Protein AF-A0A3D0R760-F1 (afdb_monomer_lite)

Secondary structure (DSSP, 8-state):
---S-HHHHHHHHHHTHHHHHHHHHHHHHHHHHHHHHHHHTTTTTHHHHHHHHHHHHHTTS--TTTTTPPPHHHHHHHHHTT----HHHHHHHHHHHHHHHHHHHHTSSSTT-TTTHHHHHTTS-HHHHHHHHHHHTT-TTHHHHHHHHHHHHHHHHH-TTHHHHHHHHH---HHHHHHHHHHHHHHTTHHHHHHHHHHTTTTS-HHHHHHHHHHHHHHHHHHHHHHHHHHTTT--HHHHHHHHHHHHHHHHHHHHHH--HHHHHHHHHHHHHHHHTT--HHHHHHHHHTTTTTHHHHHHHHHHHHT--HHHHHHHHHHHHHHTTHHHHHHHHHHS--SSHHHHHHHHHHHHHHHHHHHHHHHHHHHTTTT-S-HHHHHHHHHHHTHHHHHHHHHHHHHHHH-SS--HHHHHHHHHHHHHHHHHHHHHHTT-

Foldseek 3Di:
DDPDDPVRVVVLVVVCVVVVVVVVVVLVVLQLLLLVLCQVCQLVCLQLVLVLVVVCVVVVVDDCVVQVNDDPVRSVVQNVVSHGDDSSNQSVLLVSLLVVQLVQQLVDCLLVAPVLLVQQLVLDGPVCSVVPSVVSVVDPCSSSSSSNSLSSVCCSLQNSSLLVVLCVLQVAGSSLLSLLLLLLCLLLVVVVLVVLLVVCVVLADPVVSSVLSVLVSVLSSLSSSVCCVPPVPPRRNVVSSVQQNVLLVVCLVQVCVLADPVLVVQLVVQLVVCVVSVRDSVSSSSSSCSVVSSLSVLLSVLCVVLVHRSNLLSNLLNCLCVLLVLVVLLVVLVPDRDPDDVSVSLSSVLNVLSSVLSSLLSNLLCLLCVPDPPSVVSVVVLCVVCVVLSVVLVVLVVVQVPDPDDDSVSSVVSSVSSVVSSVVSNVSSVVD

pLDDT: mean 91.4, std 6.61, range [47.78, 98.44]

Structure (mmCIF, N/CA/C/O backbone):
data_AF-A0A3D0R760-F1
#
_entry.id   AF-A0A3D0R760-F1
#
loop_
_atom_site.group_PDB
_atom_site.id
_atom_site.type_symbol
_atom_site.label_atom_id
_atom_site.label_alt_id
_atom_site.label_comp_id
_atom_site.label_asym_id
_atom_site.label_entity_id
_atom_site.label_seq_id
_atom_site.pdbx_PDB_ins_code
_atom_site.Cartn_x
_atom_site.Cartn_y
_atom_site.Cartn_z
_atom_site.occupancy
_atom_site.B_iso_or_equiv
_atom_site.auth_seq_id
_atom_site.auth_comp_id
_atom_site.auth_asym_id
_atom_site.auth_atom_id
_atom_site.pdbx_PDB_model_num
ATOM 1 N N . SER A 1 1 ? -5.317 -14.454 39.033 1.00 47.78 1 SER A N 1
ATOM 2 C CA . SER A 1 1 ? -3.901 -14.122 39.261 1.00 47.78 1 SER A CA 1
ATOM 3 C C . SER A 1 1 ? -3.887 -12.714 39.813 1.00 47.78 1 SER A C 1
ATOM 5 O O . SER A 1 1 ? -4.168 -11.783 39.072 1.00 47.78 1 SER A O 1
ATOM 7 N N . GLY A 1 2 ? -3.814 -12.603 41.140 1.00 57.69 2 GLY A N 1
ATOM 8 C CA . GLY A 1 2 ? -4.139 -11.400 41.907 1.00 57.69 2 GLY A CA 1
ATOM 9 C C . GLY A 1 2 ? -3.004 -11.040 42.854 1.00 57.69 2 GLY A C 1
ATOM 10 O O . GLY A 1 2 ? -3.137 -11.239 44.053 1.00 57.69 2 GLY A O 1
ATOM 11 N N . ASP A 1 3 ? -1.916 -10.515 42.294 1.00 72.25 3 ASP A N 1
ATOM 12 C CA . ASP A 1 3 ? -0.713 -10.110 43.040 1.00 72.25 3 ASP A CA 1
ATOM 13 C C . ASP A 1 3 ? -0.737 -8.636 43.483 1.00 72.25 3 ASP A C 1
ATOM 15 O O . ASP A 1 3 ? 0.206 -8.148 44.100 1.00 72.25 3 ASP A O 1
ATOM 19 N N . LEU A 1 4 ? -1.824 -7.913 43.195 1.00 83.75 4 LEU A N 1
ATOM 20 C CA . LEU A 1 4 ? -2.028 -6.533 43.630 1.00 83.75 4 LEU A CA 1
ATOM 21 C C . LEU A 1 4 ? -3.112 -6.466 44.701 1.00 83.75 4 LEU A C 1
ATOM 23 O O . LEU A 1 4 ? -4.250 -6.896 44.493 1.00 83.75 4 LEU A O 1
ATOM 27 N N . THR A 1 5 ? -2.780 -5.843 45.829 1.00 90.69 5 THR A N 1
ATOM 28 C CA . THR A 1 5 ? -3.788 -5.416 46.803 1.00 90.69 5 THR A CA 1
ATOM 29 C C . THR A 1 5 ? -4.669 -4.312 46.211 1.00 90.69 5 THR A C 1
ATOM 31 O O . THR A 1 5 ? -4.282 -3.606 45.278 1.00 90.69 5 THR A O 1
ATOM 34 N N . TYR A 1 6 ? -5.856 -4.108 46.786 1.00 89.88 6 TYR A N 1
ATOM 35 C CA . TYR A 1 6 ? -6.774 -3.048 46.352 1.00 89.88 6 TYR A CA 1
ATOM 36 C C . TYR A 1 6 ? -6.124 -1.653 46.368 1.00 89.88 6 TYR A C 1
ATOM 38 O O . TYR A 1 6 ? -6.348 -0.855 45.461 1.00 89.88 6 TYR A O 1
ATOM 46 N N . LYS A 1 7 ? -5.282 -1.381 47.375 1.00 91.38 7 LYS A N 1
ATOM 47 C CA . LYS A 1 7 ? -4.556 -0.114 47.508 1.00 91.38 7 LYS A CA 1
ATOM 48 C C . LYS A 1 7 ? -3.539 0.071 46.377 1.00 91.38 7 LYS A C 1
ATOM 50 O O . LYS A 1 7 ? -3.627 1.059 45.659 1.00 91.38 7 LYS A O 1
ATOM 55 N N . GLN A 1 8 ? -2.673 -0.922 46.153 1.00 90.50 8 GLN A N 1
ATOM 56 C CA . GLN A 1 8 ? -1.683 -0.893 45.066 1.00 90.50 8 GLN A CA 1
ATOM 57 C C . GLN A 1 8 ? -2.342 -0.780 43.684 1.00 90.50 8 GLN A C 1
ATOM 59 O O . GLN A 1 8 ? -1.831 -0.096 42.805 1.00 90.50 8 GLN A O 1
ATOM 64 N N . ARG A 1 9 ? -3.500 -1.426 43.484 1.00 90.62 9 ARG A N 1
ATOM 65 C CA . ARG A 1 9 ? -4.280 -1.299 42.246 1.00 90.62 9 ARG A CA 1
ATOM 66 C C . ARG A 1 9 ? -4.749 0.138 42.026 1.00 90.62 9 ARG A C 1
ATOM 68 O O . ARG A 1 9 ? -4.674 0.622 40.906 1.00 90.62 9 ARG A O 1
ATOM 75 N N . ASN A 1 10 ? -5.278 0.794 43.057 1.00 92.31 10 ASN A N 1
ATOM 76 C CA . ASN A 1 10 ? -5.789 2.157 42.917 1.00 92.31 10 ASN A CA 1
ATOM 77 C C . ASN A 1 10 ? -4.665 3.164 42.662 1.00 92.31 10 ASN A C 1
ATOM 79 O O . ASN A 1 10 ? -4.821 3.997 41.781 1.00 92.31 10 ASN A O 1
ATOM 83 N N . GLU A 1 11 ? -3.535 3.031 43.359 1.00 92.38 11 GLU A N 1
ATOM 84 C CA . GLU A 1 11 ? -2.337 3.848 43.113 1.00 92.38 11 GLU A CA 1
ATOM 85 C C . GLU A 1 11 ? -1.833 3.670 41.671 1.00 92.38 11 GLU A C 1
ATOM 87 O O . GLU A 1 11 ? -1.560 4.647 40.981 1.00 92.38 11 GLU A O 1
ATOM 92 N N . LEU A 1 12 ? -1.803 2.429 41.169 1.00 90.50 12 LEU A N 1
ATOM 93 C CA . LEU A 1 12 ? -1.447 2.139 39.777 1.00 90.50 12 LEU A CA 1
ATOM 94 C C . LEU A 1 12 ? -2.444 2.744 38.772 1.00 90.50 12 LEU A C 1
ATOM 96 O O . LEU A 1 12 ? -2.034 3.238 37.728 1.00 90.50 12 LEU A O 1
ATOM 100 N N . LEU A 1 13 ? -3.751 2.689 39.049 1.00 91.12 13 LEU A N 1
ATOM 101 C CA . LEU A 1 13 ? -4.769 3.301 38.185 1.00 91.12 13 LEU A CA 1
ATOM 102 C C . LEU A 1 13 ? -4.620 4.824 38.131 1.00 91.12 13 LEU A C 1
ATOM 104 O O . LEU A 1 13 ? -4.735 5.397 37.051 1.00 91.12 13 LEU A O 1
ATOM 108 N N . GLU A 1 14 ? -4.338 5.453 39.272 1.00 92.38 14 GLU A N 1
ATOM 109 C CA . GLU A 1 14 ? -4.093 6.892 39.370 1.00 92.38 14 GLU A CA 1
ATOM 110 C C . GLU A 1 14 ? -2.842 7.297 38.576 1.00 92.38 14 GLU A C 1
ATOM 112 O O . GLU A 1 14 ? -2.923 8.210 37.752 1.00 92.38 14 GLU A O 1
ATOM 117 N N . GLU A 1 15 ? -1.741 6.547 38.719 1.00 92.12 15 GLU A N 1
ATOM 118 C CA . GLU A 1 15 ? -0.475 6.736 37.988 1.00 92.12 15 GLU A CA 1
ATOM 119 C C . GLU A 1 15 ? -0.666 6.758 36.458 1.00 92.12 15 GLU A C 1
ATOM 121 O O . GLU A 1 15 ? 0.021 7.491 35.750 1.00 92.12 15 GLU A O 1
ATOM 126 N N . MET A 1 16 ? -1.621 5.985 35.930 1.00 94.06 16 MET A N 1
ATOM 127 C CA . MET A 1 16 ? -1.861 5.861 34.486 1.00 94.06 16 MET A CA 1
ATOM 128 C C . MET A 1 16 ? -2.795 6.926 33.894 1.00 94.06 16 MET A C 1
ATOM 130 O O . MET A 1 16 ? -2.977 6.942 32.676 1.00 94.06 16 MET A O 1
ATOM 134 N N . THR A 1 17 ? -3.414 7.784 34.710 1.00 92.69 17 THR A N 1
ATOM 135 C CA . THR A 1 17 ? -4.509 8.676 34.275 1.00 92.69 17 THR A CA 1
ATOM 136 C C . THR A 1 17 ? -4.125 9.541 33.073 1.00 92.69 17 THR A C 1
ATOM 138 O O . THR A 1 17 ? -4.821 9.528 32.054 1.00 92.69 17 THR A O 1
ATOM 141 N N . GLU A 1 18 ? -2.991 10.237 33.157 1.00 94.00 18 GLU A N 1
ATOM 142 C CA . GLU A 1 18 ? -2.514 11.136 32.097 1.00 94.00 18 GLU A CA 1
ATOM 143 C C . GLU A 1 18 ? -2.163 10.383 30.810 1.00 94.00 18 GLU A C 1
ATOM 145 O O . GLU A 1 18 ? -2.470 10.829 29.703 1.00 94.00 18 GLU A O 1
ATOM 150 N N . GLU A 1 19 ? -1.569 9.195 30.933 1.00 92.94 19 GLU A N 1
ATOM 151 C CA . GLU A 1 19 ? -1.234 8.385 29.765 1.00 92.94 19 GLU A CA 1
ATOM 152 C C . GLU A 1 19 ? -2.492 7.856 29.069 1.00 92.94 19 GLU A C 1
ATOM 154 O O . GLU A 1 19 ? -2.590 7.913 27.843 1.00 92.94 19 GLU A O 1
ATOM 159 N N . VAL A 1 20 ? -3.485 7.384 29.828 1.00 94.06 20 VAL A N 1
ATOM 160 C CA . VAL A 1 20 ? -4.769 6.945 29.263 1.00 94.06 20 VAL A CA 1
ATOM 161 C C . VAL A 1 20 ? -5.466 8.108 28.557 1.00 94.06 20 VAL A C 1
ATOM 163 O O . VAL A 1 20 ? -5.954 7.928 27.440 1.00 94.06 20 VAL A O 1
ATOM 166 N N . ALA A 1 21 ? -5.467 9.305 29.152 1.00 94.56 21 ALA A N 1
ATOM 167 C CA . ALA A 1 21 ? -6.007 10.503 28.513 1.00 94.56 21 ALA A CA 1
ATOM 168 C C . ALA A 1 21 ? -5.289 10.806 27.185 1.00 94.56 21 ALA A C 1
ATOM 170 O O . ALA A 1 21 ? -5.948 10.988 26.158 1.00 94.56 21 ALA A O 1
ATOM 171 N N . ALA A 1 22 ? -3.954 10.768 27.163 1.00 92.88 22 ALA A N 1
ATOM 172 C CA . ALA A 1 22 ? -3.167 10.976 25.949 1.00 92.88 22 ALA A CA 1
ATOM 173 C C . ALA A 1 22 ? -3.455 9.919 24.864 1.00 92.88 22 ALA A C 1
ATOM 175 O O . ALA A 1 22 ? -3.587 10.263 23.687 1.00 92.88 22 ALA A O 1
ATOM 176 N N . LEU A 1 23 ? -3.608 8.644 25.239 1.00 91.69 23 LEU A N 1
ATOM 177 C CA . LEU A 1 23 ? -3.967 7.563 24.314 1.00 91.69 23 LEU A CA 1
ATOM 178 C C . LEU A 1 23 ? -5.356 7.780 23.695 1.00 91.69 23 LEU A C 1
ATOM 180 O O . LEU A 1 23 ? -5.519 7.624 22.484 1.00 91.69 23 LEU A O 1
ATOM 184 N N . VAL A 1 24 ? -6.342 8.188 24.500 1.00 93.25 24 VAL A N 1
ATOM 185 C CA . VAL A 1 24 ? -7.699 8.497 24.022 1.00 93.25 24 VAL A CA 1
ATOM 186 C C . VAL A 1 24 ? -7.689 9.701 23.080 1.00 93.25 24 VAL A C 1
ATOM 188 O O . VAL A 1 24 ? -8.315 9.655 22.018 1.00 93.25 24 VAL A O 1
ATOM 191 N N . LEU A 1 25 ? -6.969 10.773 23.421 1.00 94.06 25 LEU A N 1
ATOM 192 C CA . LEU A 1 25 ? -6.841 11.953 22.560 1.00 94.06 25 LEU A CA 1
ATOM 193 C C . LEU A 1 25 ? -6.158 11.609 21.232 1.00 94.06 25 LEU A C 1
ATOM 195 O O . LEU A 1 25 ? -6.635 12.021 20.174 1.00 94.06 25 LEU A O 1
ATOM 199 N N . ARG A 1 26 ? -5.102 10.787 21.269 1.00 91.12 26 ARG A N 1
ATOM 200 C CA . ARG A 1 26 ? -4.421 10.295 20.066 1.00 91.12 26 ARG A CA 1
ATOM 201 C C . ARG A 1 26 ? -5.372 9.508 19.166 1.00 91.12 26 ARG A C 1
ATOM 203 O O . ARG A 1 26 ? -5.410 9.755 17.961 1.00 91.12 26 ARG A O 1
ATOM 210 N N . ASP A 1 27 ? -6.160 8.593 19.727 1.00 90.31 27 ASP A N 1
ATOM 211 C CA . ASP A 1 27 ? -7.117 7.806 18.945 1.00 90.31 27 ASP A CA 1
ATOM 212 C C . ASP A 1 27 ? -8.207 8.697 18.311 1.00 90.31 27 ASP A C 1
ATOM 214 O O . ASP A 1 27 ? -8.552 8.490 17.145 1.00 90.31 27 ASP A O 1
ATOM 218 N N . ASN A 1 28 ? -8.700 9.723 19.015 1.00 92.31 28 ASN A N 1
ATOM 219 C CA . ASN A 1 28 ? -9.657 10.694 18.459 1.00 92.31 28 ASN A CA 1
ATOM 220 C C . ASN A 1 28 ? -9.055 11.524 17.315 1.00 92.31 28 ASN A C 1
ATOM 222 O O . ASN A 1 28 ? -9.687 11.701 16.267 1.00 92.31 28 ASN A O 1
ATOM 226 N N . TYR A 1 29 ? -7.823 12.000 17.496 1.00 91.56 29 TYR A N 1
ATOM 227 C CA . TYR A 1 29 ? -7.103 12.775 16.489 1.00 91.56 29 TYR A CA 1
ATOM 228 C C . TYR A 1 29 ? -6.898 11.962 15.201 1.00 91.56 29 TYR A C 1
ATOM 230 O O . TYR A 1 29 ? -7.279 12.401 14.113 1.00 91.56 29 TYR A O 1
ATOM 238 N N . VAL A 1 30 ? -6.406 10.723 15.318 1.00 91.56 30 VAL A N 1
ATOM 239 C CA . VAL A 1 30 ? -6.176 9.835 14.167 1.00 91.56 30 VAL A CA 1
ATOM 240 C C . VAL A 1 30 ? -7.481 9.502 13.432 1.00 91.56 30 VAL A C 1
ATOM 242 O O . VAL A 1 30 ? -7.501 9.480 12.201 1.00 91.56 30 VAL A O 1
ATOM 245 N N . GLN A 1 31 ? -8.583 9.268 14.154 1.00 94.00 31 GLN A N 1
ATOM 246 C CA . GLN A 1 31 ? -9.885 8.984 13.537 1.00 94.00 31 GLN A CA 1
ATOM 247 C C . GLN A 1 31 ? -10.456 10.189 12.790 1.00 94.00 31 GLN A C 1
ATOM 249 O O . GLN A 1 31 ? -10.933 10.048 11.663 1.00 94.00 31 GLN A O 1
ATOM 254 N N . THR A 1 32 ? -10.366 11.378 13.383 1.00 93.81 32 THR A N 1
ATOM 255 C CA . THR A 1 32 ? -10.827 12.616 12.742 1.00 93.81 32 THR A CA 1
ATOM 256 C C . THR A 1 32 ? -10.027 12.890 11.471 1.00 93.81 32 THR A C 1
ATOM 258 O O . THR A 1 32 ? -10.606 13.163 10.420 1.00 93.81 32 THR A O 1
ATOM 261 N N . ARG A 1 33 ? -8.701 12.703 11.522 1.00 93.12 33 ARG A N 1
ATOM 262 C CA . ARG A 1 33 ? -7.825 12.807 10.349 1.00 93.12 33 ARG A CA 1
ATOM 263 C C . ARG A 1 33 ? -8.219 11.819 9.249 1.00 93.12 33 ARG A C 1
ATOM 265 O O . ARG A 1 33 ? -8.312 12.214 8.090 1.00 93.12 33 ARG A O 1
ATOM 272 N N . ALA A 1 34 ? -8.511 10.564 9.597 1.00 95.06 34 ALA A N 1
ATOM 273 C CA . ALA A 1 34 ? -8.959 9.552 8.638 1.00 95.06 34 ALA A CA 1
ATOM 274 C C . ALA A 1 34 ? -10.251 9.968 7.907 1.00 95.06 34 ALA A C 1
ATOM 276 O O . ALA A 1 34 ? -10.352 9.815 6.685 1.00 95.06 34 ALA A O 1
ATOM 277 N N . ILE A 1 35 ? -11.220 10.540 8.633 1.00 96.75 35 ILE A N 1
ATOM 278 C CA . ILE A 1 35 ? -12.470 11.057 8.057 1.00 96.75 35 ILE A CA 1
ATOM 279 C C . ILE A 1 35 ? -12.179 12.233 7.121 1.00 96.75 35 ILE A C 1
ATOM 281 O O . ILE A 1 35 ? -12.669 12.235 5.990 1.00 96.75 35 ILE A O 1
ATOM 285 N N . SER A 1 36 ? -11.357 13.198 7.541 1.00 94.88 36 SER A N 1
ATOM 286 C CA . SER A 1 36 ? -10.996 14.367 6.728 1.00 94.88 36 SER A CA 1
ATOM 287 C C . SER A 1 36 ? -10.289 13.975 5.428 1.00 94.88 36 SER A C 1
ATOM 289 O O . SER A 1 36 ? -10.703 14.402 4.350 1.00 94.88 36 SER A O 1
ATOM 291 N N . LEU A 1 37 ? -9.288 13.092 5.502 1.00 94.38 37 LEU A N 1
ATOM 292 C CA . LEU A 1 37 ? -8.554 12.598 4.331 1.00 94.38 37 LEU A CA 1
ATOM 293 C C . LEU A 1 37 ? -9.468 11.836 3.367 1.00 94.38 37 LEU A C 1
ATOM 295 O O . LEU A 1 37 ? -9.439 12.065 2.157 1.00 94.38 37 LEU A O 1
ATOM 299 N N . THR A 1 38 ? -10.330 10.966 3.898 1.00 95.62 38 THR A N 1
ATOM 300 C CA . THR A 1 38 ? -11.293 10.220 3.078 1.00 95.62 38 THR A CA 1
ATOM 301 C C . THR A 1 38 ? -12.315 11.161 2.434 1.00 95.62 38 THR A C 1
ATOM 303 O O . THR A 1 38 ? -12.677 10.974 1.273 1.00 95.62 38 THR A O 1
ATOM 306 N N . THR A 1 39 ? -12.741 12.209 3.147 1.00 95.19 39 THR A N 1
ATOM 307 C CA . THR A 1 39 ? -13.665 13.233 2.632 1.00 95.19 39 THR A CA 1
ATOM 308 C C . THR A 1 39 ? -13.040 13.999 1.469 1.00 95.19 39 THR A C 1
ATOM 310 O O . THR A 1 39 ? -13.675 14.132 0.423 1.00 95.19 39 THR A O 1
ATOM 313 N N . ALA A 1 40 ? -11.772 14.405 1.589 1.00 92.44 40 ALA A N 1
ATOM 314 C CA . ALA A 1 40 ? -11.037 15.097 0.528 1.00 92.44 40 ALA A CA 1
ATOM 315 C C . ALA A 1 40 ? -10.916 14.270 -0.770 1.00 92.44 40 ALA A C 1
ATOM 317 O O . ALA A 1 40 ? -10.824 14.821 -1.865 1.00 92.44 40 ALA A O 1
ATOM 318 N N . GLN A 1 41 ? -10.960 12.937 -0.673 1.00 91.00 41 GLN A N 1
ATOM 319 C CA . GLN A 1 41 ? -10.883 12.027 -1.827 1.00 91.00 41 GLN A CA 1
ATOM 320 C C . GLN A 1 41 ? -12.222 11.441 -2.256 1.00 91.00 41 GLN A C 1
ATOM 322 O O . GLN A 1 41 ? -12.293 10.674 -3.220 1.00 91.00 41 GLN A O 1
ATOM 327 N N . SER A 1 42 ? -13.287 11.806 -1.553 1.00 92.06 42 SER A N 1
ATOM 328 C CA . SER A 1 42 ? -14.573 11.131 -1.622 1.00 92.06 42 SER A CA 1
ATOM 329 C C . SER A 1 42 ? -15.194 11.170 -3.015 1.00 92.06 42 SER A C 1
ATOM 331 O O . SER A 1 42 ? -15.779 10.181 -3.447 1.00 92.06 42 SER A O 1
ATOM 333 N N . PHE A 1 43 ? -15.011 12.268 -3.758 1.00 92.06 43 PHE A N 1
ATOM 334 C CA . PHE A 1 43 ? -15.470 12.367 -5.146 1.00 92.06 43 PHE A CA 1
ATOM 335 C C . PHE A 1 43 ? -14.747 11.367 -6.062 1.00 92.06 43 PHE A C 1
ATOM 337 O O . PHE A 1 43 ? -15.390 10.583 -6.757 1.00 92.06 43 PHE A O 1
ATOM 344 N N . ARG A 1 44 ? -13.407 11.320 -6.003 1.00 88.94 44 ARG A N 1
ATOM 345 C CA . ARG A 1 44 ? -12.594 10.401 -6.826 1.00 88.94 44 ARG A CA 1
ATOM 346 C C . ARG A 1 44 ? -12.877 8.931 -6.507 1.00 88.94 44 ARG A C 1
ATOM 348 O O . ARG A 1 44 ? -12.721 8.074 -7.370 1.00 88.94 44 ARG A O 1
ATOM 355 N N . LEU A 1 45 ? -13.267 8.637 -5.267 1.00 90.94 45 LEU A N 1
ATOM 356 C CA . LEU A 1 45 ? -13.534 7.285 -4.773 1.00 90.94 45 LEU A CA 1
ATOM 357 C C . LEU A 1 45 ? -15.028 6.938 -4.714 1.00 90.94 45 LEU A C 1
ATOM 359 O O . LEU A 1 45 ? -15.373 5.850 -4.256 1.00 90.94 45 LEU A O 1
ATOM 363 N N . LEU A 1 46 ? -15.918 7.808 -5.203 1.00 92.56 46 LEU A N 1
ATOM 364 C CA . LEU A 1 46 ? -17.365 7.656 -5.028 1.00 92.56 46 LEU A CA 1
ATOM 365 C C . LEU A 1 46 ? -17.889 6.318 -5.561 1.00 92.56 46 LEU A C 1
ATOM 367 O O . LEU A 1 46 ? -18.729 5.687 -4.926 1.00 92.56 46 LEU A O 1
ATOM 371 N N . GLN A 1 47 ? -17.356 5.844 -6.689 1.00 90.88 47 GLN A N 1
ATOM 372 C CA . GLN A 1 47 ? -17.734 4.542 -7.233 1.00 90.88 47 GLN A CA 1
ATOM 373 C C . GLN A 1 47 ? -17.327 3.381 -6.317 1.00 90.88 47 GLN A C 1
ATOM 375 O O . GLN A 1 47 ? -18.119 2.467 -6.098 1.00 90.88 47 GLN A O 1
ATOM 380 N N . LEU A 1 48 ? -16.114 3.416 -5.761 1.00 92.81 48 LEU A N 1
ATOM 381 C CA . LEU A 1 48 ? -15.664 2.416 -4.794 1.00 92.81 48 LEU A CA 1
ATOM 382 C C . LEU A 1 48 ? -16.533 2.457 -3.530 1.00 92.81 48 LEU A C 1
ATOM 384 O O . LEU A 1 48 ? -16.929 1.412 -3.023 1.00 92.81 48 LEU A O 1
ATOM 388 N N . HIS A 1 49 ? -16.863 3.658 -3.052 1.00 95.44 49 HIS A N 1
ATOM 389 C CA . HIS A 1 49 ? -17.724 3.844 -1.888 1.00 95.44 49 HIS A CA 1
ATOM 390 C C . HIS A 1 49 ? -19.142 3.309 -2.131 1.00 95.44 49 HIS A C 1
ATOM 392 O O . HIS A 1 49 ? -19.665 2.596 -1.282 1.00 95.44 49 HIS A O 1
ATOM 398 N N . SER A 1 50 ? -19.739 3.581 -3.296 1.00 94.50 50 SER A N 1
ATOM 399 C CA . SER A 1 50 ? -21.043 3.026 -3.685 1.00 94.50 50 SER A CA 1
ATOM 400 C C . SER A 1 50 ? -21.009 1.495 -3.714 1.00 94.50 50 SER A C 1
ATOM 402 O O . SER A 1 50 ? -21.887 0.856 -3.142 1.00 94.50 50 SER A O 1
ATOM 404 N N . ARG A 1 51 ? -19.971 0.878 -4.294 1.00 94.25 51 ARG A N 1
ATOM 405 C CA . ARG A 1 51 ? -19.828 -0.590 -4.297 1.00 94.25 51 ARG A CA 1
ATOM 406 C C . ARG A 1 51 ? -19.709 -1.174 -2.892 1.00 94.25 51 ARG A C 1
ATOM 408 O O . ARG A 1 51 ? -20.335 -2.188 -2.611 1.00 94.25 51 ARG A O 1
ATOM 415 N N . PHE A 1 52 ? -18.948 -0.522 -2.016 1.00 96.50 52 PHE A N 1
ATOM 416 C CA . PHE A 1 52 ? -18.837 -0.933 -0.620 1.00 96.50 52 PHE A CA 1
ATOM 417 C C . PHE A 1 52 ? -20.192 -0.859 0.098 1.00 96.50 52 PHE A C 1
ATOM 419 O O . PHE A 1 52 ? -20.602 -1.831 0.720 1.00 96.50 52 PHE A O 1
ATOM 426 N N . VAL A 1 53 ? -20.926 0.251 -0.046 1.00 97.12 53 VAL A N 1
ATOM 427 C CA . VAL A 1 53 ? -22.277 0.411 0.525 1.00 97.12 53 VAL A CA 1
ATOM 428 C C . VAL A 1 53 ? -23.235 -0.663 -0.002 1.00 97.12 53 VAL A C 1
ATOM 430 O O . VAL A 1 53 ? -23.939 -1.285 0.788 1.00 97.12 53 VAL A O 1
ATOM 433 N N . ASN A 1 54 ? -23.226 -0.918 -1.313 1.00 95.56 54 ASN A N 1
ATOM 434 C CA . ASN A 1 54 ? -24.027 -1.975 -1.936 1.00 95.56 54 ASN A CA 1
ATOM 435 C C . ASN A 1 54 ? -23.717 -3.354 -1.341 1.00 95.56 54 ASN A C 1
ATOM 437 O O . ASN A 1 54 ? -24.632 -4.122 -1.060 1.00 95.56 54 ASN A O 1
ATOM 441 N N . GLU A 1 55 ? -22.440 -3.667 -1.118 1.00 95.62 55 GLU A N 1
ATOM 442 C CA . GLU A 1 55 ? -22.036 -4.940 -0.522 1.00 95.62 55 GLU A CA 1
ATOM 443 C C . GLU A 1 55 ? -22.491 -5.069 0.939 1.00 95.62 55 GLU A C 1
ATOM 445 O O . GLU A 1 55 ? -22.980 -6.125 1.349 1.00 95.62 55 GLU A O 1
ATOM 450 N N . LEU A 1 56 ? -22.393 -3.993 1.724 1.00 96.25 56 LEU A N 1
ATOM 451 C CA . LEU A 1 56 ? -22.876 -3.987 3.105 1.00 96.25 56 LEU A CA 1
ATOM 452 C C . LEU A 1 56 ? -24.394 -4.182 3.190 1.00 96.25 56 LEU A C 1
ATOM 454 O O . LEU A 1 56 ? -24.871 -4.924 4.045 1.00 96.25 56 LEU A O 1
ATOM 458 N N . GLU A 1 57 ? -25.155 -3.547 2.302 1.00 95.88 57 GLU A N 1
ATOM 459 C CA . GLU A 1 57 ? -26.611 -3.702 2.246 1.00 95.88 57 GLU A CA 1
ATOM 460 C C . GLU A 1 57 ? -26.998 -5.113 1.782 1.00 95.88 57 GLU A C 1
ATOM 462 O O . GLU A 1 57 ? -27.810 -5.780 2.421 1.00 95.88 57 GLU A O 1
ATOM 467 N N . ARG A 1 58 ? -26.344 -5.627 0.731 1.00 96.06 58 ARG A N 1
ATOM 468 C CA . ARG A 1 58 ? -26.559 -6.986 0.206 1.00 96.06 58 ARG A CA 1
ATOM 469 C C . ARG A 1 58 ? -26.304 -8.068 1.256 1.00 96.06 58 ARG A C 1
ATOM 471 O O . ARG A 1 58 ? -26.968 -9.101 1.251 1.00 96.06 58 ARG A O 1
ATOM 478 N N . THR A 1 59 ? -25.329 -7.850 2.136 1.00 95.00 59 THR A N 1
ATOM 479 C CA . THR A 1 59 ? -24.979 -8.772 3.229 1.00 95.00 59 THR A CA 1
ATOM 480 C C . THR A 1 59 ? -25.765 -8.517 4.517 1.00 95.00 59 THR A C 1
ATOM 482 O O . THR A 1 59 ? -25.521 -9.191 5.518 1.00 95.00 59 THR A O 1
ATOM 485 N N . GLY A 1 60 ? -26.713 -7.573 4.509 1.00 94.44 60 GLY A N 1
ATOM 486 C CA . GLY A 1 60 ? -27.546 -7.235 5.665 1.00 94.44 60 GLY A CA 1
ATOM 487 C C . GLY A 1 60 ? -26.775 -6.590 6.819 1.00 94.44 60 GLY A C 1
ATOM 488 O O . GLY A 1 60 ? -27.236 -6.626 7.956 1.00 94.44 60 GLY A O 1
ATOM 489 N N . LYS A 1 61 ? -25.583 -6.036 6.557 1.00 94.56 61 LYS A N 1
ATOM 490 C CA . LYS A 1 61 ? -24.751 -5.362 7.565 1.00 94.56 61 LYS A CA 1
ATOM 491 C C . LYS A 1 61 ? -25.188 -3.919 7.816 1.00 94.56 61 LYS A C 1
ATOM 493 O O . LYS A 1 61 ? -24.874 -3.401 8.880 1.00 94.56 61 LYS A O 1
ATOM 498 N N . ILE A 1 62 ? -25.887 -3.289 6.869 1.00 95.56 62 ILE A N 1
ATOM 499 C CA . ILE A 1 62 ? -26.450 -1.939 7.017 1.00 95.56 62 ILE A CA 1
ATOM 500 C C . ILE A 1 62 ? -27.878 -1.873 6.477 1.00 95.56 62 ILE A C 1
ATOM 502 O O . ILE A 1 62 ? -28.236 -2.604 5.554 1.00 95.56 62 ILE A O 1
ATOM 506 N N . ASP A 1 63 ? -28.636 -0.913 6.997 1.00 94.38 63 ASP A N 1
ATOM 507 C CA . ASP A 1 63 ? -29.845 -0.376 6.377 1.00 94.38 63 ASP A CA 1
ATOM 508 C C . ASP A 1 63 ? -29.580 1.098 6.039 1.00 94.38 63 ASP A C 1
ATOM 510 O O . ASP A 1 63 ? -29.300 1.914 6.923 1.00 94.38 63 ASP A O 1
ATOM 514 N N . ARG A 1 64 ? -29.633 1.453 4.748 1.00 94.12 64 ARG A N 1
ATOM 515 C CA . ARG A 1 64 ? -29.304 2.815 4.303 1.00 94.12 64 ARG A CA 1
ATOM 516 C C . ARG A 1 64 ? -30.256 3.868 4.862 1.00 94.12 64 ARG A C 1
ATOM 518 O O . ARG A 1 64 ? -29.820 4.993 5.096 1.00 94.12 64 ARG A O 1
ATOM 525 N N . ALA A 1 65 ? -31.534 3.534 5.038 1.00 92.31 65 ALA A N 1
ATOM 526 C CA . ALA A 1 65 ? -32.535 4.477 5.517 1.00 92.31 65 ALA A CA 1
ATOM 527 C C . ALA A 1 65 ? -32.325 4.787 7.002 1.00 92.31 65 ALA A C 1
ATOM 529 O O . ALA A 1 65 ? -32.401 5.951 7.392 1.00 92.31 65 ALA A O 1
ATOM 530 N N . VAL A 1 66 ? -31.999 3.766 7.800 1.00 92.94 66 VAL A N 1
ATOM 531 C CA . VAL A 1 66 ? -31.700 3.917 9.235 1.00 92.94 66 VAL A CA 1
ATOM 532 C C . VAL A 1 66 ? -30.421 4.726 9.455 1.00 92.94 66 VAL A C 1
ATOM 534 O O . VAL A 1 66 ? -30.378 5.595 10.320 1.00 92.94 66 VAL A O 1
ATOM 537 N N . GLU A 1 67 ? -29.394 4.476 8.644 1.00 93.38 67 GLU A N 1
ATOM 538 C CA . GLU A 1 67 ? -28.069 5.096 8.785 1.00 93.38 67 GLU A CA 1
ATOM 539 C C . GLU A 1 67 ? -27.906 6.409 8.000 1.00 93.38 67 GLU A C 1
ATOM 541 O O . GLU A 1 67 ? -26.814 6.979 7.939 1.00 93.38 67 GLU A O 1
ATOM 546 N N . PHE A 1 68 ? -28.977 6.897 7.363 1.00 93.38 68 PHE A N 1
ATOM 547 C CA . PHE A 1 68 ? -28.967 8.094 6.510 1.00 93.38 68 PHE A CA 1
ATOM 548 C C . PHE A 1 68 ? -27.902 8.038 5.393 1.00 93.38 68 PHE A C 1
ATOM 550 O O . PHE A 1 68 ? -27.327 9.056 4.988 1.00 93.38 68 PHE A O 1
ATOM 557 N N . ILE A 1 69 ? -27.631 6.837 4.873 1.00 95.25 69 ILE A N 1
ATOM 558 C CA . ILE A 1 69 ? -26.678 6.608 3.785 1.00 95.25 69 ILE A CA 1
ATOM 559 C C . ILE A 1 69 ? -27.376 6.885 2.442 1.00 95.25 69 ILE A C 1
ATOM 561 O O . ILE A 1 69 ? -28.496 6.422 2.215 1.00 95.25 69 ILE A O 1
ATOM 565 N N . PRO A 1 70 ? -26.737 7.608 1.503 1.00 94.31 70 PRO A N 1
ATOM 566 C CA . PRO A 1 70 ? -27.328 7.887 0.200 1.00 94.31 70 PRO A CA 1
ATOM 567 C C . PRO A 1 70 ? -27.718 6.624 -0.581 1.00 94.31 70 PRO A C 1
ATOM 569 O O . PRO A 1 70 ? -26.924 5.691 -0.740 1.00 94.31 70 PRO A O 1
ATOM 572 N N . ASN A 1 71 ? -28.927 6.630 -1.139 1.00 93.44 71 ASN A N 1
ATOM 573 C CA . ASN A 1 71 ? -29.346 5.637 -2.125 1.00 93.44 71 ASN A CA 1
ATOM 574 C C . ASN A 1 71 ? -28.660 5.874 -3.487 1.00 93.44 71 ASN A C 1
ATOM 576 O O . ASN A 1 71 ? -28.006 6.897 -3.699 1.00 93.44 71 ASN A O 1
ATOM 580 N N . GLU A 1 72 ? -28.827 4.943 -4.428 1.00 91.88 72 GLU A N 1
ATOM 581 C CA . GLU A 1 72 ? -28.183 5.015 -5.750 1.00 91.88 72 GLU A CA 1
ATOM 582 C C . GLU A 1 72 ? -28.504 6.304 -6.521 1.00 91.88 72 GLU A C 1
ATOM 584 O O . GLU A 1 72 ? -27.616 6.900 -7.130 1.00 91.88 72 GLU A O 1
ATOM 589 N N . LYS A 1 73 ? -29.748 6.797 -6.440 1.00 93.94 73 LYS A N 1
ATOM 590 C CA . LYS A 1 73 ? -30.143 8.055 -7.089 1.00 93.94 73 LYS A CA 1
ATOM 591 C C . LYS A 1 73 ? -29.363 9.243 -6.515 1.00 93.94 73 LYS A C 1
ATOM 593 O O . LYS A 1 73 ? -28.766 10.005 -7.269 1.00 93.94 73 LYS A O 1
ATOM 598 N N . ALA A 1 74 ? -29.298 9.358 -5.190 1.00 94.25 74 ALA A N 1
ATOM 599 C CA . ALA A 1 74 ? -28.563 10.421 -4.508 1.00 94.25 74 ALA A CA 1
ATOM 600 C C . ALA A 1 74 ? -27.035 10.299 -4.677 1.00 94.25 74 ALA A C 1
ATOM 602 O O . ALA A 1 74 ? -26.322 11.302 -4.619 1.00 94.25 74 ALA A O 1
ATOM 603 N N . MET A 1 75 ? -26.506 9.085 -4.865 1.00 93.19 75 MET A N 1
ATOM 604 C CA . MET A 1 75 ? -25.101 8.864 -5.231 1.00 93.19 75 MET A CA 1
ATOM 605 C C . MET A 1 75 ? -24.817 9.363 -6.653 1.00 93.19 75 MET A C 1
ATOM 607 O O . MET A 1 75 ? -23.811 10.035 -6.876 1.00 93.19 75 MET A O 1
ATOM 611 N N . LEU A 1 76 ? -25.709 9.078 -7.608 1.00 91.81 76 LEU A N 1
ATOM 612 C CA . LEU A 1 76 ? -25.578 9.534 -8.991 1.00 91.81 76 LEU A CA 1
ATOM 613 C C . LEU A 1 76 ? -25.675 11.061 -9.102 1.00 91.81 76 LEU A C 1
ATOM 615 O O . LEU A 1 76 ? -24.843 11.673 -9.765 1.00 91.81 76 LEU A O 1
ATOM 619 N N . GLU A 1 77 ? -26.635 11.681 -8.413 1.00 94.44 77 GLU A N 1
ATOM 620 C CA . GLU A 1 77 ? -26.775 13.143 -8.351 1.00 94.44 77 GLU A CA 1
ATOM 621 C C . GLU A 1 77 ? -25.502 13.811 -7.813 1.00 94.44 77 GLU A C 1
ATOM 623 O O . GLU A 1 77 ? -25.027 14.787 -8.393 1.00 94.44 77 GLU A O 1
ATOM 628 N N . ARG A 1 78 ? -24.892 13.244 -6.761 1.00 93.75 78 ARG A N 1
ATOM 629 C CA . ARG A 1 78 ? -23.590 13.702 -6.250 1.00 93.75 78 ARG A CA 1
ATOM 630 C C . ARG A 1 78 ? -22.472 13.549 -7.279 1.00 93.75 78 ARG A C 1
ATOM 632 O O . ARG A 1 78 ? -21.696 14.479 -7.468 1.00 93.75 78 ARG A O 1
ATOM 639 N N . LYS A 1 79 ? -22.404 12.413 -7.984 1.00 91.12 79 LYS A N 1
ATOM 640 C CA . LYS A 1 79 ? -21.409 12.202 -9.049 1.00 91.12 79 LYS A CA 1
ATOM 641 C C . LYS A 1 79 ? -21.521 13.282 -10.129 1.00 91.12 79 LYS A C 1
ATOM 643 O O . LYS A 1 79 ? -20.504 13.840 -10.530 1.00 91.12 79 LYS A O 1
ATOM 648 N N . LEU A 1 80 ? -22.744 13.580 -10.575 1.00 92.50 80 LEU A N 1
ATOM 649 C CA . LEU A 1 80 ? -23.017 14.586 -11.607 1.00 92.50 80 LEU A CA 1
ATOM 650 C C . LEU A 1 80 ? -22.691 16.015 -11.149 1.00 92.50 80 LEU A C 1
ATOM 652 O O . LEU A 1 80 ? -22.315 16.837 -11.978 1.00 92.50 80 LEU A O 1
ATOM 656 N N . SER A 1 81 ? -22.785 16.307 -9.850 1.00 94.19 81 SER A N 1
ATOM 657 C CA . SER A 1 81 ? -22.419 17.610 -9.280 1.00 94.19 81 SER A CA 1
ATOM 658 C C . SER A 1 81 ? -20.950 17.730 -8.859 1.00 94.19 81 SER A C 1
ATOM 660 O O . SER A 1 81 ? -20.569 18.732 -8.258 1.00 94.19 81 SER A O 1
ATOM 662 N N . GLY A 1 82 ? -20.108 16.733 -9.154 1.00 91.81 82 GLY A N 1
ATOM 663 C CA . GLY A 1 82 ? -18.699 16.755 -8.753 1.00 91.81 82 GLY A CA 1
ATOM 664 C C . GLY A 1 82 ? -18.468 16.497 -7.257 1.00 91.81 82 GLY A C 1
ATOM 665 O O . GLY A 1 82 ? -17.389 16.782 -6.741 1.00 91.81 82 GLY A O 1
ATOM 666 N N . ALA A 1 83 ? -19.469 15.975 -6.542 1.00 93.50 83 ALA A N 1
ATOM 667 C CA . ALA A 1 83 ? -19.444 15.766 -5.098 1.00 93.50 83 ALA A CA 1
ATOM 668 C C . ALA A 1 83 ? -19.267 14.286 -4.715 1.00 93.50 83 ALA A C 1
ATOM 670 O O . ALA A 1 83 ? -19.705 13.375 -5.413 1.00 93.50 83 ALA A O 1
ATOM 671 N N . GLY A 1 84 ? -18.638 14.040 -3.563 1.00 94.62 84 GLY A N 1
ATOM 672 C CA . GLY A 1 84 ? -18.524 12.714 -2.947 1.00 94.62 84 GLY A CA 1
ATOM 673 C C . GLY A 1 84 ? -19.490 12.502 -1.776 1.00 94.62 84 GLY A C 1
ATOM 674 O O . GLY A 1 84 ? -20.366 13.321 -1.498 1.00 94.62 84 GLY A O 1
ATOM 675 N N . LEU A 1 85 ? -19.294 11.409 -1.039 1.00 96.00 85 LEU A N 1
ATOM 676 C CA . LEU A 1 85 ? -19.866 11.237 0.300 1.00 96.00 85 LEU A CA 1
ATOM 677 C C . LEU A 1 85 ? -19.394 12.327 1.263 1.00 96.00 85 LEU A C 1
ATOM 679 O O . LEU A 1 85 ? -18.245 12.768 1.195 1.00 96.00 85 LEU A O 1
ATOM 683 N N . THR A 1 86 ? -20.276 12.702 2.185 1.00 95.69 86 THR A N 1
ATOM 684 C CA . THR A 1 86 ? -20.014 13.692 3.232 1.00 95.69 86 THR A CA 1
ATOM 685 C C . THR A 1 86 ? -19.280 13.067 4.420 1.00 95.69 86 THR A C 1
ATOM 687 O O . THR A 1 86 ? -19.326 11.851 4.625 1.00 95.69 86 THR A O 1
ATOM 690 N N . ALA A 1 87 ? -18.638 13.903 5.242 1.00 96.56 87 ALA A N 1
ATOM 691 C CA . ALA A 1 87 ? -17.922 13.453 6.436 1.00 96.56 87 ALA A CA 1
ATOM 692 C C . ALA A 1 87 ? -18.793 12.630 7.418 1.00 96.56 87 ALA A C 1
ATOM 694 O O . ALA A 1 87 ? -18.314 11.586 7.861 1.00 96.56 87 ALA A O 1
ATOM 695 N N . PRO A 1 88 ? -20.066 12.988 7.711 1.00 96.38 88 PRO A N 1
ATOM 696 C CA . PRO A 1 88 ? -20.926 12.163 8.564 1.00 96.38 88 PRO A CA 1
ATOM 697 C C . PRO A 1 88 ? -21.166 10.756 8.005 1.00 96.38 88 PRO A C 1
ATOM 699 O O . PRO A 1 88 ? -21.018 9.774 8.727 1.00 96.38 88 PRO A O 1
ATOM 702 N N . THR A 1 89 ? -21.456 10.630 6.704 1.00 96.56 89 THR A N 1
ATOM 703 C CA . THR A 1 89 ? -21.638 9.314 6.072 1.00 96.56 89 THR A CA 1
ATOM 704 C C . THR A 1 89 ? -20.340 8.504 6.100 1.00 96.56 89 THR A C 1
ATOM 706 O O . THR A 1 89 ? -20.362 7.307 6.374 1.00 96.56 89 THR A O 1
ATOM 709 N N . ILE A 1 90 ? -19.193 9.146 5.860 1.00 97.62 90 ILE A N 1
ATOM 710 C CA . ILE A 1 90 ? -17.879 8.496 5.944 1.00 97.62 90 ILE A CA 1
ATOM 711 C C . ILE A 1 90 ? -17.606 7.991 7.364 1.00 97.62 90 ILE A C 1
ATOM 713 O O . ILE A 1 90 ? -17.108 6.878 7.510 1.00 97.62 90 ILE A O 1
ATOM 717 N N . ALA A 1 91 ? -17.953 8.757 8.400 1.00 97.25 91 ALA A N 1
ATOM 718 C CA . ALA A 1 91 ? -17.777 8.348 9.792 1.00 97.25 91 ALA A CA 1
ATOM 719 C C . ALA A 1 91 ? -18.571 7.071 10.123 1.00 97.25 91 ALA A C 1
ATOM 721 O O . ALA A 1 91 ? -18.020 6.143 10.721 1.00 97.25 91 ALA A O 1
ATOM 722 N N . VAL A 1 92 ? -19.825 6.986 9.662 1.00 97.06 92 VAL A N 1
ATOM 723 C CA . VAL A 1 92 ? -20.665 5.783 9.799 1.00 97.06 92 VAL A CA 1
ATOM 724 C C . VAL A 1 92 ? -20.010 4.586 9.102 1.00 97.06 92 VAL A C 1
ATOM 726 O O . VAL A 1 92 ? -19.786 3.547 9.725 1.00 97.06 92 VAL A O 1
ATOM 729 N N . LEU A 1 93 ? -19.608 4.736 7.836 1.00 97.81 93 LEU A N 1
ATOM 730 C CA . LEU A 1 93 ? -18.971 3.654 7.070 1.00 97.81 93 LEU A CA 1
ATOM 731 C C . LEU A 1 93 ? -17.628 3.208 7.663 1.00 97.81 93 LEU A C 1
ATOM 733 O O . LEU A 1 93 ? -17.282 2.026 7.605 1.00 97.81 93 LEU A O 1
ATOM 737 N N . LEU A 1 94 ? -16.882 4.132 8.266 1.00 97.38 94 LEU A N 1
ATOM 738 C CA . LEU A 1 94 ? -15.634 3.850 8.970 1.00 97.38 94 LEU A CA 1
ATOM 739 C C . LEU A 1 94 ? -15.880 2.981 10.210 1.00 97.38 94 LEU A C 1
ATOM 741 O O . LEU A 1 94 ? -15.138 2.021 10.431 1.00 97.38 94 LEU A O 1
ATOM 745 N N . CYS A 1 95 ? -16.944 3.253 10.970 1.00 96.25 95 CYS A N 1
ATOM 746 C CA . CYS A 1 95 ? -17.367 2.417 12.095 1.00 96.25 95 CYS A CA 1
ATOM 747 C C . CYS A 1 95 ? -17.729 0.992 11.640 1.00 96.25 95 CYS A C 1
ATOM 749 O O . CYS A 1 95 ? -17.153 0.018 12.133 1.00 96.25 95 CYS A O 1
ATOM 751 N N . TYR A 1 96 ? -18.598 0.870 10.630 1.00 97.19 96 TYR A N 1
ATOM 752 C CA . TYR A 1 96 ? -19.002 -0.427 10.078 1.00 97.19 96 TYR A CA 1
ATOM 753 C C . TYR A 1 96 ? -17.812 -1.233 9.547 1.00 97.19 96 TYR A C 1
ATOM 755 O O . TYR A 1 96 ? -17.681 -2.419 9.847 1.00 97.19 96 TYR A O 1
ATOM 763 N N . SER A 1 97 ? -16.894 -0.587 8.825 1.00 97.81 97 SER A N 1
ATOM 764 C CA . SER A 1 97 ? -15.681 -1.239 8.324 1.00 97.81 97 SER A CA 1
ATOM 765 C C . SER A 1 97 ? -14.815 -1.798 9.457 1.00 97.81 97 SER A C 1
ATOM 767 O O . SER A 1 97 ? -14.409 -2.957 9.398 1.00 97.81 97 SER A O 1
ATOM 769 N N . LYS A 1 98 ? -14.600 -1.040 10.543 1.00 97.69 98 LYS A N 1
ATOM 770 C CA . LYS A 1 98 ? -13.864 -1.535 11.723 1.00 97.69 98 LYS A CA 1
ATOM 771 C C . LYS A 1 98 ? -14.531 -2.756 12.345 1.00 97.69 98 LYS A C 1
ATOM 773 O O . LYS A 1 98 ? -13.842 -3.726 12.653 1.00 97.69 98 LYS A O 1
ATOM 778 N N . MET A 1 99 ? -15.853 -2.719 12.516 1.00 97.50 99 MET A N 1
ATOM 779 C CA . MET A 1 99 ? -16.612 -3.838 13.080 1.00 97.50 99 MET A CA 1
ATOM 780 C C . MET A 1 99 ? -16.478 -5.096 12.219 1.00 97.50 99 MET A C 1
ATOM 782 O O . MET A 1 99 ? -16.152 -6.159 12.744 1.00 97.50 99 MET A O 1
ATOM 786 N N . ILE A 1 100 ? -16.652 -4.961 10.904 1.00 97.50 100 ILE A N 1
ATOM 787 C CA . ILE A 1 100 ? -16.587 -6.075 9.952 1.00 97.50 100 ILE A CA 1
ATOM 788 C C . ILE A 1 100 ? -15.169 -6.638 9.865 1.00 97.50 100 ILE A C 1
ATOM 790 O O . ILE A 1 100 ? -14.979 -7.843 10.003 1.00 97.50 100 ILE A O 1
ATOM 794 N N . VAL A 1 101 ? -14.156 -5.783 9.702 1.00 98.25 101 VAL A N 1
ATOM 795 C CA . VAL A 1 101 ? -12.753 -6.221 9.657 1.00 98.25 101 VAL A CA 1
ATOM 796 C C . VAL A 1 101 ? -12.379 -6.929 10.958 1.00 98.25 101 VAL A C 1
ATOM 798 O O . VAL A 1 101 ? -11.766 -7.992 10.917 1.00 98.25 101 VAL A O 1
ATOM 801 N N . LYS A 1 102 ? -12.782 -6.401 12.120 1.00 98.44 102 LYS A N 1
ATOM 802 C CA . LYS A 1 102 ? -12.565 -7.063 13.415 1.00 98.44 102 LYS A CA 1
ATOM 803 C C . LYS A 1 102 ? -13.230 -8.443 13.471 1.00 98.44 102 LYS A C 1
ATOM 805 O O . LYS A 1 102 ? -12.573 -9.399 13.878 1.00 98.44 102 LYS A O 1
ATOM 810 N N . GLU A 1 103 ? -14.500 -8.549 13.082 1.00 97.75 103 GLU A N 1
ATOM 811 C CA . GLU A 1 103 ? -15.262 -9.808 13.050 1.00 97.75 103 GLU A CA 1
ATOM 812 C C . GLU A 1 103 ? -14.560 -10.853 12.171 1.00 97.75 103 GLU A C 1
ATOM 814 O O . GLU A 1 103 ? -14.275 -11.964 12.622 1.00 97.75 103 GLU A O 1
ATOM 819 N N . GLN A 1 104 ? -14.189 -10.476 10.947 1.00 97.56 104 GLN A N 1
ATOM 820 C CA . GLN A 1 104 ? -13.524 -11.384 10.016 1.00 97.56 104 GLN A CA 1
ATOM 821 C C . GLN A 1 104 ? -12.109 -11.768 10.486 1.00 97.56 104 GLN A C 1
ATOM 823 O O . GLN A 1 104 ? -11.698 -12.917 10.330 1.00 97.56 104 GLN A O 1
ATOM 828 N N . LEU A 1 105 ? -11.355 -10.846 11.100 1.00 97.81 105 LEU A N 1
ATOM 829 C CA . LEU A 1 105 ? -10.041 -11.149 11.679 1.00 97.81 105 LEU A CA 1
ATOM 830 C C . LEU A 1 105 ? -10.143 -12.167 12.819 1.00 97.81 105 LEU A C 1
ATOM 832 O O . LEU A 1 105 ? -9.309 -13.072 12.896 1.00 97.81 105 LEU A O 1
ATOM 836 N N . LEU A 1 106 ? -11.161 -12.050 13.677 1.00 98.00 106 LEU A N 1
ATOM 837 C CA . LEU A 1 106 ? -11.405 -12.990 14.775 1.00 98.00 106 LEU A CA 1
ATOM 838 C C . LEU A 1 106 ? -11.725 -14.406 14.289 1.00 98.00 106 LEU A C 1
ATOM 840 O O . LEU A 1 106 ? -11.358 -15.365 14.971 1.00 98.00 106 LEU A O 1
ATOM 844 N N . ALA A 1 107 ? -12.323 -14.533 13.103 1.00 97.38 107 ALA A N 1
ATOM 845 C CA . ALA A 1 107 ? -12.581 -15.807 12.433 1.00 97.38 107 ALA A CA 1
ATOM 846 C C . ALA A 1 107 ? -11.324 -16.444 11.799 1.00 97.38 107 ALA A C 1
ATOM 848 O O . ALA A 1 107 ? -11.408 -17.502 11.178 1.00 97.38 107 ALA A O 1
ATOM 849 N N . THR A 1 108 ? -10.149 -15.820 11.934 1.00 95.88 108 THR A N 1
ATOM 850 C CA . THR A 1 108 ? -8.890 -16.296 11.340 1.00 95.88 108 THR A CA 1
ATOM 851 C C . THR A 1 108 ? -7.839 -16.619 12.408 1.00 95.88 108 THR A C 1
ATOM 853 O O . THR A 1 108 ? -8.093 -16.522 13.609 1.00 95.88 108 THR A O 1
ATOM 856 N N . ASN A 1 109 ? -6.635 -16.995 11.961 1.00 94.44 109 ASN A N 1
ATOM 857 C CA . ASN A 1 109 ? -5.455 -17.190 12.809 1.00 94.44 109 ASN A CA 1
ATOM 858 C C . ASN A 1 109 ? -4.528 -15.956 12.875 1.00 94.44 109 ASN A C 1
ATOM 860 O O . ASN A 1 109 ? -3.362 -16.069 13.262 1.00 94.44 109 ASN A O 1
ATOM 864 N N . VAL A 1 110 ? -4.977 -14.794 12.383 1.00 95.00 110 VAL A N 1
ATOM 865 C CA . VAL A 1 110 ? -4.176 -13.561 12.422 1.00 95.00 110 VAL A CA 1
ATOM 866 C C . VAL A 1 110 ? -3.840 -13.149 13.859 1.00 95.00 110 VAL A C 1
ATOM 868 O O . VAL A 1 110 ? -2.665 -12.870 14.098 1.00 95.00 110 VAL A O 1
ATOM 871 N N . PRO A 1 111 ? -4.776 -13.157 14.832 1.00 95.38 111 PRO A N 1
ATOM 872 C CA . PRO A 1 111 ? -4.458 -12.764 16.207 1.00 95.38 111 PRO A CA 1
ATOM 873 C C . PRO A 1 111 ? -3.378 -13.624 16.892 1.00 95.38 111 PRO A C 1
ATOM 875 O O . PRO A 1 111 ? -2.751 -13.176 17.851 1.00 95.38 111 PRO A O 1
ATOM 878 N N . GLU A 1 112 ? -3.131 -14.842 16.401 1.00 93.12 112 GLU A N 1
ATOM 879 C CA . GLU A 1 112 ? -2.102 -15.755 16.911 1.00 93.12 112 GLU A CA 1
ATOM 880 C C . GLU A 1 112 ? -0.697 -15.482 16.355 1.00 93.12 112 GLU A C 1
ATOM 882 O O . GLU A 1 112 ? 0.276 -16.050 16.864 1.00 93.12 112 GLU A O 1
ATOM 887 N N . ASP A 1 113 ? -0.558 -14.637 15.326 1.00 93.19 113 ASP A N 1
ATOM 888 C CA . ASP A 1 113 ? 0.743 -14.365 14.718 1.00 93.19 113 ASP A CA 1
ATOM 889 C C . ASP A 1 113 ? 1.722 -13.776 15.745 1.00 93.19 113 ASP A C 1
ATOM 891 O O . ASP A 1 113 ? 1.432 -12.797 16.437 1.00 93.19 113 ASP A O 1
ATOM 895 N N . ALA A 1 114 ? 2.913 -14.374 15.834 1.00 92.25 114 ALA A N 1
ATOM 896 C CA . ALA A 1 114 ? 3.923 -13.988 16.809 1.00 92.25 114 ALA A CA 1
ATOM 897 C C . ALA A 1 114 ? 4.331 -12.511 16.696 1.00 92.25 114 ALA A C 1
ATOM 899 O O . ALA A 1 114 ? 4.585 -11.883 17.721 1.00 92.25 114 ALA A O 1
ATOM 900 N N . TYR A 1 115 ? 4.350 -11.948 15.485 1.00 91.62 115 TYR A N 1
ATOM 901 C CA . TYR A 1 115 ? 4.674 -10.541 15.262 1.00 91.62 115 TYR A CA 1
ATOM 902 C C . TYR A 1 115 ? 3.614 -9.609 15.868 1.00 91.62 115 TYR A C 1
ATOM 904 O O . TYR A 1 115 ? 3.944 -8.588 16.473 1.00 91.62 115 TYR A O 1
ATOM 912 N N . LEU A 1 116 ? 2.335 -9.989 15.774 1.00 91.50 116 LEU A N 1
ATOM 913 C CA . LEU A 1 116 ? 1.203 -9.179 16.234 1.00 91.50 116 LEU A CA 1
ATOM 914 C C . LEU A 1 116 ? 0.995 -9.230 17.752 1.00 91.50 116 LEU A C 1
ATOM 916 O O . LEU A 1 116 ? 0.275 -8.396 18.294 1.00 91.50 116 LEU A O 1
ATOM 920 N N . LYS A 1 117 ? 1.685 -10.125 18.471 1.00 88.69 117 LYS A N 1
ATOM 921 C CA . LYS A 1 117 ? 1.701 -10.125 19.946 1.00 88.69 117 LYS A CA 1
ATOM 922 C C . LYS A 1 117 ? 2.240 -8.818 20.532 1.00 88.69 117 LYS A C 1
ATOM 924 O O . LYS A 1 117 ? 1.882 -8.474 21.652 1.00 88.69 117 LYS A O 1
ATOM 929 N N . THR A 1 118 ? 3.060 -8.081 19.784 1.00 88.25 118 THR A N 1
ATOM 930 C CA . THR A 1 118 ? 3.537 -6.749 20.190 1.00 88.25 118 THR A CA 1
ATOM 931 C C . THR A 1 118 ? 2.406 -5.718 20.226 1.00 88.25 118 THR A C 1
ATOM 933 O O . THR A 1 118 ? 2.397 -4.862 21.105 1.00 88.25 118 THR A O 1
ATOM 936 N N . LEU A 1 119 ? 1.394 -5.841 19.354 1.00 90.62 119 LEU A N 1
ATOM 937 C CA . LEU A 1 119 ? 0.213 -4.968 19.367 1.00 90.62 119 LEU A CA 1
ATOM 938 C C . LEU A 1 119 ? -0.600 -5.115 20.654 1.00 90.62 119 LEU A C 1
ATOM 940 O O . LEU A 1 119 ? -1.214 -4.149 21.092 1.00 90.62 119 LEU A O 1
ATOM 944 N N . LEU A 1 120 ? -0.596 -6.308 21.260 1.00 92.19 120 LEU A N 1
ATOM 945 C CA . LEU A 1 120 ? -1.242 -6.534 22.551 1.00 92.19 120 LEU A CA 1
ATOM 946 C C . LEU A 1 120 ? -0.574 -5.719 23.654 1.00 92.19 120 LEU A C 1
ATOM 948 O O . LEU A 1 120 ? -1.271 -5.132 24.467 1.00 92.19 120 LEU A O 1
ATOM 952 N N . ILE A 1 121 ? 0.760 -5.688 23.682 1.00 90.56 121 ILE A N 1
ATOM 953 C CA . ILE A 1 121 ? 1.514 -4.964 24.710 1.00 90.56 121 ILE A CA 1
ATOM 954 C C . ILE A 1 121 ? 1.297 -3.460 24.522 1.00 90.56 121 ILE A C 1
ATOM 956 O O . ILE A 1 121 ? 0.846 -2.790 25.443 1.00 90.56 121 ILE A O 1
ATOM 960 N N . HIS A 1 122 ? 1.484 -2.952 23.300 1.00 89.62 122 HIS A N 1
ATOM 961 C CA . HIS A 1 122 ? 1.308 -1.529 22.979 1.00 89.62 122 HIS A CA 1
ATOM 962 C C . HIS A 1 122 ? -0.140 -1.019 23.083 1.00 89.62 122 HIS A C 1
ATOM 964 O O . HIS A 1 122 ? -0.381 0.173 22.901 1.00 89.62 122 HIS A O 1
ATOM 970 N N . TYR A 1 123 ? -1.118 -1.897 23.322 1.00 90.31 123 TYR A N 1
ATOM 971 C CA . TYR A 1 123 ? -2.490 -1.487 23.612 1.00 90.31 123 TYR A CA 1
ATOM 972 C C . TYR A 1 123 ? -2.626 -0.887 25.019 1.00 90.31 123 TYR A C 1
ATOM 974 O O . TYR A 1 123 ? -3.451 -0.000 25.225 1.00 90.31 123 TYR A O 1
ATOM 982 N N . PHE A 1 124 ? -1.845 -1.375 25.984 1.00 91.38 124 PHE A N 1
ATOM 983 C CA . PHE A 1 124 ? -1.931 -0.944 27.377 1.00 91.38 124 PHE A CA 1
ATOM 984 C C . PHE A 1 124 ? -1.012 0.256 27.659 1.00 91.38 124 PHE A C 1
ATOM 986 O O . PHE A 1 124 ? -0.017 0.421 26.959 1.00 91.38 124 PHE A O 1
ATOM 993 N N . PRO A 1 125 ? -1.287 1.069 28.693 1.00 93.12 125 PRO A N 1
ATOM 994 C CA . PRO A 1 125 ? -0.363 2.100 29.180 1.00 93.12 125 PRO A CA 1
ATOM 995 C C . PRO A 1 125 ? 1.011 1.532 29.581 1.00 93.12 125 PRO A C 1
ATOM 997 O O . PRO A 1 125 ? 1.094 0.396 30.064 1.00 93.12 125 PRO A O 1
ATOM 1000 N N . LYS A 1 126 ? 2.085 2.315 29.417 1.00 92.25 126 LYS A N 1
ATOM 1001 C CA . LYS A 1 126 ? 3.482 1.945 29.704 1.00 92.25 126 LYS A CA 1
ATOM 1002 C C . LYS A 1 126 ? 3.688 1.333 31.095 1.00 92.25 126 LYS A C 1
ATOM 1004 O O . LYS A 1 126 ? 4.325 0.279 31.138 1.00 92.25 126 LYS A O 1
ATOM 1009 N N . PRO A 1 127 ? 3.108 1.855 32.200 1.00 91.44 127 PRO A N 1
ATOM 1010 C CA . PRO A 1 127 ? 3.243 1.226 33.512 1.00 91.44 127 PRO A CA 1
ATOM 1011 C C . PRO A 1 127 ? 2.793 -0.239 33.531 1.00 91.44 127 PRO A C 1
ATOM 1013 O O . PRO A 1 127 ? 3.414 -1.065 34.199 1.00 91.44 127 PRO A O 1
ATOM 1016 N N . LEU A 1 128 ? 1.751 -0.601 32.769 1.00 91.25 128 LEU A N 1
ATOM 1017 C CA . LEU A 1 128 ? 1.331 -2.000 32.655 1.00 91.25 128 LEU A CA 1
ATOM 1018 C C . LEU A 1 128 ? 2.245 -2.803 31.738 1.00 91.25 128 LEU A C 1
ATOM 1020 O O . LEU A 1 128 ? 2.477 -3.977 32.008 1.00 91.25 128 LEU A O 1
ATOM 1024 N N . GLN A 1 129 ? 2.752 -2.202 30.660 1.00 91.06 129 GLN A N 1
ATOM 1025 C CA . GLN A 1 129 ? 3.682 -2.882 29.757 1.00 91.06 129 GLN A CA 1
ATOM 1026 C C . GLN A 1 129 ? 4.948 -3.314 30.506 1.00 91.06 129 GLN A C 1
ATOM 1028 O O . GLN A 1 129 ? 5.370 -4.466 30.409 1.00 91.06 129 GLN A O 1
ATOM 1033 N N . GLU A 1 130 ? 5.523 -2.407 31.291 1.00 89.81 130 GLU A N 1
ATOM 1034 C CA . GLU A 1 130 ? 6.755 -2.646 32.042 1.00 89.81 130 GLU A CA 1
ATOM 1035 C C . GLU A 1 130 ? 6.552 -3.676 33.158 1.00 89.81 130 GLU A C 1
ATOM 1037 O O . GLU A 1 130 ? 7.373 -4.578 33.318 1.00 89.81 130 GLU A O 1
ATOM 1042 N N . ARG A 1 131 ? 5.440 -3.576 33.900 1.00 89.56 131 ARG A N 1
ATOM 1043 C CA . ARG A 1 131 ? 5.189 -4.407 35.089 1.00 89.56 131 ARG A CA 1
ATOM 1044 C C . ARG A 1 131 ? 4.518 -5.752 34.786 1.00 89.56 131 ARG A C 1
ATOM 1046 O O . ARG A 1 131 ? 4.712 -6.680 35.559 1.00 89.56 131 ARG A O 1
ATOM 1053 N N . PHE A 1 132 ? 3.739 -5.863 33.701 1.00 90.19 132 PHE A N 1
ATOM 1054 C CA . PHE A 1 132 ? 2.830 -7.001 33.461 1.00 90.19 132 PHE A CA 1
ATOM 1055 C C . PHE A 1 132 ? 2.820 -7.546 32.016 1.00 90.19 132 PHE A C 1
ATOM 1057 O O . PHE A 1 132 ? 1.876 -8.229 31.604 1.00 90.19 132 PHE A O 1
ATOM 1064 N N . SER A 1 133 ? 3.833 -7.249 31.190 1.00 89.50 133 SER A N 1
ATOM 1065 C CA . SER A 1 133 ? 3.873 -7.705 29.783 1.00 89.50 133 SER A CA 1
ATOM 1066 C C . SER A 1 133 ? 3.834 -9.228 29.608 1.00 89.50 133 SER A C 1
ATOM 1068 O O . SER A 1 133 ? 3.337 -9.710 28.581 1.00 89.50 133 SER A O 1
ATOM 1070 N N . GLN A 1 134 ? 4.330 -9.995 30.584 1.00 88.56 134 GLN A N 1
ATOM 1071 C CA . GLN A 1 134 ? 4.287 -11.458 30.550 1.00 88.56 134 GLN A CA 1
ATOM 1072 C C . GLN A 1 134 ? 2.856 -11.964 30.777 1.00 88.56 134 GLN A C 1
ATOM 1074 O O . GLN A 1 134 ? 2.334 -12.755 29.989 1.00 88.56 134 GLN A O 1
ATOM 1079 N N . GLU A 1 135 ? 2.175 -11.432 31.787 1.00 89.25 135 GLU A N 1
ATOM 1080 C CA . GLU A 1 135 ? 0.801 -11.755 32.165 1.00 89.25 135 GLU A CA 1
ATOM 1081 C C . GLU A 1 135 ? -0.185 -11.376 31.056 1.00 89.25 135 GLU A C 1
ATOM 1083 O O . GLU A 1 135 ? -1.126 -12.125 30.778 1.00 89.25 135 GLU A O 1
ATOM 1088 N N . MET A 1 136 ? 0.063 -10.263 30.350 1.00 89.69 136 MET A N 1
ATOM 1089 C CA . MET A 1 136 ? -0.731 -9.849 29.187 1.00 89.69 136 MET A CA 1
ATOM 1090 C C . MET A 1 136 ? -0.826 -10.951 28.127 1.00 89.69 136 MET A C 1
ATOM 1092 O O . MET A 1 136 ? -1.857 -11.079 27.467 1.00 89.69 136 MET A O 1
ATOM 1096 N N . GLN A 1 137 ? 0.196 -11.801 27.971 1.00 86.50 137 GLN A N 1
ATOM 1097 C CA . GLN A 1 137 ? 0.158 -12.884 26.986 1.00 86.50 137 GLN A CA 1
ATOM 1098 C C . GLN A 1 137 ? -0.918 -13.936 27.279 1.00 86.50 137 GLN A C 1
ATOM 1100 O O . GLN A 1 137 ? -1.332 -14.621 26.335 1.00 86.50 137 GLN A O 1
ATOM 1105 N N . HIS A 1 138 ? -1.384 -14.011 28.530 1.00 89.50 138 HIS A N 1
ATOM 1106 C CA . HIS A 1 138 ? -2.453 -14.881 29.023 1.00 89.50 138 HIS A CA 1
ATOM 1107 C C . HIS A 1 138 ? -3.807 -14.161 29.157 1.00 89.50 138 HIS A C 1
ATOM 1109 O O . HIS A 1 138 ? -4.763 -14.732 29.686 1.00 89.50 138 HIS A O 1
ATOM 1115 N N . HIS A 1 139 ? -3.916 -12.913 28.686 1.00 90.75 139 HIS A N 1
ATOM 1116 C CA . HIS A 1 139 ? -5.152 -12.140 28.761 1.00 90.75 139 HIS A CA 1
ATOM 1117 C C . HIS A 1 139 ? -6.297 -12.847 28.019 1.00 90.75 139 HIS A C 1
ATOM 1119 O O . HIS A 1 139 ? -6.171 -13.182 26.840 1.00 90.75 139 HIS A O 1
ATOM 1125 N N . LYS A 1 140 ? -7.448 -13.027 28.685 1.00 93.50 140 LYS A N 1
ATOM 1126 C CA . LYS A 1 140 ? -8.601 -13.758 28.122 1.00 93.50 140 LYS A CA 1
ATOM 1127 C C . LYS A 1 140 ? -9.098 -13.167 26.801 1.00 93.50 140 LYS A C 1
ATOM 1129 O O . LYS A 1 140 ? -9.478 -13.919 25.918 1.00 93.50 140 LYS A O 1
ATOM 1134 N N . LEU A 1 141 ? -9.043 -11.838 26.670 1.00 95.19 141 LEU A N 1
ATOM 1135 C CA . LEU A 1 141 ? -9.452 -11.105 25.463 1.00 95.19 141 LEU A CA 1
ATOM 1136 C C . LEU A 1 141 ? -8.290 -10.775 24.510 1.00 95.19 141 LEU A C 1
ATOM 1138 O O . LEU A 1 141 ? -8.340 -9.797 23.767 1.00 95.19 141 LEU A O 1
ATOM 1142 N N . LYS A 1 142 ? -7.176 -11.510 24.583 1.00 94.81 142 LYS A N 1
ATOM 1143 C CA . LYS A 1 142 ? -5.988 -11.232 23.762 1.00 94.81 142 LYS A CA 1
ATOM 1144 C C . LYS A 1 142 ? -6.315 -11.175 22.269 1.00 94.81 142 LYS A C 1
ATOM 1146 O O . LYS A 1 142 ? -5.839 -10.273 21.580 1.00 94.81 142 LYS A O 1
ATOM 1151 N N . ARG A 1 143 ? -7.132 -12.113 21.778 1.00 96.50 143 ARG A N 1
ATOM 1152 C CA . ARG A 1 143 ? -7.534 -12.175 20.365 1.00 96.50 143 ARG A CA 1
ATOM 1153 C C . ARG A 1 143 ? -8.338 -10.937 19.976 1.00 96.50 143 ARG A C 1
ATOM 1155 O O . ARG A 1 143 ? -8.061 -10.311 18.957 1.00 96.50 143 ARG A O 1
ATOM 1162 N N . GLU A 1 144 ? -9.288 -10.558 20.819 1.00 97.19 144 GLU A N 1
ATOM 1163 C CA . GLU A 1 144 ? -10.201 -9.434 20.641 1.00 97.19 144 GLU A CA 1
ATOM 1164 C C . GLU A 1 144 ? -9.468 -8.098 20.679 1.00 97.19 144 GLU A C 1
ATOM 1166 O O . GLU A 1 144 ? -9.763 -7.232 19.855 1.00 97.19 144 GLU A O 1
ATOM 1171 N N . ILE A 1 145 ? -8.492 -7.930 21.576 1.00 96.44 145 ILE A N 1
ATOM 1172 C CA . ILE A 1 145 ? -7.663 -6.721 21.653 1.00 96.44 145 ILE A CA 1
ATOM 1173 C C . ILE A 1 145 ? -6.812 -6.583 20.388 1.00 96.44 145 ILE A C 1
ATOM 1175 O O . ILE A 1 145 ? -6.842 -5.528 19.752 1.00 96.44 145 ILE A O 1
ATOM 1179 N N . ILE A 1 146 ? -6.115 -7.650 19.974 1.00 96.88 146 ILE A N 1
ATOM 1180 C CA . ILE A 1 146 ? -5.279 -7.628 18.763 1.00 96.88 146 ILE A CA 1
ATOM 1181 C C . ILE A 1 146 ? -6.134 -7.332 17.526 1.00 96.88 146 ILE A C 1
ATOM 1183 O O . ILE A 1 146 ? -5.791 -6.437 16.754 1.00 96.88 146 ILE A O 1
ATOM 1187 N N . ALA A 1 147 ? -7.267 -8.019 17.352 1.00 97.81 147 ALA A N 1
ATOM 1188 C CA . ALA A 1 147 ? -8.169 -7.785 16.224 1.00 97.81 147 ALA A CA 1
ATOM 1189 C C . ALA A 1 147 ? -8.738 -6.356 16.226 1.00 97.81 147 ALA A C 1
ATOM 1191 O O . ALA A 1 147 ? -8.777 -5.706 15.183 1.00 97.81 147 ALA A O 1
ATOM 1192 N N . THR A 1 148 ? -9.115 -5.832 17.398 1.00 96.56 148 THR A N 1
ATOM 1193 C CA . THR A 1 148 ? -9.609 -4.453 17.535 1.00 96.56 148 THR A CA 1
ATOM 1194 C C . THR A 1 148 ? -8.524 -3.449 17.153 1.00 96.56 148 THR A C 1
ATOM 1196 O O . THR A 1 148 ? -8.764 -2.590 16.305 1.00 96.56 148 THR A O 1
ATOM 1199 N N . LYS A 1 149 ? -7.307 -3.572 17.702 1.00 95.81 149 LYS A N 1
ATOM 1200 C CA . LYS A 1 149 ? -6.219 -2.636 17.394 1.00 95.81 149 LYS A CA 1
ATOM 1201 C C . LYS A 1 149 ? -5.809 -2.713 15.924 1.00 95.81 149 LYS A C 1
ATOM 1203 O O . LYS A 1 149 ? -5.645 -1.671 15.298 1.00 95.81 149 LYS A O 1
ATOM 1208 N N . LEU A 1 150 ? -5.721 -3.916 15.358 1.00 96.81 150 LEU A N 1
ATOM 1209 C CA . LEU A 1 150 ? -5.383 -4.117 13.950 1.00 96.81 150 LEU A CA 1
ATOM 1210 C C . LEU A 1 150 ? -6.448 -3.537 13.010 1.00 96.81 150 LEU A C 1
ATOM 1212 O O . LEU A 1 150 ? -6.092 -2.845 12.060 1.00 96.81 150 LEU A O 1
ATOM 1216 N N . SER A 1 151 ? -7.738 -3.753 13.298 1.00 97.56 151 SER A N 1
ATOM 1217 C CA . SER A 1 151 ? -8.833 -3.149 12.524 1.00 97.56 151 SER A CA 1
ATOM 1218 C C . SER A 1 151 ? -8.787 -1.619 12.571 1.00 97.56 151 SER A C 1
ATOM 1220 O O . SER A 1 151 ? -8.930 -0.969 11.540 1.00 97.56 151 SER A O 1
ATOM 1222 N N . ASN A 1 152 ? -8.494 -1.039 13.742 1.00 96.00 152 ASN A N 1
ATOM 1223 C CA . ASN A 1 152 ? -8.354 0.404 13.901 1.00 96.00 152 ASN A CA 1
ATOM 1224 C C . ASN A 1 152 ? -7.174 0.958 13.102 1.00 96.00 152 ASN A C 1
ATOM 1226 O O . ASN A 1 152 ? -7.356 1.938 12.390 1.00 96.00 152 ASN A O 1
ATOM 1230 N N . ILE A 1 153 ? -5.994 0.337 13.194 1.00 95.25 153 ILE A N 1
ATOM 1231 C CA . ILE A 1 153 ? -4.803 0.767 12.447 1.00 95.25 153 ILE A CA 1
ATOM 1232 C C . ILE A 1 153 ? -5.091 0.725 10.940 1.00 95.25 153 ILE A C 1
ATOM 1234 O O . ILE A 1 153 ? -4.964 1.740 10.260 1.00 95.25 153 ILE A O 1
ATOM 1238 N N . LEU A 1 154 ? -5.564 -0.420 10.442 1.00 96.94 154 LEU A N 1
ATOM 1239 C CA . LEU A 1 154 ? -5.826 -0.630 9.020 1.00 96.94 154 LEU A CA 1
ATOM 1240 C C . LEU A 1 154 ? -6.865 0.358 8.476 1.00 96.94 154 LEU A C 1
ATOM 1242 O O . LEU A 1 154 ? -6.626 0.994 7.452 1.00 96.94 154 LEU A O 1
ATOM 1246 N N . VAL A 1 155 ? -8.005 0.515 9.156 1.00 97.50 155 VAL A N 1
ATOM 1247 C CA . VAL A 1 155 ? -9.100 1.368 8.671 1.00 97.50 155 VAL A CA 1
ATOM 1248 C C . VAL A 1 155 ? -8.781 2.856 8.825 1.00 97.50 155 VAL A C 1
ATOM 1250 O O . VAL A 1 155 ? -9.108 3.634 7.932 1.00 97.50 155 VAL A O 1
ATOM 1253 N N . ASN A 1 156 ? -8.134 3.271 9.919 1.00 95.94 156 ASN A N 1
ATOM 1254 C CA . ASN A 1 156 ? -7.790 4.679 10.116 1.00 95.94 156 ASN A CA 1
ATOM 1255 C C . ASN A 1 156 ? -6.711 5.154 9.132 1.00 95.94 156 ASN A C 1
ATOM 1257 O O . ASN A 1 156 ? -6.758 6.299 8.695 1.00 95.94 156 ASN A O 1
ATOM 1261 N N . GLU A 1 157 ? -5.738 4.305 8.788 1.00 95.25 157 GLU A N 1
ATOM 1262 C CA . GLU A 1 157 ? -4.671 4.692 7.857 1.00 95.25 157 GLU A CA 1
ATOM 1263 C C . GLU A 1 157 ? -5.103 4.562 6.390 1.00 95.25 157 GLU A C 1
ATOM 1265 O O . GLU A 1 157 ? -4.776 5.424 5.580 1.00 95.25 157 GLU A O 1
ATOM 1270 N N . MET A 1 158 ? -5.847 3.508 6.032 1.00 96.38 158 MET A N 1
ATOM 1271 C CA . MET A 1 158 ? -6.134 3.188 4.625 1.00 96.38 158 MET A CA 1
ATOM 1272 C C . MET A 1 158 ? -7.553 3.547 4.164 1.00 96.38 158 MET A C 1
ATOM 1274 O O . MET A 1 158 ? -7.835 3.505 2.963 1.00 96.38 158 MET A O 1
ATOM 1278 N N . GLY A 1 159 ? -8.445 3.895 5.092 1.00 96.12 159 GLY A N 1
ATOM 1279 C CA . GLY A 1 159 ? -9.850 4.190 4.825 1.00 96.12 159 GLY A CA 1
ATOM 1280 C C . GLY A 1 159 ? -10.760 2.956 4.858 1.00 96.12 159 GLY A C 1
ATOM 1281 O O . GLY A 1 159 ? -10.330 1.806 4.744 1.00 96.12 159 GLY A O 1
ATOM 1282 N N . PHE A 1 160 ? -12.065 3.206 4.992 1.00 97.00 160 PHE A N 1
ATOM 1283 C CA . PHE A 1 160 ? -13.075 2.171 5.253 1.00 97.00 160 PHE A CA 1
ATOM 1284 C C . PHE A 1 160 ? -13.237 1.142 4.126 1.00 97.00 160 PHE A C 1
ATOM 1286 O O . PHE A 1 160 ? -13.571 -0.012 4.388 1.00 97.00 160 PHE A O 1
ATOM 1293 N N . ALA A 1 161 ? -12.984 1.534 2.877 1.00 96.75 161 ALA A N 1
ATOM 1294 C CA . ALA A 1 161 ? -13.145 0.666 1.713 1.00 96.75 161 ALA A CA 1
ATOM 1295 C C . ALA A 1 161 ? -11.876 -0.136 1.371 1.00 96.75 161 ALA A C 1
ATOM 1297 O O . ALA A 1 161 ? -11.886 -0.897 0.406 1.00 96.75 161 ALA A O 1
ATOM 1298 N N . PHE A 1 162 ? -10.770 0.032 2.109 1.00 97.44 162 PHE A N 1
ATOM 1299 C CA . PHE A 1 162 ? -9.482 -0.563 1.742 1.00 97.44 162 PHE A CA 1
ATOM 1300 C C . PHE A 1 162 ? -9.505 -2.093 1.711 1.00 97.44 162 PHE A C 1
ATOM 1302 O O . PHE A 1 162 ? -9.086 -2.676 0.713 1.00 97.44 162 PHE A O 1
ATOM 1309 N N . ALA A 1 163 ? -10.005 -2.736 2.771 1.00 97.44 163 ALA A N 1
ATOM 1310 C CA . ALA A 1 163 ? -10.079 -4.195 2.841 1.00 97.44 163 ALA A CA 1
ATOM 1311 C C . ALA A 1 163 ? -10.937 -4.755 1.696 1.00 97.44 163 ALA A C 1
ATOM 1313 O O . ALA A 1 163 ? -10.438 -5.543 0.901 1.00 97.44 163 ALA A O 1
ATOM 1314 N N . PHE A 1 164 ? -12.158 -4.234 1.536 1.00 96.62 164 PHE A N 1
ATOM 1315 C CA . PHE A 1 164 ? -13.064 -4.577 0.434 1.00 96.62 164 PHE A CA 1
ATOM 1316 C C . PHE A 1 164 ? -12.402 -4.419 -0.941 1.00 96.62 164 PHE A C 1
ATOM 1318 O O . PHE A 1 164 ? -12.482 -5.304 -1.786 1.00 96.62 164 PHE A O 1
ATOM 1325 N N . ARG A 1 165 ? -11.690 -3.309 -1.159 1.00 95.38 165 ARG A N 1
ATOM 1326 C CA . ARG A 1 165 ? -10.961 -3.063 -2.404 1.00 95.38 165 ARG A CA 1
ATOM 1327 C C . ARG A 1 165 ? -9.864 -4.103 -2.637 1.00 95.38 165 ARG A C 1
ATOM 1329 O O . ARG A 1 165 ? -9.732 -4.604 -3.745 1.00 95.38 165 ARG A O 1
ATOM 1336 N N . MET A 1 166 ? -9.059 -4.423 -1.625 1.00 95.69 166 MET A N 1
ATOM 1337 C CA . MET A 1 166 ? -8.008 -5.437 -1.762 1.00 95.69 166 MET A CA 1
ATOM 1338 C C . MET A 1 166 ? -8.597 -6.827 -2.033 1.00 95.69 166 MET A C 1
ATOM 1340 O O . MET A 1 166 ? -8.039 -7.559 -2.852 1.00 95.69 166 MET A O 1
ATOM 1344 N N . GLU A 1 167 ? -9.721 -7.178 -1.400 1.00 94.50 167 GLU A N 1
ATOM 1345 C CA . GLU A 1 167 ? -10.458 -8.419 -1.673 1.00 94.50 167 GLU A CA 1
ATOM 1346 C C . GLU A 1 167 ? -10.947 -8.455 -3.121 1.00 94.50 167 GLU A C 1
ATOM 1348 O O . GLU A 1 167 ? -10.669 -9.415 -3.831 1.00 94.50 167 GLU A O 1
ATOM 1353 N N . ASP A 1 168 ? -11.582 -7.389 -3.599 1.00 91.94 168 ASP A N 1
ATOM 1354 C CA . ASP A 1 168 ? -12.099 -7.303 -4.965 1.00 91.94 168 ASP A CA 1
ATOM 1355 C C . ASP A 1 168 ? -10.988 -7.375 -6.023 1.00 91.94 168 ASP A C 1
ATOM 1357 O O . ASP A 1 168 ? -11.066 -8.133 -6.988 1.00 91.94 168 ASP A O 1
ATOM 1361 N N . GLU A 1 169 ? -9.905 -6.619 -5.836 1.00 91.69 169 GLU A N 1
ATOM 1362 C CA . GLU A 1 169 ? -8.873 -6.507 -6.862 1.00 91.69 169 GLU A CA 1
ATOM 1363 C C . GLU A 1 169 ? -7.838 -7.653 -6.845 1.00 91.69 169 GLU A C 1
ATOM 1365 O O . GLU A 1 169 ? -7.011 -7.748 -7.764 1.00 91.69 169 GLU A O 1
ATOM 1370 N N . THR A 1 170 ? -7.783 -8.469 -5.786 1.00 91.81 170 THR A N 1
ATOM 1371 C CA . THR A 1 170 ? -6.808 -9.575 -5.655 1.00 91.81 170 THR A CA 1
ATOM 1372 C C . THR A 1 170 ? -7.450 -10.927 -5.359 1.00 91.81 170 THR A C 1
ATOM 1374 O O . THR A 1 170 ? -6.802 -11.959 -5.531 1.00 91.81 170 THR A O 1
ATOM 1377 N N . GLY A 1 171 ? -8.698 -10.956 -4.901 1.00 92.38 171 GLY A N 1
ATOM 1378 C CA . GLY A 1 171 ? -9.380 -12.141 -4.386 1.00 92.38 171 GLY A CA 1
ATOM 1379 C C . GLY A 1 171 ? -8.804 -12.670 -3.071 1.00 92.38 171 GLY A C 1
ATOM 1380 O O . GLY A 1 171 ? -9.110 -13.804 -2.707 1.00 92.38 171 GLY A O 1
ATOM 1381 N N . ALA A 1 172 ? -7.881 -11.958 -2.413 1.00 94.00 172 ALA A N 1
ATOM 1382 C CA . ALA A 1 172 ? -7.222 -12.430 -1.197 1.00 94.00 172 ALA A CA 1
ATOM 1383 C C . ALA A 1 172 ? -8.139 -12.294 0.031 1.00 94.00 172 ALA A C 1
ATOM 1385 O O . ALA A 1 172 ? -8.844 -11.299 0.124 1.00 94.00 172 ALA A O 1
ATOM 1386 N N . PRO A 1 173 ? -8.115 -13.238 0.991 1.00 94.69 173 PRO A N 1
ATOM 1387 C CA . PRO A 1 173 ? -8.914 -13.123 2.211 1.00 94.69 173 PRO A CA 1
ATOM 1388 C C . PRO A 1 173 ? -8.362 -12.041 3.150 1.00 94.69 173 PRO A C 1
ATOM 1390 O O . PRO A 1 173 ? -7.154 -11.767 3.138 1.00 94.69 173 PRO A O 1
ATOM 1393 N N . ILE A 1 174 ? -9.203 -11.523 4.057 1.00 96.00 174 ILE A N 1
ATOM 1394 C CA . ILE A 1 174 ? -8.809 -10.521 5.064 1.00 96.00 174 ILE A CA 1
ATOM 1395 C C . ILE A 1 174 ? -7.536 -10.889 5.839 1.00 96.00 174 ILE A C 1
ATOM 1397 O O . ILE A 1 174 ? -6.734 -10.021 6.180 1.00 96.00 174 ILE A O 1
ATOM 1401 N N . SER A 1 175 ? -7.302 -12.183 6.085 1.00 95.31 175 SER A N 1
ATOM 1402 C CA . SER A 1 175 ? -6.126 -12.648 6.815 1.00 95.31 175 SER A CA 1
ATOM 1403 C C . SER A 1 175 ? -4.830 -12.380 6.057 1.00 95.31 175 SER A C 1
ATOM 1405 O O . SER A 1 175 ? -3.842 -11.953 6.654 1.00 95.31 175 SER A O 1
ATOM 1407 N N . ALA A 1 176 ? -4.832 -12.586 4.739 1.00 95.88 176 ALA A N 1
ATOM 1408 C CA . ALA A 1 176 ? -3.705 -12.265 3.878 1.00 95.88 176 ALA A CA 1
ATOM 1409 C C . ALA A 1 176 ? -3.543 -10.746 3.735 1.00 95.88 176 ALA A C 1
ATOM 1411 O O . ALA A 1 176 ? -2.419 -10.257 3.823 1.00 95.88 176 ALA A O 1
ATOM 1412 N N . ILE A 1 177 ? -4.648 -10.003 3.589 1.00 97.00 177 ILE A N 1
ATOM 1413 C CA . ILE A 1 177 ? -4.645 -8.533 3.473 1.00 97.00 177 ILE A CA 1
ATOM 1414 C C . ILE A 1 177 ? -4.028 -7.895 4.714 1.00 97.00 177 ILE A C 1
ATOM 1416 O O . ILE A 1 177 ? -3.108 -7.090 4.595 1.00 97.00 177 ILE A O 1
ATOM 1420 N N . ALA A 1 178 ? -4.465 -8.303 5.904 1.00 96.56 178 ALA A N 1
ATOM 1421 C CA . ALA A 1 178 ? -3.941 -7.780 7.156 1.00 96.56 178 ALA A CA 1
ATOM 1422 C C . ALA A 1 178 ? -2.448 -8.103 7.341 1.00 96.56 178 ALA A C 1
ATOM 1424 O O . ALA A 1 178 ? -1.675 -7.233 7.737 1.00 96.56 178 ALA A O 1
ATOM 1425 N N . ARG A 1 179 ? -2.010 -9.324 6.996 1.00 96.69 179 ARG A N 1
ATOM 1426 C CA . ARG A 1 179 ? -0.587 -9.715 7.036 1.00 96.69 179 ARG A CA 1
ATOM 1427 C C . ARG A 1 179 ? 0.251 -8.893 6.055 1.00 96.69 179 ARG A C 1
ATOM 1429 O O . ARG A 1 179 ? 1.275 -8.345 6.451 1.00 96.69 179 ARG A O 1
ATOM 1436 N N . ALA A 1 180 ? -0.190 -8.785 4.802 1.00 97.12 180 ALA A N 1
ATOM 1437 C CA . ALA A 1 180 ? 0.493 -8.024 3.759 1.00 97.12 180 ALA A CA 1
ATOM 1438 C C . ALA A 1 180 ? 0.590 -6.533 4.110 1.00 97.12 180 ALA A C 1
ATOM 1440 O O . ALA A 1 180 ? 1.654 -5.940 3.953 1.00 97.12 180 ALA A O 1
ATOM 1441 N N . TYR A 1 181 ? -0.484 -5.953 4.648 1.00 97.50 181 TYR A N 1
ATOM 1442 C CA . TYR A 1 181 ? -0.500 -4.570 5.114 1.00 97.50 181 TYR A CA 1
ATOM 1443 C C . TYR A 1 181 ? 0.482 -4.350 6.270 1.00 97.50 181 TYR A C 1
ATOM 1445 O O . TYR A 1 181 ? 1.273 -3.412 6.228 1.00 97.50 181 TYR A O 1
ATOM 1453 N N . MET A 1 182 ? 0.510 -5.239 7.269 1.00 96.62 182 MET A N 1
ATOM 1454 C CA . MET A 1 182 ? 1.452 -5.115 8.389 1.00 96.62 182 MET A CA 1
ATOM 1455 C C . MET A 1 182 ? 2.914 -5.252 7.950 1.00 96.62 182 MET A C 1
ATOM 1457 O O . MET A 1 182 ? 3.778 -4.546 8.473 1.00 96.62 182 MET A O 1
ATOM 1461 N N . ILE A 1 183 ? 3.195 -6.112 6.965 1.00 96.56 183 ILE A N 1
ATOM 1462 C CA . ILE A 1 183 ? 4.519 -6.200 6.336 1.00 96.56 183 ILE A CA 1
ATOM 1463 C C . ILE A 1 183 ? 4.843 -4.883 5.627 1.00 96.56 183 ILE A C 1
ATOM 1465 O O . ILE A 1 183 ? 5.886 -4.299 5.904 1.00 96.56 183 ILE A O 1
ATOM 1469 N N . ALA A 1 184 ? 3.950 -4.391 4.762 1.00 97.12 184 ALA A N 1
ATOM 1470 C CA . ALA A 1 184 ? 4.135 -3.144 4.021 1.00 97.12 184 ALA A CA 1
ATOM 1471 C C . ALA A 1 184 ? 4.426 -1.963 4.957 1.00 97.12 184 ALA A C 1
ATOM 1473 O O . ALA A 1 184 ? 5.398 -1.234 4.768 1.00 97.12 184 ALA A O 1
ATOM 1474 N N . ARG A 1 185 ? 3.621 -1.834 6.016 1.00 96.38 185 ARG A N 1
ATOM 1475 C CA . ARG A 1 185 ? 3.732 -0.790 7.033 1.00 96.38 185 ARG A CA 1
ATOM 1476 C C . ARG A 1 185 ? 5.078 -0.817 7.750 1.00 96.38 185 ARG A C 1
ATOM 1478 O O . ARG A 1 185 ? 5.660 0.236 7.994 1.00 96.38 185 ARG A O 1
ATOM 1485 N N . ARG A 1 186 ? 5.598 -2.010 8.062 1.00 95.94 186 ARG A N 1
ATOM 1486 C CA . ARG A 1 186 ? 6.905 -2.140 8.716 1.00 95.94 186 ARG A CA 1
ATOM 1487 C C . ARG A 1 186 ? 8.075 -1.957 7.755 1.00 95.94 186 ARG A C 1
ATOM 1489 O O . ARG A 1 186 ? 9.046 -1.310 8.124 1.00 95.94 186 ARG A O 1
ATOM 1496 N N . VAL A 1 187 ? 7.997 -2.513 6.547 1.00 96.00 187 VAL A N 1
ATOM 1497 C CA . VAL A 1 187 ? 9.057 -2.411 5.528 1.00 96.00 187 VAL A CA 1
ATOM 1498 C C . VAL A 1 187 ? 9.286 -0.956 5.111 1.00 96.00 187 VAL A C 1
ATOM 1500 O O . VAL A 1 187 ? 10.430 -0.556 4.919 1.00 96.00 187 VAL A O 1
ATOM 1503 N N . LEU A 1 188 ? 8.219 -0.158 5.027 1.00 94.94 188 LEU A N 1
ATOM 1504 C CA . LEU A 1 188 ? 8.293 1.273 4.716 1.00 94.94 188 LEU A CA 1
ATOM 1505 C C . LEU A 1 188 ? 8.567 2.167 5.939 1.00 94.94 188 LEU A C 1
ATOM 1507 O O . LEU A 1 188 ? 8.732 3.370 5.769 1.00 94.94 188 LEU A O 1
ATOM 1511 N N . ASP A 1 189 ? 8.625 1.590 7.141 1.00 94.25 189 ASP A N 1
ATOM 1512 C CA . ASP A 1 189 ? 8.805 2.278 8.428 1.00 94.25 189 ASP A CA 1
ATOM 1513 C C . ASP A 1 189 ? 7.810 3.425 8.682 1.00 94.25 189 ASP A C 1
ATOM 1515 O O . ASP A 1 189 ? 8.152 4.523 9.118 1.00 94.25 189 ASP A O 1
ATOM 1519 N N . ILE A 1 190 ? 6.535 3.147 8.407 1.00 94.94 190 ILE A N 1
ATOM 1520 C CA . ILE A 1 190 ? 5.444 4.126 8.465 1.00 94.94 190 ILE A CA 1
ATOM 1521 C C . ILE A 1 190 ? 5.270 4.750 9.855 1.00 94.94 190 ILE A C 1
ATOM 1523 O O . ILE A 1 190 ? 4.917 5.920 9.952 1.00 94.94 190 ILE A O 1
ATOM 1527 N N . ASP A 1 191 ? 5.545 4.000 10.929 1.00 92.88 191 ASP A N 1
ATOM 1528 C CA . ASP A 1 191 ? 5.492 4.531 12.298 1.00 92.88 191 ASP A CA 1
ATOM 1529 C C . ASP A 1 191 ? 6.415 5.736 12.476 1.00 92.88 191 ASP A C 1
ATOM 1531 O O . ASP A 1 191 ? 6.002 6.754 13.028 1.00 92.88 191 ASP A O 1
ATOM 1535 N N . LYS A 1 192 ? 7.649 5.627 11.972 1.00 93.50 192 LYS A N 1
ATOM 1536 C CA . LYS A 1 192 ? 8.642 6.694 12.046 1.00 93.50 192 LYS A CA 1
ATOM 1537 C C . LYS A 1 192 ? 8.209 7.896 11.208 1.00 93.50 192 LYS A C 1
ATOM 1539 O O . LYS A 1 192 ? 8.234 9.016 11.704 1.00 93.50 192 LYS A O 1
ATOM 1544 N N . VAL A 1 193 ? 7.737 7.658 9.982 1.00 92.81 193 VAL A N 1
ATOM 1545 C CA . VAL A 1 193 ? 7.243 8.725 9.094 1.00 92.81 193 VAL A CA 1
ATOM 1546 C C . VAL A 1 193 ? 6.087 9.492 9.743 1.00 92.81 193 VAL A C 1
ATOM 1548 O O . VAL A 1 193 ? 6.082 10.719 9.732 1.00 92.81 193 VAL A O 1
ATOM 1551 N N . TRP A 1 194 ? 5.122 8.800 10.356 1.00 91.81 194 TRP A N 1
ATOM 1552 C CA . TRP A 1 194 ? 4.018 9.455 11.064 1.00 91.81 194 TRP A CA 1
ATOM 1553 C C . TRP A 1 194 ? 4.476 10.261 12.273 1.00 91.81 194 TRP A C 1
ATOM 1555 O O . TRP A 1 194 ? 3.984 11.368 12.460 1.00 91.81 194 TRP A O 1
ATOM 1565 N N . GLN A 1 195 ? 5.426 9.755 13.059 1.00 91.69 195 GLN A N 1
ATOM 1566 C CA . GLN A 1 195 ? 5.986 10.505 14.186 1.00 91.69 195 GLN A CA 1
ATOM 1567 C C . GLN A 1 195 ? 6.705 11.779 13.726 1.00 91.69 195 GLN A C 1
ATOM 1569 O O . GLN A 1 195 ? 6.512 12.839 14.317 1.00 91.69 195 GLN A O 1
ATOM 1574 N N . GLU A 1 196 ? 7.498 11.697 12.657 1.00 92.19 196 GLU A N 1
ATOM 1575 C CA . GLU A 1 196 ? 8.209 12.855 12.108 1.00 92.19 196 GLU A CA 1
ATOM 1576 C C . GLU A 1 196 ? 7.246 13.877 11.482 1.00 92.19 196 GLU A C 1
ATOM 1578 O O . GLU A 1 196 ? 7.451 15.076 11.653 1.00 92.19 196 GLU A O 1
ATOM 1583 N N . LEU A 1 197 ? 6.163 13.431 10.830 1.00 90.56 197 LEU A N 1
ATOM 1584 C CA . LEU A 1 197 ? 5.121 14.326 10.309 1.00 90.56 197 LEU A CA 1
ATOM 1585 C C . LEU A 1 197 ? 4.283 14.985 11.410 1.00 90.56 197 LEU A C 1
ATOM 1587 O O . LEU A 1 197 ? 3.940 16.156 11.278 1.00 90.56 197 LEU A O 1
ATOM 1591 N N . GLU A 1 198 ? 3.958 14.262 12.485 1.00 89.25 198 GLU A N 1
ATOM 1592 C CA . GLU A 1 198 ? 3.287 14.829 13.667 1.00 89.25 198 GLU A CA 1
ATOM 1593 C C . GLU A 1 198 ? 4.165 15.917 14.315 1.00 89.25 198 GLU A C 1
ATOM 1595 O O . GLU A 1 198 ? 3.660 16.959 14.724 1.00 89.25 198 GLU A O 1
ATOM 1600 N N . ALA A 1 199 ? 5.491 15.740 14.332 1.00 89.56 199 ALA A N 1
ATOM 1601 C CA . ALA A 1 199 ? 6.420 16.719 14.900 1.00 89.56 199 ALA A CA 1
ATOM 1602 C C . ALA A 1 199 ? 6.527 18.034 14.102 1.00 89.56 199 ALA A C 1
ATOM 1604 O O . ALA A 1 199 ? 6.918 19.053 14.671 1.00 89.56 199 ALA A O 1
ATOM 1605 N N . ILE A 1 200 ? 6.189 18.030 12.808 1.00 88.19 200 ILE A N 1
ATOM 1606 C CA . ILE A 1 200 ? 6.247 19.217 11.935 1.00 88.19 200 ILE A CA 1
ATOM 1607 C C . ILE A 1 200 ? 4.865 19.770 11.566 1.00 88.19 200 ILE A C 1
ATOM 1609 O O . ILE A 1 200 ? 4.773 20.645 10.709 1.00 88.19 200 ILE A O 1
ATOM 1613 N N . GLU A 1 201 ? 3.791 19.284 12.195 1.00 84.31 201 GLU A N 1
ATOM 1614 C CA . GLU A 1 201 ? 2.406 19.649 11.856 1.00 84.31 201 GLU A CA 1
ATOM 1615 C C . GLU A 1 201 ? 2.152 21.163 11.918 1.00 84.31 201 GLU A C 1
ATOM 1617 O O . GLU A 1 201 ? 1.387 21.693 11.122 1.00 84.31 201 GLU A O 1
ATOM 1622 N N . GLN A 1 202 ? 2.832 21.881 12.816 1.00 84.38 202 GLN A N 1
ATOM 1623 C CA . GLN A 1 202 ? 2.708 23.340 12.936 1.00 84.38 202 GLN A CA 1
ATOM 1624 C C . GLN A 1 202 ? 3.461 24.118 11.845 1.00 84.38 202 GLN A C 1
ATOM 1626 O O . GLN A 1 202 ? 3.212 25.309 11.666 1.00 84.38 202 GLN A O 1
ATOM 1631 N N . SER A 1 203 ? 4.385 23.467 11.134 1.00 85.62 203 SER A N 1
ATOM 1632 C CA . SER A 1 203 ? 5.271 24.102 10.152 1.00 85.62 203 SER A CA 1
ATOM 1633 C C . SER A 1 203 ? 4.745 24.021 8.718 1.00 85.62 203 SER A C 1
ATOM 1635 O O . SER A 1 203 ? 5.182 24.798 7.873 1.00 85.62 203 SER A O 1
ATOM 1637 N N . ILE A 1 204 ? 3.824 23.097 8.431 1.00 90.38 204 ILE A N 1
ATOM 1638 C CA . ILE A 1 204 ? 3.251 22.883 7.094 1.00 90.38 204 ILE A CA 1
ATOM 1639 C C . ILE A 1 204 ? 1.732 23.067 7.115 1.00 90.38 204 ILE A C 1
ATOM 1641 O O . ILE A 1 204 ? 1.087 22.925 8.151 1.00 90.38 204 ILE A O 1
ATOM 1645 N N . SER A 1 205 ? 1.132 23.381 5.966 1.00 90.62 205 SER A N 1
ATOM 1646 C CA . SER A 1 205 ? -0.326 23.499 5.880 1.00 90.62 205 SER A CA 1
ATOM 1647 C C . SER A 1 205 ? -1.006 22.129 5.995 1.00 90.62 205 SER A C 1
ATOM 1649 O O . SER A 1 205 ? -0.447 21.099 5.610 1.00 90.62 205 SER A O 1
ATOM 1651 N N . GLY A 1 206 ? -2.261 22.107 6.457 1.00 87.69 206 GLY A N 1
ATOM 1652 C CA . GLY A 1 206 ? -3.046 20.867 6.516 1.00 87.69 206 GLY A CA 1
ATOM 1653 C C . GLY A 1 206 ? -3.239 20.201 5.145 1.00 87.69 206 GLY A C 1
ATOM 1654 O O . GLY A 1 206 ? -3.318 18.978 5.061 1.00 87.69 206 GLY A O 1
ATOM 1655 N N . GLU A 1 207 ? -3.255 20.983 4.061 1.00 89.38 207 GLU A N 1
ATOM 1656 C CA . GLU A 1 207 ? -3.300 20.469 2.686 1.00 89.38 207 GLU A CA 1
ATOM 1657 C C . GLU A 1 207 ? -1.988 19.769 2.303 1.00 89.38 207 GLU A C 1
ATOM 1659 O O . GLU A 1 207 ? -2.012 18.633 1.833 1.00 89.38 207 GLU A O 1
ATOM 1664 N N . GLN A 1 208 ? -0.839 20.385 2.601 1.00 91.19 208 GLN A N 1
ATOM 1665 C CA . GLN A 1 208 ? 0.479 19.787 2.360 1.00 91.19 208 GLN A CA 1
ATOM 1666 C C . GLN A 1 208 ? 0.664 18.495 3.162 1.00 91.19 208 GLN A C 1
ATOM 1668 O O . GLN A 1 208 ? 1.138 17.486 2.634 1.00 91.19 208 GLN A O 1
ATOM 1673 N N . GLN A 1 209 ? 0.246 18.498 4.429 1.00 91.00 209 GLN A N 1
ATOM 1674 C CA . GLN A 1 209 ? 0.277 17.306 5.269 1.00 91.00 209 GLN A CA 1
ATOM 1675 C C . GLN A 1 209 ? -0.624 16.203 4.693 1.00 91.00 209 GLN A C 1
ATOM 1677 O O . GLN A 1 209 ? -0.212 15.043 4.615 1.00 91.00 209 GLN A O 1
ATOM 1682 N N . ALA A 1 210 ? -1.833 16.553 4.242 1.00 91.19 210 ALA A N 1
ATOM 1683 C CA . ALA A 1 210 ? -2.748 15.611 3.609 1.00 91.19 210 ALA A CA 1
ATOM 1684 C C . ALA A 1 210 ? -2.167 15.011 2.321 1.00 91.19 210 ALA A C 1
ATOM 1686 O O . ALA A 1 210 ? -2.281 13.802 2.112 1.00 91.19 210 ALA A O 1
ATOM 1687 N N . ASP A 1 211 ? -1.497 15.809 1.490 1.00 91.94 211 ASP A N 1
ATOM 1688 C CA . ASP A 1 211 ? -0.854 15.334 0.265 1.00 91.94 211 ASP A CA 1
ATOM 1689 C C . ASP A 1 211 ? 0.263 14.326 0.546 1.00 91.94 211 ASP A C 1
ATOM 1691 O O . ASP A 1 211 ? 0.308 13.262 -0.089 1.00 91.94 211 ASP A O 1
ATOM 1695 N N . ILE A 1 212 ? 1.110 14.610 1.542 1.00 93.12 212 ILE A N 1
ATOM 1696 C CA . ILE A 1 212 ? 2.170 13.698 1.988 1.00 93.12 212 ILE A CA 1
ATOM 1697 C C . ILE A 1 212 ? 1.565 12.399 2.536 1.00 93.12 212 ILE A C 1
ATOM 1699 O O . ILE A 1 212 ? 1.976 11.305 2.138 1.00 93.12 212 ILE A O 1
ATOM 1703 N N . ILE A 1 213 ? 0.553 12.487 3.405 1.00 93.56 213 ILE A N 1
ATOM 1704 C CA . ILE A 1 213 ? -0.113 11.296 3.950 1.00 93.56 213 ILE A CA 1
ATOM 1705 C C . ILE A 1 213 ? -0.718 10.467 2.815 1.00 93.56 213 ILE A C 1
ATOM 1707 O O . ILE A 1 213 ? -0.525 9.252 2.750 1.00 93.56 213 ILE A O 1
ATOM 1711 N N . MET A 1 214 ? -1.407 11.107 1.871 1.00 93.06 214 MET A N 1
ATOM 1712 C CA . MET A 1 214 ? -2.057 10.402 0.773 1.00 93.06 214 MET A CA 1
ATOM 1713 C C . MET A 1 214 ? -1.067 9.782 -0.211 1.00 93.06 214 MET A C 1
ATOM 1715 O O . MET A 1 214 ? -1.378 8.751 -0.813 1.00 93.06 214 MET A O 1
ATOM 1719 N N . MET A 1 215 ? 0.122 10.363 -0.371 1.00 94.31 215 MET A N 1
ATOM 1720 C CA . MET A 1 215 ? 1.229 9.740 -1.095 1.00 94.31 215 MET A CA 1
ATOM 1721 C C . MET A 1 215 ? 1.638 8.418 -0.436 1.00 94.31 215 MET A C 1
ATOM 1723 O O . MET A 1 215 ? 1.683 7.391 -1.118 1.00 94.31 215 MET A O 1
ATOM 1727 N N . TYR A 1 216 ? 1.823 8.407 0.885 1.00 95.44 216 TYR A N 1
ATOM 1728 C CA . TYR A 1 216 ? 2.141 7.187 1.630 1.00 95.44 216 TYR A CA 1
ATOM 1729 C C . TYR A 1 216 ? 1.009 6.165 1.626 1.00 95.44 216 TYR A C 1
ATOM 1731 O O . TYR A 1 216 ? 1.274 4.979 1.469 1.00 95.44 216 TYR A O 1
ATOM 1739 N N . VAL A 1 217 ? -0.253 6.586 1.706 1.00 94.94 217 VAL A N 1
ATOM 1740 C CA . VAL A 1 217 ? -1.405 5.677 1.576 1.00 94.94 217 VAL A CA 1
ATOM 1741 C C . VAL A 1 217 ? -1.442 5.032 0.184 1.00 94.94 217 VAL A C 1
ATOM 1743 O O . VAL A 1 217 ? -1.684 3.829 0.061 1.00 94.94 217 VAL A O 1
ATOM 1746 N N . ARG A 1 218 ? -1.147 5.783 -0.890 1.00 93.50 218 ARG A N 1
ATOM 1747 C CA . ARG A 1 218 ? -1.019 5.214 -2.247 1.00 93.50 218 ARG A CA 1
ATOM 1748 C C . ARG A 1 218 ? 0.128 4.205 -2.327 1.00 93.50 218 ARG A C 1
ATOM 1750 O O . ARG A 1 218 ? -0.064 3.125 -2.890 1.00 93.50 218 ARG A O 1
ATOM 1757 N N . LEU A 1 219 ? 1.283 4.530 -1.744 1.00 95.69 219 LEU A N 1
ATOM 1758 C CA . LEU A 1 219 ? 2.437 3.634 -1.682 1.00 95.69 219 LEU A CA 1
ATOM 1759 C C . LEU A 1 219 ? 2.108 2.362 -0.885 1.00 95.69 219 LEU A C 1
ATOM 1761 O O . LEU A 1 219 ? 2.271 1.264 -1.409 1.00 95.69 219 LEU A O 1
ATOM 1765 N N . LEU A 1 220 ? 1.551 2.491 0.321 1.00 96.94 220 LEU A N 1
ATOM 1766 C CA . LEU A 1 220 ? 1.132 1.377 1.174 1.00 96.94 220 LEU A CA 1
ATOM 1767 C C . LEU A 1 220 ? 0.143 0.455 0.476 1.00 96.94 220 LEU A C 1
ATOM 1769 O O . LEU A 1 220 ? 0.293 -0.765 0.551 1.00 96.94 220 LEU A O 1
ATOM 1773 N N . ARG A 1 221 ? -0.836 1.014 -0.246 1.00 95.62 221 ARG A N 1
ATOM 1774 C CA . ARG A 1 221 ? -1.774 0.223 -1.050 1.00 95.62 221 ARG A CA 1
ATOM 1775 C C . ARG A 1 221 ? -1.029 -0.612 -2.086 1.00 95.62 221 ARG A C 1
ATOM 1777 O O . ARG A 1 221 ? -1.284 -1.809 -2.204 1.00 95.62 221 ARG A O 1
ATOM 1784 N N . ARG A 1 222 ? -0.097 0.007 -2.815 1.00 94.25 222 ARG A N 1
ATOM 1785 C CA . ARG A 1 222 ? 0.675 -0.648 -3.877 1.00 94.25 222 ARG A CA 1
ATOM 1786 C C . ARG A 1 222 ? 1.591 -1.743 -3.327 1.00 94.25 222 ARG A C 1
ATOM 1788 O O . ARG A 1 222 ? 1.587 -2.852 -3.848 1.00 94.25 222 ARG A O 1
ATOM 1795 N N . VAL A 1 223 ? 2.306 -1.466 -2.236 1.00 96.06 223 VAL A N 1
ATOM 1796 C CA . VAL A 1 223 ? 3.176 -2.436 -1.550 1.00 96.06 223 VAL A CA 1
ATOM 1797 C C . VAL A 1 223 ? 2.363 -3.592 -0.959 1.00 96.06 223 VAL A C 1
ATOM 1799 O O . VAL A 1 223 ? 2.730 -4.754 -1.124 1.00 96.06 223 VAL A O 1
ATOM 1802 N N . THR A 1 224 ? 1.217 -3.307 -0.332 1.00 96.69 224 THR A N 1
ATOM 1803 C CA . THR A 1 224 ? 0.316 -4.351 0.186 1.00 96.69 224 THR A CA 1
ATOM 1804 C C . THR A 1 224 ? -0.142 -5.273 -0.942 1.00 96.69 224 THR A C 1
ATOM 1806 O O . THR A 1 224 ? -0.016 -6.493 -0.841 1.00 96.69 224 THR A O 1
ATOM 1809 N N . ARG A 1 225 ? -0.612 -4.695 -2.053 1.00 94.69 225 ARG A N 1
ATOM 1810 C CA . ARG A 1 225 ? -1.027 -5.441 -3.246 1.00 94.69 225 ARG A CA 1
ATOM 1811 C C . ARG A 1 225 ? 0.110 -6.285 -3.825 1.00 94.69 225 ARG A C 1
ATOM 1813 O O . ARG A 1 225 ? -0.116 -7.444 -4.171 1.00 94.69 225 ARG A O 1
ATOM 1820 N N . TRP A 1 226 ? 1.327 -5.745 -3.875 1.00 94.75 226 TRP A N 1
ATOM 1821 C CA . TRP A 1 226 ? 2.510 -6.470 -4.332 1.00 94.75 226 TRP A CA 1
ATOM 1822 C C . TRP A 1 226 ? 2.755 -7.734 -3.498 1.00 94.75 226 TRP A C 1
ATOM 1824 O O . TRP A 1 226 ? 2.917 -8.816 -4.062 1.00 94.75 226 TRP A O 1
ATOM 1834 N N . PHE A 1 227 ? 2.692 -7.646 -2.165 1.00 95.06 227 PHE A N 1
ATOM 1835 C CA . PHE A 1 227 ? 2.830 -8.821 -1.297 1.00 95.06 227 PHE A CA 1
ATOM 1836 C C . PHE A 1 227 ? 1.698 -9.837 -1.499 1.00 95.06 227 PHE A C 1
ATOM 1838 O O . PHE A 1 227 ? 1.951 -11.044 -1.521 1.00 95.06 227 PHE A O 1
ATOM 1845 N N . LEU A 1 228 ? 0.461 -9.370 -1.701 1.00 93.75 228 LEU A N 1
ATOM 1846 C CA . LEU A 1 228 ? -0.687 -10.242 -1.971 1.00 93.75 228 LEU A CA 1
ATOM 1847 C C . LEU A 1 228 ? -0.555 -11.003 -3.291 1.00 93.75 228 LEU A C 1
ATOM 1849 O O . LEU A 1 228 ? -0.944 -12.167 -3.359 1.00 93.75 228 LEU A O 1
ATOM 1853 N N . ARG A 1 229 ? -0.002 -10.371 -4.330 1.00 88.75 229 ARG A N 1
ATOM 1854 C CA . ARG A 1 229 ? 0.200 -10.994 -5.645 1.00 88.75 229 ARG A CA 1
ATOM 1855 C C . ARG A 1 229 ? 1.401 -11.937 -5.662 1.00 88.75 229 ARG A C 1
ATOM 1857 O O . ARG A 1 229 ? 1.297 -13.026 -6.215 1.00 88.75 229 ARG A O 1
ATOM 1864 N N . ASN A 1 230 ? 2.508 -11.556 -5.026 1.00 85.00 230 ASN A N 1
ATOM 1865 C CA . ASN A 1 230 ? 3.775 -12.285 -5.137 1.00 85.00 230 ASN A CA 1
ATOM 1866 C C . ASN A 1 230 ? 3.994 -13.346 -4.045 1.00 85.00 230 ASN A C 1
ATOM 1868 O O . ASN A 1 230 ? 4.744 -14.293 -4.265 1.00 85.00 230 ASN A O 1
ATOM 1872 N N . GLN A 1 231 ? 3.352 -13.227 -2.875 1.00 76.75 231 GLN A N 1
ATOM 1873 C CA . GLN A 1 231 ? 3.603 -14.122 -1.732 1.00 76.75 231 GLN A CA 1
ATOM 1874 C C . GLN A 1 231 ? 2.341 -14.724 -1.091 1.00 76.75 231 GLN A C 1
ATOM 1876 O O . GLN A 1 231 ? 2.418 -15.279 0.004 1.00 76.75 231 GLN A O 1
ATOM 1881 N N . ARG A 1 232 ? 1.190 -14.687 -1.778 1.00 67.31 232 ARG A N 1
ATOM 1882 C CA . ARG A 1 232 ? -0.156 -15.026 -1.265 1.00 67.31 232 ARG A CA 1
ATOM 1883 C C . ARG A 1 232 ? -0.249 -16.188 -0.261 1.00 67.31 232 ARG A C 1
ATOM 1885 O O . ARG A 1 232 ? -0.946 -16.063 0.739 1.00 67.31 232 ARG A O 1
ATOM 1892 N N . LEU A 1 233 ? 0.422 -17.313 -0.521 1.00 60.56 233 LEU A N 1
ATOM 1893 C CA . LEU A 1 233 ? 0.322 -18.542 0.285 1.00 60.56 233 LEU A CA 1
ATOM 1894 C C . LEU A 1 233 ? 1.375 -18.661 1.404 1.00 60.56 233 LEU A C 1
ATOM 1896 O O . LEU A 1 233 ? 1.284 -19.567 2.227 1.00 60.56 233 LEU A O 1
ATOM 1900 N N . LYS A 1 234 ? 2.383 -17.779 1.443 1.00 65.44 234 LYS A N 1
ATOM 1901 C CA . LYS A 1 234 ? 3.565 -17.897 2.321 1.00 65.44 234 LYS A CA 1
ATOM 1902 C C . LYS A 1 234 ? 3.818 -16.659 3.193 1.00 65.44 234 LYS A C 1
ATOM 1904 O O . LYS A 1 234 ? 4.906 -16.532 3.751 1.00 65.44 234 LYS A O 1
ATOM 1909 N N . LEU A 1 235 ? 2.839 -15.759 3.337 1.00 80.44 235 LEU A N 1
ATOM 1910 C CA . LEU A 1 235 ? 2.986 -14.510 4.100 1.00 80.44 235 LEU A CA 1
ATOM 1911 C C . LEU A 1 235 ? 3.175 -14.770 5.604 1.00 80.44 235 LEU A C 1
ATOM 1913 O O . LEU A 1 235 ? 2.223 -14.797 6.387 1.00 80.44 235 LEU A O 1
ATOM 1917 N N . ASN A 1 236 ? 4.431 -14.922 6.015 1.00 90.25 236 ASN A N 1
ATOM 1918 C CA . ASN A 1 236 ? 4.846 -14.870 7.408 1.00 90.25 236 ASN A CA 1
ATOM 1919 C C . ASN A 1 236 ? 5.407 -13.477 7.703 1.00 90.25 236 ASN A C 1
ATOM 1921 O O . ASN A 1 236 ? 6.458 -13.116 7.178 1.00 90.25 236 ASN A O 1
ATOM 1925 N N . ILE A 1 237 ? 4.730 -12.723 8.574 1.00 92.56 237 ILE A N 1
ATOM 1926 C CA . ILE A 1 237 ? 5.043 -11.309 8.812 1.00 92.56 237 ILE A CA 1
ATOM 1927 C C . ILE A 1 237 ? 6.512 -11.128 9.221 1.00 92.56 237 ILE A C 1
ATOM 1929 O O . ILE A 1 237 ? 7.250 -10.378 8.586 1.00 92.56 237 ILE A O 1
ATOM 1933 N N . GLY A 1 238 ? 6.963 -11.874 10.233 1.00 93.31 238 GLY A N 1
ATOM 1934 C CA . GLY A 1 238 ? 8.320 -11.747 10.763 1.00 93.31 238 GLY A CA 1
ATOM 1935 C C . GLY A 1 238 ? 9.418 -12.124 9.764 1.00 93.31 238 GLY A C 1
ATOM 1936 O O . GLY A 1 238 ? 10.418 -11.416 9.670 1.00 93.31 238 GLY A O 1
ATOM 1937 N N . LYS A 1 239 ? 9.251 -13.216 9.004 1.00 92.69 239 LYS A N 1
ATOM 1938 C CA . LYS A 1 239 ? 10.236 -13.639 7.992 1.00 92.69 239 LYS A CA 1
ATOM 1939 C C . LYS A 1 239 ? 10.312 -12.647 6.836 1.00 92.69 239 LYS A C 1
ATOM 1941 O O . LYS A 1 239 ? 11.413 -12.279 6.440 1.00 92.69 239 LYS A O 1
ATOM 1946 N N . THR A 1 240 ? 9.168 -12.186 6.332 1.00 94.06 240 THR A N 1
ATOM 1947 C CA . THR A 1 240 ? 9.135 -11.237 5.216 1.00 94.06 240 THR A CA 1
ATOM 1948 C C . THR A 1 240 ? 9.724 -9.885 5.627 1.00 94.06 240 THR A C 1
ATOM 1950 O O . THR A 1 240 ? 10.541 -9.341 4.898 1.00 94.06 240 THR A O 1
ATOM 1953 N N . ILE A 1 241 ? 9.427 -9.371 6.825 1.00 95.12 241 ILE A N 1
ATOM 1954 C CA . ILE A 1 241 ? 10.057 -8.132 7.322 1.00 95.12 241 ILE A CA 1
ATOM 1955 C C . ILE A 1 241 ? 11.581 -8.281 7.412 1.00 95.12 241 ILE A C 1
ATOM 1957 O O . ILE A 1 241 ? 12.308 -7.415 6.935 1.00 95.12 241 ILE A O 1
ATOM 1961 N N . LYS A 1 242 ? 12.076 -9.397 7.967 1.00 94.25 242 LYS A N 1
ATOM 1962 C CA . LYS A 1 242 ? 13.523 -9.664 8.051 1.00 94.25 242 LYS A CA 1
ATOM 1963 C C . LYS A 1 242 ? 14.201 -9.700 6.681 1.00 94.25 242 LYS A C 1
ATOM 1965 O O . LYS A 1 242 ? 15.358 -9.310 6.590 1.00 94.25 242 LYS A O 1
ATOM 1970 N N . LEU A 1 243 ? 13.491 -10.162 5.654 1.00 93.00 243 LEU A N 1
ATOM 1971 C CA . LEU A 1 243 ? 13.999 -10.218 4.289 1.00 93.00 243 LEU A CA 1
ATOM 1972 C C . LEU A 1 243 ? 14.020 -8.834 3.620 1.00 93.00 243 LEU A C 1
ATOM 1974 O O . LEU A 1 243 ? 15.045 -8.436 3.079 1.00 93.00 243 LEU A O 1
ATOM 1978 N N . TYR A 1 244 ? 12.909 -8.093 3.659 1.00 95.31 244 TYR A N 1
ATOM 1979 C CA . TYR A 1 244 ? 12.770 -6.870 2.857 1.00 95.31 244 TYR A CA 1
ATOM 1980 C C . TYR A 1 244 ? 13.311 -5.608 3.534 1.00 95.31 244 TYR A C 1
ATOM 1982 O O . TYR A 1 244 ? 13.829 -4.732 2.845 1.00 95.31 244 TYR A O 1
ATOM 1990 N N . THR A 1 245 ? 13.216 -5.485 4.862 1.00 95.69 245 THR A N 1
ATOM 1991 C CA . THR A 1 245 ? 13.611 -4.247 5.556 1.00 95.69 245 THR A CA 1
ATOM 1992 C C . THR A 1 245 ? 15.082 -3.867 5.331 1.00 95.69 245 THR A C 1
ATOM 1994 O O . THR A 1 245 ? 15.316 -2.706 4.997 1.00 95.69 245 THR A O 1
ATOM 1997 N N . PRO A 1 246 ? 16.075 -4.775 5.453 1.00 95.19 246 PRO A N 1
ATOM 1998 C CA . PRO A 1 246 ? 17.476 -4.409 5.236 1.00 95.19 246 PRO A CA 1
ATOM 1999 C C . PRO A 1 246 ? 17.736 -3.880 3.822 1.00 95.19 246 PRO A C 1
ATOM 2001 O O . PRO A 1 246 ? 18.345 -2.824 3.678 1.00 95.19 246 PRO A O 1
ATOM 2004 N N . GLY A 1 247 ? 17.198 -4.553 2.798 1.00 93.88 247 GLY A N 1
ATOM 2005 C CA . GLY A 1 247 ? 17.367 -4.146 1.403 1.00 93.88 247 GLY A CA 1
ATOM 2006 C C . GLY A 1 247 ? 16.698 -2.806 1.085 1.00 93.88 247 GLY A C 1
ATOM 2007 O O . GLY A 1 247 ? 17.282 -1.977 0.399 1.00 93.88 247 GLY A O 1
ATOM 2008 N N . VAL A 1 248 ? 15.515 -2.529 1.646 1.00 94.56 248 VAL A N 1
ATOM 2009 C CA . VAL A 1 248 ? 14.864 -1.213 1.493 1.00 94.56 248 VAL A CA 1
ATOM 2010 C C . VAL A 1 248 ? 15.676 -0.102 2.169 1.00 94.56 248 VAL A C 1
ATOM 2012 O O . VAL A 1 248 ? 15.817 0.981 1.603 1.00 94.56 248 VAL A O 1
ATOM 2015 N N . VAL A 1 249 ? 16.237 -0.357 3.355 1.00 93.94 249 VAL A N 1
ATOM 2016 C CA . VAL A 1 249 ? 17.095 0.610 4.063 1.00 93.94 249 VAL A CA 1
ATOM 2017 C C . VAL A 1 249 ? 18.403 0.861 3.311 1.00 93.94 249 VAL A C 1
ATOM 2019 O O . VAL A 1 249 ? 18.850 2.004 3.240 1.00 93.94 249 VAL A O 1
ATOM 2022 N N . GLU A 1 250 ? 19.016 -0.180 2.749 1.00 92.62 250 GLU A N 1
ATOM 2023 C CA . GLU A 1 250 ? 20.195 -0.052 1.888 1.00 92.62 250 GLU A CA 1
ATOM 2024 C C . GLU A 1 250 ? 19.873 0.797 0.652 1.00 92.62 250 GLU A C 1
ATOM 2026 O O . GLU A 1 250 ? 20.571 1.771 0.372 1.00 92.62 250 GLU A O 1
ATOM 2031 N N . LEU A 1 251 ? 18.759 0.504 -0.025 1.00 89.94 251 LEU A N 1
ATOM 2032 C CA . LEU A 1 251 ? 18.337 1.235 -1.217 1.00 89.94 251 LEU A CA 1
ATOM 2033 C C . LEU A 1 251 ? 18.100 2.715 -0.953 1.00 89.94 251 LEU A C 1
ATOM 2035 O O . LEU A 1 251 ? 18.557 3.531 -1.744 1.00 89.94 251 LEU A O 1
ATOM 2039 N N . LYS A 1 252 ? 17.461 3.092 0.159 1.00 91.06 252 LYS A N 1
ATOM 2040 C CA . LYS A 1 252 ? 17.287 4.513 0.516 1.00 91.06 252 LYS A CA 1
ATOM 2041 C C . LYS A 1 252 ? 18.612 5.282 0.515 1.00 91.06 252 LYS A C 1
ATOM 2043 O O . LYS A 1 252 ? 18.659 6.415 0.052 1.00 91.06 252 LYS A O 1
ATOM 2048 N N . LYS A 1 253 ? 19.693 4.644 0.972 1.00 90.06 253 LYS A N 1
ATOM 2049 C CA . LYS A 1 253 ? 21.028 5.253 1.052 1.00 90.06 253 LYS A CA 1
ATOM 2050 C C . LYS A 1 253 ? 21.754 5.273 -0.290 1.00 90.06 253 LYS A C 1
ATOM 2052 O O . LYS A 1 253 ? 22.436 6.245 -0.592 1.00 90.06 253 LYS A O 1
ATOM 2057 N N . VAL A 1 254 ? 21.650 4.190 -1.060 1.00 86.62 254 VAL A N 1
ATOM 2058 C CA . VAL A 1 254 ? 22.467 3.988 -2.267 1.00 86.62 254 VAL A CA 1
ATOM 2059 C C . VAL A 1 254 ? 21.810 4.563 -3.519 1.00 86.62 254 VAL A C 1
ATOM 2061 O O . VAL A 1 254 ? 22.513 5.092 -4.379 1.00 86.62 254 VAL A O 1
ATOM 2064 N N . ILE A 1 255 ? 20.477 4.499 -3.615 1.00 81.00 255 ILE A N 1
ATOM 2065 C CA . ILE A 1 255 ? 19.716 4.901 -4.803 1.00 81.00 255 ILE A CA 1
ATOM 2066 C C . ILE A 1 255 ? 20.101 6.298 -5.334 1.00 81.00 255 ILE A C 1
ATOM 2068 O O . ILE A 1 255 ? 20.370 6.395 -6.532 1.00 81.00 255 ILE A O 1
ATOM 2072 N N . PRO A 1 256 ? 20.198 7.361 -4.507 1.00 82.38 256 PRO A N 1
ATOM 2073 C CA . PRO A 1 256 ? 20.529 8.695 -5.012 1.00 82.38 256 PRO A CA 1
ATOM 2074 C C . PRO A 1 256 ? 21.842 8.753 -5.805 1.00 82.38 256 PRO A C 1
ATOM 2076 O O . PRO A 1 256 ? 21.940 9.518 -6.759 1.00 82.38 256 PRO A O 1
ATOM 2079 N N . ALA A 1 257 ? 22.829 7.924 -5.445 1.00 83.06 257 ALA A N 1
ATOM 2080 C CA . ALA A 1 257 ? 24.135 7.875 -6.101 1.00 83.06 257 ALA A CA 1
ATOM 2081 C C . ALA A 1 257 ? 24.164 7.002 -7.368 1.00 83.06 257 ALA A C 1
ATOM 2083 O O . ALA A 1 257 ? 25.076 7.142 -8.178 1.00 83.06 257 ALA A O 1
ATOM 2084 N N . ILE A 1 258 ? 23.202 6.089 -7.534 1.00 82.38 258 ILE A N 1
ATOM 2085 C CA . ILE A 1 258 ? 23.115 5.188 -8.700 1.00 82.38 258 ILE A CA 1
ATOM 2086 C C . ILE A 1 258 ? 22.058 5.622 -9.714 1.00 82.38 258 ILE A C 1
ATOM 2088 O O . ILE A 1 258 ? 21.908 4.977 -10.751 1.00 82.38 258 ILE A O 1
ATOM 2092 N N . PHE A 1 259 ? 21.285 6.664 -9.406 1.00 81.38 259 PHE A N 1
ATOM 2093 C CA . PHE A 1 259 ? 20.295 7.177 -10.331 1.00 81.38 259 PHE A CA 1
ATOM 2094 C C . PHE A 1 259 ? 20.942 7.647 -11.628 1.00 81.38 259 PHE A C 1
ATOM 2096 O O . PHE A 1 259 ? 22.012 8.253 -11.638 1.00 81.38 259 PHE A O 1
ATOM 2103 N N . SER A 1 260 ? 20.234 7.397 -12.724 1.00 76.12 260 SER A N 1
ATOM 2104 C CA . SER A 1 260 ? 20.488 8.095 -13.973 1.00 76.12 260 SER A CA 1
ATOM 2105 C C . SER A 1 260 ? 20.204 9.588 -13.820 1.00 76.12 260 SER A C 1
ATOM 2107 O O . SER A 1 260 ? 19.480 10.002 -12.910 1.00 76.12 260 SER A O 1
ATOM 2109 N N . GLU A 1 261 ? 20.727 10.397 -14.738 1.00 79.88 261 GLU A N 1
ATOM 2110 C CA . GLU A 1 261 ? 20.557 11.855 -14.729 1.00 79.88 261 GLU A CA 1
ATOM 2111 C C . GLU A 1 261 ? 19.077 12.268 -14.607 1.00 79.88 261 GLU A C 1
ATOM 2113 O O . GLU A 1 261 ? 18.738 13.129 -13.794 1.00 79.88 261 GLU A O 1
ATOM 2118 N N . GLY A 1 262 ? 18.172 11.583 -15.320 1.00 78.38 262 GLY A N 1
ATOM 2119 C CA . GLY A 1 262 ? 16.734 11.851 -15.247 1.00 78.38 262 GLY A CA 1
ATOM 2120 C C . GLY A 1 262 ? 16.122 11.555 -13.872 1.00 78.38 262 GLY A C 1
ATOM 2121 O O . GLY A 1 262 ? 15.398 12.383 -13.318 1.00 78.38 262 GLY A O 1
ATOM 2122 N N . ASN A 1 263 ? 16.426 10.395 -13.281 1.00 82.75 263 ASN A N 1
ATOM 2123 C CA . ASN A 1 263 ? 15.912 10.042 -11.952 1.00 82.75 263 ASN A CA 1
ATOM 2124 C C . ASN A 1 263 ? 16.512 10.922 -10.846 1.00 82.75 263 ASN A C 1
ATOM 2126 O O . ASN A 1 263 ? 15.808 11.263 -9.894 1.00 82.75 263 ASN A O 1
ATOM 2130 N N . HIS A 1 264 ? 17.777 11.326 -10.991 1.00 87.31 264 HIS A N 1
ATOM 2131 C CA . HIS A 1 264 ? 18.436 12.238 -10.061 1.00 87.31 264 HIS A CA 1
ATOM 2132 C C . HIS A 1 264 ? 17.771 13.620 -10.089 1.00 87.31 264 HIS A C 1
ATOM 2134 O O . HIS A 1 264 ? 17.403 14.136 -9.039 1.00 87.31 264 HIS A O 1
ATOM 2140 N N . ALA A 1 265 ? 17.475 14.157 -11.279 1.00 88.38 265 ALA A N 1
ATOM 2141 C CA . ALA A 1 265 ? 16.755 15.424 -11.422 1.00 88.38 265 ALA A CA 1
ATOM 2142 C C . ALA A 1 265 ? 15.351 15.390 -10.787 1.00 88.38 265 ALA A C 1
ATOM 2144 O O . ALA A 1 265 ? 14.934 16.353 -10.139 1.00 88.38 265 ALA A O 1
ATOM 2145 N N . HIS A 1 266 ? 14.618 14.278 -10.929 1.00 88.00 266 HIS A N 1
ATOM 2146 C CA . HIS A 1 266 ? 13.331 14.102 -10.249 1.00 88.00 266 HIS A CA 1
ATOM 2147 C C . HIS A 1 266 ? 13.482 14.067 -8.725 1.00 88.00 266 HIS A C 1
ATOM 2149 O O . HIS A 1 266 ? 12.727 14.735 -8.018 1.00 88.00 266 HIS A O 1
ATOM 2155 N N . TYR A 1 267 ? 14.457 13.309 -8.220 1.00 92.12 267 TYR A N 1
ATOM 2156 C CA . TYR A 1 267 ? 14.758 13.241 -6.794 1.00 92.12 267 TYR A CA 1
ATOM 2157 C C . TYR A 1 267 ? 15.124 14.617 -6.218 1.00 92.12 267 TYR A C 1
ATOM 2159 O O . TYR A 1 267 ? 14.526 15.024 -5.221 1.00 92.12 267 TYR A O 1
ATOM 2167 N N . ASP A 1 268 ? 16.017 15.360 -6.872 1.00 92.88 268 ASP A N 1
ATOM 2168 C CA . ASP A 1 268 ? 16.433 16.700 -6.448 1.00 92.88 268 ASP A CA 1
ATOM 2169 C C . ASP A 1 268 ? 15.267 17.691 -6.459 1.00 92.88 268 ASP A C 1
ATOM 2171 O O . ASP A 1 268 ? 15.139 18.515 -5.551 1.00 92.88 268 ASP A O 1
ATOM 2175 N N . GLY A 1 269 ? 14.376 17.584 -7.451 1.00 94.50 269 GLY A N 1
ATOM 2176 C CA . GLY A 1 269 ? 13.151 18.376 -7.518 1.00 94.50 269 GLY A CA 1
ATOM 2177 C C . GLY A 1 269 ? 12.251 18.162 -6.299 1.00 94.50 269 GLY A C 1
ATOM 2178 O O . GLY A 1 269 ? 11.842 19.133 -5.659 1.00 94.50 269 GLY A O 1
ATOM 2179 N N . TYR A 1 270 ? 11.987 16.902 -5.933 1.00 93.88 270 TYR A N 1
ATOM 2180 C CA . TYR A 1 270 ? 11.201 16.578 -4.738 1.00 93.88 270 TYR A CA 1
ATOM 2181 C C . TYR A 1 270 ? 11.912 16.987 -3.448 1.00 93.88 270 TYR A C 1
ATOM 2183 O O . TYR A 1 270 ? 11.287 17.552 -2.552 1.00 93.88 270 TYR A O 1
ATOM 2191 N N . LEU A 1 271 ? 13.218 16.729 -3.351 1.00 95.12 271 LEU A N 1
ATOM 2192 C CA . LEU A 1 271 ? 14.013 17.090 -2.183 1.00 95.12 271 LEU A CA 1
ATOM 2193 C C . LEU A 1 271 ? 13.951 18.600 -1.941 1.00 95.12 271 LEU A C 1
ATOM 2195 O O . LEU A 1 271 ? 13.631 19.032 -0.835 1.00 95.12 271 LEU A O 1
ATOM 2199 N N . LYS A 1 272 ? 14.185 19.397 -2.988 1.00 95.62 272 LYS A N 1
ATOM 2200 C CA . LYS A 1 272 ? 14.093 20.855 -2.928 1.00 95.62 272 LYS A CA 1
ATOM 2201 C C . LYS A 1 272 ? 12.696 21.314 -2.520 1.00 95.62 272 LYS A C 1
ATOM 2203 O O . LYS A 1 272 ? 12.585 22.135 -1.619 1.00 95.62 272 LYS A O 1
ATOM 2208 N N . GLN A 1 273 ? 11.645 20.740 -3.110 1.00 94.19 273 GLN A N 1
ATOM 2209 C CA . GLN A 1 273 ? 10.265 21.072 -2.754 1.00 94.19 273 GLN A CA 1
ATOM 2210 C C . GLN A 1 273 ? 10.005 20.904 -1.250 1.00 94.19 273 GLN A C 1
ATOM 2212 O O . GLN A 1 273 ? 9.383 21.770 -0.645 1.00 94.19 273 GLN A O 1
ATOM 2217 N N . TYR A 1 274 ? 10.475 19.818 -0.631 1.00 93.69 274 TYR A N 1
ATOM 2218 C CA . TYR A 1 274 ? 10.279 19.599 0.805 1.00 93.69 274 TYR A CA 1
ATOM 2219 C C . TYR A 1 274 ? 11.175 20.485 1.677 1.00 93.69 274 TYR A C 1
ATOM 2221 O O . TYR A 1 274 ? 10.728 20.958 2.721 1.00 93.69 274 TYR A O 1
ATOM 2229 N N . LEU A 1 275 ? 12.411 20.756 1.252 1.00 94.38 275 LEU A N 1
ATOM 2230 C CA . LEU A 1 275 ? 13.303 21.684 1.954 1.00 94.38 275 LEU A CA 1
ATOM 2231 C C . LEU A 1 275 ? 12.752 23.118 1.954 1.00 94.38 275 LEU A C 1
ATOM 2233 O O . LEU A 1 275 ? 12.799 23.785 2.986 1.00 94.38 275 LEU A O 1
ATOM 2237 N N . ASP A 1 276 ? 12.168 23.560 0.838 1.00 92.44 276 ASP A N 1
ATOM 2238 C CA . ASP A 1 276 ? 11.536 24.878 0.703 1.00 92.44 276 ASP A CA 1
ATOM 2239 C C . ASP A 1 276 ? 10.308 25.029 1.631 1.00 92.44 276 ASP A C 1
ATOM 2241 O O . ASP A 1 276 ? 9.942 26.143 2.003 1.00 92.44 276 ASP A O 1
ATOM 2245 N N . LEU A 1 277 ? 9.706 23.913 2.068 1.00 89.06 277 LEU A N 1
ATOM 2246 C CA . LEU A 1 277 ? 8.640 23.872 3.082 1.00 89.06 277 LEU A CA 1
ATOM 2247 C C . LEU A 1 277 ? 9.161 23.892 4.530 1.00 89.06 277 LEU A C 1
ATOM 2249 O O . LEU A 1 277 ? 8.374 23.768 5.466 1.00 89.06 277 LEU A O 1
ATOM 2253 N N . GLY A 1 278 ? 10.474 24.008 4.742 1.00 87.62 278 GLY A N 1
ATOM 2254 C CA . GLY A 1 278 ? 11.081 23.992 6.076 1.00 87.62 278 GLY A CA 1
ATOM 2255 C C . GLY A 1 278 ? 11.138 22.603 6.721 1.00 87.62 278 GLY A C 1
ATOM 2256 O O . GLY A 1 278 ? 11.383 22.493 7.924 1.00 87.62 278 GLY A O 1
ATOM 2257 N N . ILE A 1 279 ? 10.922 21.536 5.945 1.00 92.00 279 ILE A N 1
ATOM 2258 C CA . ILE A 1 279 ? 11.066 20.156 6.417 1.00 92.00 279 ILE A CA 1
ATOM 2259 C C . ILE A 1 279 ? 12.556 19.842 6.595 1.00 92.00 279 ILE A C 1
ATOM 2261 O O . ILE A 1 279 ? 13.395 20.232 5.783 1.00 92.00 279 ILE A O 1
ATO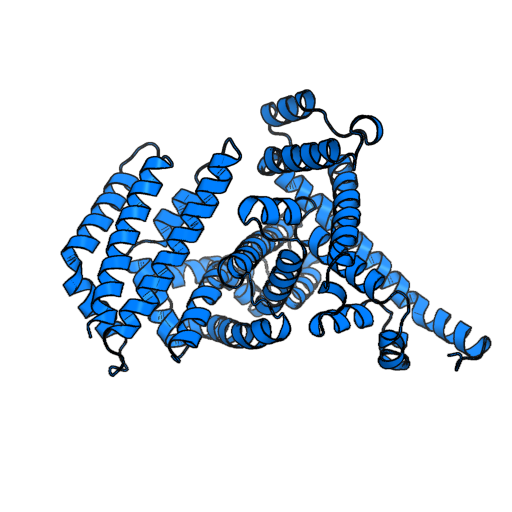M 2265 N N . THR A 1 280 ? 12.906 19.120 7.663 1.00 92.38 280 THR A N 1
ATOM 2266 C CA . THR A 1 280 ? 14.300 18.737 7.930 1.00 92.38 280 THR A CA 1
ATOM 2267 C C . THR A 1 280 ? 14.876 17.910 6.779 1.00 92.38 280 THR A C 1
ATOM 2269 O O . THR A 1 280 ? 14.171 17.111 6.168 1.00 92.38 280 THR A O 1
ATOM 2272 N N . ALA A 1 281 ? 16.178 18.038 6.504 1.00 92.75 281 ALA A N 1
ATOM 2273 C CA . ALA A 1 281 ? 16.816 17.326 5.392 1.00 92.75 281 ALA A CA 1
ATOM 2274 C C . ALA A 1 281 ? 16.644 15.796 5.461 1.00 92.75 281 ALA A C 1
ATOM 2276 O O . ALA A 1 281 ? 16.490 15.146 4.430 1.00 92.75 281 ALA A O 1
ATOM 2277 N N . ALA A 1 282 ? 16.622 15.226 6.671 1.00 92.31 282 ALA A N 1
ATOM 2278 C CA . ALA A 1 282 ? 16.399 13.797 6.874 1.00 92.31 282 ALA A CA 1
ATOM 2279 C C . ALA A 1 282 ? 14.987 13.368 6.440 1.00 92.31 282 ALA A C 1
ATOM 2281 O O . ALA A 1 282 ? 14.852 12.430 5.656 1.00 92.31 282 ALA A O 1
ATOM 2282 N N . LEU A 1 283 ? 13.947 14.079 6.889 1.00 92.56 283 LEU A N 1
ATOM 2283 C CA . LEU A 1 283 ? 12.572 13.780 6.491 1.00 92.56 283 LEU A CA 1
ATOM 2284 C C . LEU A 1 283 ? 12.346 14.122 5.010 1.00 92.56 283 LEU A C 1
ATOM 2286 O O . LEU A 1 283 ? 11.734 13.338 4.297 1.00 92.56 283 LEU A O 1
ATOM 2290 N N . ALA A 1 284 ? 12.896 15.227 4.502 1.00 94.31 284 ALA A N 1
ATOM 2291 C CA . ALA A 1 284 ? 12.809 15.594 3.088 1.00 94.31 284 ALA A CA 1
ATOM 2292 C C . ALA A 1 284 ? 13.390 14.500 2.171 1.00 94.31 284 ALA A C 1
ATOM 2294 O O . ALA A 1 284 ? 12.772 14.157 1.164 1.00 94.31 284 ALA A O 1
ATOM 2295 N N . HIS A 1 285 ? 14.524 13.899 2.552 1.00 93.75 285 HIS A N 1
ATOM 2296 C CA . HIS A 1 285 ? 15.087 12.738 1.862 1.00 93.75 285 HIS A CA 1
ATOM 2297 C C . HIS A 1 285 ? 14.134 11.532 1.899 1.00 93.75 285 HIS A C 1
ATOM 2299 O O . HIS A 1 285 ? 13.851 10.947 0.855 1.00 93.75 285 HIS A O 1
ATOM 2305 N N . GLU A 1 286 ? 13.580 11.188 3.066 1.00 93.31 286 GLU A N 1
ATOM 2306 C CA . GLU A 1 286 ? 12.609 10.090 3.203 1.00 93.31 286 GLU A CA 1
ATOM 2307 C C . GLU A 1 286 ? 11.349 10.308 2.344 1.00 93.31 286 GLU A C 1
ATOM 2309 O O . GLU A 1 286 ? 10.875 9.390 1.666 1.00 93.31 286 GLU A O 1
ATOM 2314 N N . LEU A 1 287 ? 10.821 11.535 2.318 1.00 93.69 287 LEU A N 1
ATOM 2315 C CA . LEU A 1 287 ? 9.666 11.907 1.503 1.00 93.69 287 LEU A CA 1
ATOM 2316 C C . LEU A 1 287 ? 9.986 11.850 0.004 1.00 93.69 287 LEU A C 1
ATOM 2318 O O . LEU A 1 287 ? 9.218 11.258 -0.756 1.00 93.69 287 LEU A O 1
ATOM 2322 N N . ALA A 1 288 ? 11.128 12.391 -0.428 1.00 93.88 288 ALA A N 1
ATOM 2323 C CA . ALA A 1 288 ? 11.562 12.336 -1.823 1.00 93.88 288 ALA A CA 1
ATOM 2324 C C . ALA A 1 288 ? 11.734 10.883 -2.294 1.00 93.88 288 ALA A C 1
ATOM 2326 O O . ALA A 1 288 ? 11.201 10.499 -3.339 1.00 93.88 288 ALA A O 1
ATOM 2327 N N . MET A 1 289 ? 12.376 10.043 -1.475 1.00 91.69 289 MET A N 1
ATOM 2328 C CA . MET A 1 289 ? 12.614 8.632 -1.780 1.00 91.69 289 MET A CA 1
ATOM 2329 C C . MET A 1 289 ? 11.331 7.817 -1.949 1.00 91.69 289 MET A C 1
ATOM 2331 O O . MET A 1 289 ? 11.321 6.862 -2.730 1.00 91.69 289 MET A O 1
ATOM 2335 N N . SER A 1 290 ? 10.237 8.185 -1.275 1.00 91.62 290 SER A N 1
ATOM 2336 C CA . SER A 1 290 ? 8.963 7.450 -1.319 1.00 91.62 290 SER A CA 1
ATOM 2337 C C . SER A 1 290 ? 8.413 7.216 -2.738 1.00 91.62 290 SER A C 1
ATOM 2339 O O . SER A 1 290 ? 7.793 6.179 -2.991 1.00 91.62 290 SER A O 1
ATOM 2341 N N . HIS A 1 291 ? 8.719 8.109 -3.688 1.00 88.19 291 HIS A N 1
ATOM 2342 C CA . HIS A 1 291 ? 8.347 7.995 -5.103 1.00 88.19 291 HIS A CA 1
ATOM 2343 C C . HIS A 1 291 ? 8.998 6.789 -5.801 1.00 88.19 291 HIS A C 1
ATOM 2345 O O . HIS A 1 291 ? 8.443 6.244 -6.757 1.00 88.19 291 HIS A O 1
ATOM 2351 N N . PHE A 1 292 ? 10.140 6.332 -5.286 1.00 88.81 292 PHE A N 1
ATOM 2352 C CA . PHE A 1 292 ? 10.948 5.248 -5.843 1.00 88.81 292 PHE A CA 1
ATOM 2353 C C . PHE A 1 292 ? 10.877 3.961 -5.010 1.00 88.81 292 PHE A C 1
ATOM 2355 O O . PHE A 1 292 ? 11.177 2.881 -5.520 1.00 88.81 292 PHE A O 1
ATOM 2362 N N . LEU A 1 293 ? 10.429 4.042 -3.749 1.00 90.19 293 LEU A N 1
ATOM 2363 C CA . LEU A 1 293 ? 10.406 2.911 -2.810 1.00 90.19 293 LEU A CA 1
ATOM 2364 C C . LEU A 1 293 ? 9.550 1.731 -3.261 1.00 90.19 293 LEU A C 1
ATOM 2366 O O . LEU A 1 293 ? 9.771 0.617 -2.796 1.00 90.19 293 LEU A O 1
ATOM 2370 N N . PHE A 1 294 ? 8.587 1.933 -4.159 1.00 91.88 294 PHE A N 1
ATOM 2371 C CA . PHE A 1 294 ? 7.843 0.798 -4.693 1.00 91.88 294 PHE A CA 1
ATOM 2372 C C . PHE A 1 294 ? 8.758 -0.179 -5.454 1.00 91.88 294 PHE A C 1
ATOM 2374 O O . PHE A 1 294 ? 8.673 -1.385 -5.233 1.00 91.88 294 PHE A O 1
ATOM 2381 N N . SER A 1 295 ? 9.677 0.340 -6.278 1.00 91.94 295 SER A N 1
ATOM 2382 C CA . SER A 1 295 ? 10.639 -0.468 -7.042 1.00 91.94 295 SER A CA 1
ATOM 2383 C C . SER A 1 295 ? 11.572 -1.276 -6.138 1.00 91.94 295 SER A C 1
ATOM 2385 O O . SER A 1 295 ? 12.092 -2.310 -6.549 1.00 91.94 295 SER A O 1
ATOM 2387 N N . ALA A 1 296 ? 11.758 -0.844 -4.885 1.00 92.75 296 ALA A N 1
ATOM 2388 C CA . ALA A 1 296 ? 12.594 -1.546 -3.922 1.00 92.75 296 ALA A CA 1
ATOM 2389 C C . ALA A 1 296 ? 12.107 -2.978 -3.651 1.00 92.75 296 ALA A C 1
ATOM 2391 O O . ALA A 1 296 ? 12.924 -3.850 -3.380 1.00 92.75 296 ALA A O 1
ATOM 2392 N N . LEU A 1 297 ? 10.801 -3.249 -3.756 1.00 93.81 297 LEU A N 1
ATOM 2393 C CA . LEU A 1 297 ? 10.279 -4.605 -3.561 1.00 93.81 297 LEU A CA 1
ATOM 2394 C C . LEU A 1 297 ? 10.756 -5.560 -4.653 1.00 93.81 297 LEU A C 1
ATOM 2396 O O . LEU A 1 297 ? 11.202 -6.663 -4.345 1.00 93.81 297 LEU A O 1
ATOM 2400 N N . ASP A 1 298 ? 10.683 -5.129 -5.913 1.00 94.56 298 ASP A N 1
ATOM 2401 C CA . ASP A 1 298 ? 11.111 -5.937 -7.052 1.00 94.56 298 ASP A CA 1
ATOM 2402 C C . ASP A 1 298 ? 12.629 -6.132 -7.047 1.00 94.56 298 ASP A C 1
ATOM 2404 O O . ASP A 1 298 ? 13.099 -7.251 -7.241 1.00 94.56 298 ASP A O 1
ATOM 2408 N N . ILE A 1 299 ? 13.386 -5.077 -6.732 1.00 95.19 299 ILE A N 1
ATOM 2409 C CA . ILE A 1 299 ? 14.848 -5.137 -6.620 1.00 95.19 299 ILE A CA 1
ATOM 2410 C C . ILE A 1 299 ? 15.269 -6.117 -5.518 1.00 95.19 299 ILE A C 1
ATOM 2412 O O . ILE A 1 299 ? 16.098 -6.990 -5.761 1.00 95.19 299 ILE A O 1
ATOM 2416 N N . VAL A 1 300 ? 14.687 -6.017 -4.317 1.00 95.12 300 VAL A N 1
ATOM 2417 C CA . VAL A 1 300 ? 15.040 -6.904 -3.19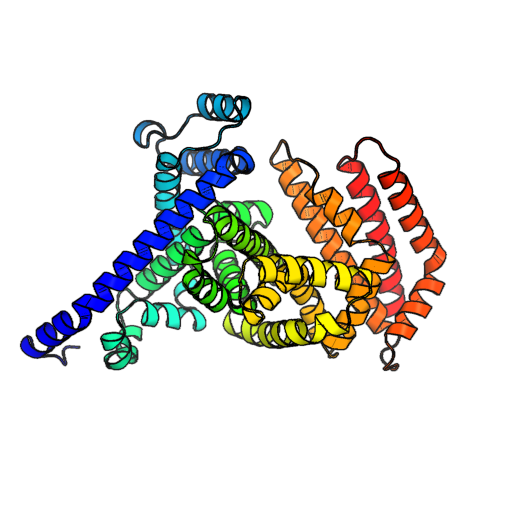6 1.00 95.12 300 VAL A CA 1
ATOM 2418 C C . VAL A 1 300 ? 14.612 -8.349 -3.461 1.00 95.12 300 VAL A C 1
ATOM 2420 O O . VAL A 1 300 ? 15.340 -9.274 -3.106 1.00 95.12 300 VAL A O 1
ATOM 2423 N N . ASP A 1 301 ? 13.468 -8.568 -4.115 1.00 94.12 301 ASP A N 1
ATOM 2424 C CA . ASP A 1 301 ? 13.026 -9.912 -4.507 1.00 94.12 301 ASP A CA 1
ATOM 2425 C C . ASP A 1 301 ? 13.994 -10.571 -5.502 1.00 94.12 301 ASP A C 1
ATOM 2427 O O . ASP A 1 301 ? 14.337 -11.743 -5.337 1.00 94.12 301 ASP A O 1
ATOM 2431 N N . VAL A 1 302 ? 14.473 -9.824 -6.503 1.00 94.50 302 VAL A N 1
ATOM 2432 C CA . VAL A 1 302 ? 15.457 -10.319 -7.481 1.00 94.50 302 VAL A CA 1
ATOM 2433 C C . VAL A 1 302 ? 16.816 -10.550 -6.827 1.00 94.50 302 VAL A C 1
ATOM 2435 O O . VAL A 1 302 ? 17.386 -11.625 -7.002 1.00 94.50 302 VAL A O 1
ATOM 2438 N N . ALA A 1 303 ? 17.296 -9.597 -6.025 1.00 94.19 303 ALA A N 1
ATOM 2439 C CA . ALA A 1 303 ? 18.550 -9.712 -5.279 1.00 94.19 303 ALA A CA 1
ATOM 2440 C C . ALA A 1 303 ? 18.574 -10.970 -4.404 1.00 94.19 303 ALA A C 1
ATOM 2442 O O . ALA A 1 303 ? 19.531 -11.737 -4.442 1.00 94.19 303 ALA A O 1
ATOM 2443 N N . TYR A 1 304 ? 17.481 -11.241 -3.686 1.00 92.56 304 TYR A N 1
ATOM 2444 C CA . TYR A 1 304 ? 17.365 -12.434 -2.854 1.00 92.56 304 TYR A CA 1
ATOM 2445 C C . TYR A 1 304 ? 17.312 -13.739 -3.660 1.00 92.56 304 TYR A C 1
ATOM 2447 O O . TYR A 1 304 ? 17.908 -14.733 -3.256 1.00 92.56 304 TYR A O 1
ATOM 2455 N N . LYS A 1 305 ? 16.589 -13.767 -4.787 1.00 91.50 305 LYS A N 1
ATOM 2456 C CA . LYS A 1 305 ? 16.445 -14.981 -5.611 1.00 91.50 305 LYS A CA 1
ATOM 2457 C C . LYS A 1 305 ? 17.722 -15.361 -6.350 1.00 91.50 305 LYS A C 1
ATOM 2459 O O . LYS A 1 305 ? 17.940 -16.548 -6.572 1.00 91.50 305 LYS A O 1
ATOM 2464 N N . LEU A 1 306 ? 18.502 -14.367 -6.769 1.00 90.44 306 LEU A N 1
ATOM 2465 C CA . LEU A 1 306 ? 19.732 -14.567 -7.534 1.00 90.44 306 LEU A CA 1
ATOM 2466 C C . LEU A 1 306 ? 20.997 -14.518 -6.667 1.00 90.44 306 LEU A C 1
ATOM 2468 O O . LEU A 1 306 ? 22.072 -14.771 -7.193 1.00 90.44 306 LEU A O 1
ATOM 2472 N N . ASP A 1 307 ? 20.862 -14.233 -5.368 1.00 90.62 307 ASP A N 1
ATOM 2473 C CA . ASP A 1 307 ? 21.967 -14.070 -4.411 1.00 90.62 307 ASP A CA 1
ATOM 2474 C C . ASP A 1 307 ? 22.980 -12.991 -4.840 1.00 90.62 307 ASP A C 1
ATOM 2476 O O . ASP A 1 307 ? 24.192 -13.193 -4.870 1.00 90.62 307 ASP A O 1
ATOM 2480 N N . ILE A 1 308 ? 22.459 -11.820 -5.220 1.00 91.31 308 ILE A N 1
ATOM 2481 C CA . ILE A 1 308 ? 23.237 -10.680 -5.732 1.00 91.31 308 ILE A CA 1
ATOM 2482 C C . ILE A 1 308 ? 23.003 -9.454 -4.852 1.00 91.31 308 ILE A C 1
ATOM 2484 O O . ILE A 1 308 ? 21.968 -9.323 -4.195 1.00 91.31 308 ILE A O 1
ATOM 2488 N N . SER A 1 309 ? 23.970 -8.532 -4.838 1.00 91.69 309 SER A N 1
ATOM 2489 C CA . SER A 1 309 ? 23.852 -7.278 -4.097 1.00 91.69 309 SER A CA 1
ATOM 2490 C C . SER A 1 309 ? 22.633 -6.466 -4.558 1.00 91.69 309 SER A C 1
ATOM 2492 O O . SER A 1 309 ? 22.353 -6.315 -5.750 1.00 91.69 309 SER A O 1
ATOM 2494 N N . VAL A 1 310 ? 21.910 -5.894 -3.594 1.00 92.69 310 VAL A N 1
ATOM 2495 C CA . VAL A 1 310 ? 20.733 -5.053 -3.853 1.00 92.69 310 VAL A CA 1
ATOM 2496 C C . VAL A 1 310 ? 21.107 -3.836 -4.708 1.00 92.69 310 VAL A C 1
ATOM 2498 O O . VAL A 1 310 ? 20.350 -3.427 -5.589 1.00 92.69 310 VAL A O 1
ATOM 2501 N N . THR A 1 311 ? 22.306 -3.297 -4.486 1.00 90.88 311 THR A N 1
ATOM 2502 C CA . THR A 1 311 ? 22.871 -2.177 -5.242 1.00 90.88 311 THR A CA 1
ATOM 2503 C C . THR A 1 311 ? 23.056 -2.498 -6.728 1.00 90.88 311 THR A C 1
ATOM 2505 O O . THR A 1 311 ? 22.700 -1.679 -7.577 1.00 90.88 311 THR A O 1
ATOM 2508 N N . ASP A 1 312 ? 23.585 -3.672 -7.072 1.00 89.94 312 ASP A N 1
ATOM 2509 C CA . ASP A 1 312 ? 23.839 -4.020 -8.475 1.00 89.94 312 ASP A CA 1
ATOM 2510 C C . ASP A 1 312 ? 22.548 -4.342 -9.227 1.00 89.94 312 ASP A C 1
ATOM 2512 O O . ASP A 1 312 ? 22.363 -3.879 -10.355 1.00 89.94 312 ASP A O 1
ATOM 2516 N N . VAL A 1 313 ? 21.603 -5.025 -8.572 1.00 93.44 313 VAL A N 1
ATOM 2517 C CA . VAL A 1 313 ? 20.259 -5.230 -9.132 1.00 93.44 313 VAL A CA 1
ATOM 2518 C C . VAL A 1 313 ? 19.569 -3.890 -9.384 1.00 93.44 313 VAL A C 1
ATOM 2520 O O . VAL A 1 313 ? 18.944 -3.713 -10.427 1.00 93.44 313 VAL A O 1
ATOM 2523 N N . ALA A 1 314 ? 19.701 -2.924 -8.469 1.00 92.31 314 ALA A N 1
ATOM 2524 C CA . ALA A 1 314 ? 19.091 -1.608 -8.624 1.00 92.31 314 ALA A CA 1
ATOM 2525 C C . ALA A 1 314 ? 19.622 -0.851 -9.848 1.00 92.31 314 ALA A C 1
ATOM 2527 O O . ALA A 1 314 ? 18.819 -0.286 -10.590 1.00 92.31 314 ALA A O 1
ATOM 2528 N N . LYS A 1 315 ? 20.942 -0.875 -10.093 1.00 89.94 315 LYS A N 1
ATOM 2529 C CA . LYS A 1 315 ? 21.546 -0.254 -11.287 1.00 89.94 315 LYS A CA 1
ATOM 2530 C C . LYS A 1 315 ? 20.903 -0.802 -12.559 1.00 89.94 315 LYS A C 1
ATOM 2532 O O . LYS A 1 315 ? 20.357 -0.035 -13.345 1.00 89.94 315 LYS A O 1
ATOM 2537 N N . VAL A 1 316 ? 20.881 -2.129 -12.707 1.00 91.88 316 VAL A N 1
ATOM 2538 C CA . VAL A 1 316 ? 20.291 -2.795 -13.879 1.00 91.88 316 VAL A CA 1
ATOM 2539 C C . VAL A 1 316 ? 18.796 -2.479 -13.994 1.00 91.88 316 VAL A C 1
ATOM 2541 O O . VAL A 1 316 ? 18.326 -2.099 -15.065 1.00 91.88 316 VAL A O 1
ATOM 2544 N N . TYR A 1 317 ? 18.051 -2.562 -12.889 1.00 93.56 317 TYR A N 1
ATOM 2545 C CA . TYR A 1 317 ? 16.608 -2.312 -12.852 1.00 93.56 317 TYR A CA 1
ATOM 2546 C C . TYR A 1 317 ? 16.240 -0.900 -13.330 1.00 93.56 317 TYR A C 1
ATOM 2548 O O . TYR A 1 317 ? 15.333 -0.738 -14.157 1.00 93.56 317 TYR A O 1
ATOM 2556 N N . PHE A 1 318 ? 16.928 0.131 -12.824 1.00 90.62 318 PHE A N 1
ATOM 2557 C CA . PHE A 1 318 ? 16.679 1.519 -13.220 1.00 90.62 318 PHE A CA 1
ATOM 2558 C C . PHE A 1 318 ? 17.153 1.800 -14.648 1.00 90.62 318 PHE A C 1
ATOM 2560 O O . PHE A 1 318 ? 16.421 2.455 -15.391 1.00 90.62 318 PHE A O 1
ATOM 2567 N N . SER A 1 319 ? 18.297 1.246 -15.066 1.00 90.31 319 SER A N 1
ATOM 2568 C CA . SER A 1 319 ? 18.777 1.365 -16.448 1.00 90.31 319 SER A CA 1
ATOM 2569 C C . SER A 1 319 ? 17.805 0.754 -17.458 1.00 90.31 319 SER A C 1
ATOM 2571 O O . SER A 1 319 ? 17.524 1.384 -18.473 1.00 90.31 319 SER A O 1
ATOM 2573 N N . ILE A 1 320 ? 17.225 -0.419 -17.176 1.00 92.75 320 ILE A N 1
ATOM 2574 C CA . ILE A 1 320 ? 16.180 -1.017 -18.027 1.00 92.75 320 ILE A CA 1
ATOM 2575 C C . ILE A 1 320 ? 14.956 -0.101 -18.098 1.00 92.75 320 ILE A C 1
ATOM 2577 O O . ILE A 1 320 ? 14.417 0.131 -19.180 1.00 92.75 320 ILE A O 1
ATOM 2581 N N . GLY A 1 321 ? 14.518 0.422 -16.949 1.00 92.56 321 GLY A N 1
ATOM 2582 C CA . GLY A 1 321 ? 13.347 1.290 -16.866 1.00 92.56 321 GLY A CA 1
ATOM 2583 C C . GLY A 1 321 ? 13.480 2.546 -17.721 1.00 92.56 321 GLY A C 1
ATOM 2584 O O . GLY A 1 321 ? 12.557 2.875 -18.461 1.00 92.56 321 GLY A O 1
ATOM 2585 N N . GLU A 1 322 ? 14.623 3.222 -17.645 1.00 89.88 322 GLU A N 1
ATOM 2586 C CA . GLU A 1 322 ? 14.912 4.415 -18.443 1.00 89.88 322 GLU A CA 1
ATOM 2587 C C . GLU A 1 322 ? 15.119 4.082 -19.924 1.00 89.88 322 GLU A C 1
ATOM 2589 O O . GLU A 1 322 ? 14.520 4.717 -20.788 1.00 89.88 322 GLU A O 1
ATOM 2594 N N . PHE A 1 323 ? 15.899 3.043 -20.230 1.00 91.88 323 PHE A N 1
ATOM 2595 C CA . PHE A 1 323 ? 16.205 2.651 -21.607 1.00 91.88 323 PHE A CA 1
ATOM 2596 C C . PHE A 1 323 ? 14.964 2.244 -22.416 1.00 91.88 323 PHE A C 1
ATOM 2598 O O . PHE A 1 323 ? 14.901 2.485 -23.626 1.00 91.88 323 PHE A O 1
ATOM 2605 N N . LEU A 1 324 ? 13.984 1.626 -21.751 1.00 94.12 324 LEU A N 1
ATOM 2606 C CA . LEU A 1 324 ? 12.695 1.249 -22.332 1.00 94.12 324 LEU A CA 1
ATOM 2607 C C . LEU A 1 324 ? 11.596 2.291 -22.085 1.00 94.12 324 LEU A C 1
ATOM 2609 O O . LEU A 1 324 ? 10.464 2.062 -22.504 1.00 94.12 324 LEU A O 1
ATOM 2613 N N . ASP A 1 325 ? 11.897 3.409 -21.421 1.00 92.75 325 ASP A N 1
ATOM 2614 C CA . ASP A 1 325 ? 10.944 4.486 -21.127 1.00 92.75 325 ASP A CA 1
ATOM 2615 C C . ASP A 1 325 ? 9.666 3.997 -20.399 1.00 92.75 325 ASP A C 1
ATOM 2617 O O . ASP A 1 325 ? 8.539 4.467 -20.596 1.00 92.75 325 ASP A O 1
ATOM 2621 N N . LEU A 1 326 ? 9.848 3.020 -19.502 1.00 93.50 326 LEU A N 1
ATOM 2622 C CA . LEU A 1 326 ? 8.777 2.448 -18.681 1.00 93.50 326 LEU A CA 1
ATOM 2623 C C . LEU A 1 326 ? 8.108 3.472 -17.742 1.00 93.50 326 LEU A C 1
ATOM 2625 O O . LEU A 1 326 ? 6.892 3.368 -17.533 1.00 93.50 326 LEU A O 1
ATOM 2629 N N . PRO A 1 327 ? 8.825 4.464 -17.166 1.00 90.62 327 PRO A N 1
ATOM 2630 C CA . PRO A 1 327 ? 8.194 5.517 -16.376 1.00 90.62 327 PRO A CA 1
ATOM 2631 C C . PRO A 1 327 ? 7.129 6.291 -17.158 1.00 90.62 327 PRO A C 1
ATOM 2633 O O . PRO A 1 327 ? 6.059 6.572 -16.609 1.00 90.62 327 PRO A O 1
ATOM 2636 N N . TRP A 1 328 ? 7.372 6.580 -18.441 1.00 92.44 328 TRP A N 1
ATOM 2637 C CA . TRP A 1 328 ? 6.424 7.323 -19.263 1.00 92.44 328 TRP A CA 1
ATOM 2638 C C . TRP A 1 328 ? 5.129 6.540 -19.475 1.00 92.44 328 TRP A C 1
ATOM 2640 O O . TRP A 1 328 ? 4.065 7.037 -19.102 1.00 92.44 328 TRP A O 1
ATOM 2650 N N . ILE A 1 329 ? 5.183 5.299 -19.973 1.00 93.56 329 ILE A N 1
ATOM 2651 C CA . ILE A 1 329 ? 3.956 4.512 -20.199 1.00 93.56 329 ILE A CA 1
ATOM 2652 C C . ILE A 1 329 ? 3.193 4.270 -18.889 1.00 93.56 329 ILE A C 1
ATOM 2654 O O . ILE A 1 329 ? 1.967 4.377 -18.850 1.00 93.56 329 ILE A O 1
ATOM 2658 N N . ARG A 1 330 ? 3.908 4.047 -17.777 1.00 92.12 330 ARG A N 1
ATOM 2659 C CA . ARG A 1 330 ? 3.303 3.912 -16.446 1.00 92.12 330 ARG A CA 1
ATOM 2660 C C . ARG A 1 330 ? 2.550 5.179 -16.037 1.00 92.12 330 ARG A C 1
ATOM 2662 O O . ARG A 1 330 ? 1.448 5.074 -15.498 1.00 92.12 330 ARG A O 1
ATOM 2669 N N . SER A 1 331 ? 3.110 6.361 -16.306 1.00 91.19 331 SER A N 1
ATOM 2670 C CA . SER A 1 331 ? 2.443 7.641 -16.037 1.00 91.19 331 SER A CA 1
ATOM 2671 C C . SER A 1 331 ? 1.149 7.793 -16.843 1.00 91.19 331 SER A C 1
ATOM 2673 O O . SER A 1 331 ? 0.140 8.217 -16.285 1.00 91.19 331 SER A O 1
ATOM 2675 N N . GLN A 1 332 ? 1.137 7.353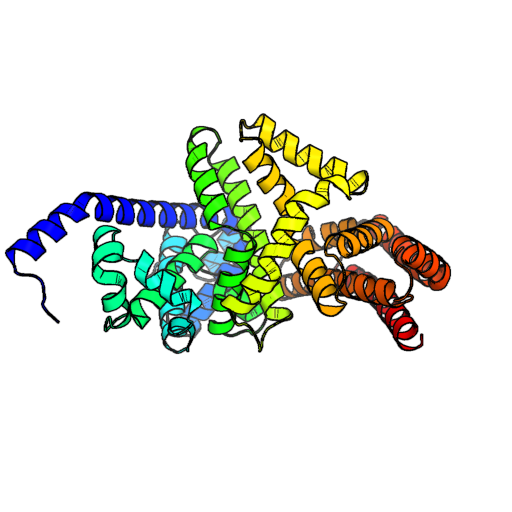 -18.107 1.00 93.31 332 GLN A N 1
ATOM 2676 C CA . GLN A 1 332 ? -0.047 7.415 -18.968 1.00 93.31 332 GLN A CA 1
ATOM 2677 C C . GLN A 1 332 ? -1.152 6.468 -18.487 1.00 93.31 332 GLN A C 1
ATOM 2679 O O . GLN A 1 332 ? -2.310 6.872 -18.384 1.00 93.31 332 GLN A O 1
ATOM 2684 N N . VAL A 1 333 ? -0.794 5.238 -18.100 1.00 92.19 333 VAL A N 1
ATOM 2685 C CA . VAL A 1 333 ? -1.741 4.272 -17.514 1.00 92.19 333 VAL A CA 1
ATOM 2686 C C . VAL A 1 333 ? -2.350 4.815 -16.216 1.00 92.19 333 VAL A C 1
ATOM 2688 O O . VAL A 1 333 ? -3.545 4.648 -15.977 1.00 92.19 333 VAL A O 1
ATOM 2691 N N . ILE A 1 334 ? -1.556 5.485 -15.372 1.00 88.12 334 ILE A N 1
ATOM 2692 C CA . ILE A 1 334 ? -2.035 6.081 -14.113 1.00 88.12 334 ILE A CA 1
ATOM 2693 C C . ILE A 1 334 ? -2.946 7.288 -14.369 1.00 88.12 334 ILE A C 1
ATOM 2695 O O . ILE A 1 334 ? -3.964 7.424 -13.688 1.00 88.12 334 ILE A O 1
ATOM 2699 N N . ALA A 1 335 ? -2.578 8.152 -15.317 1.00 88.12 335 ALA A N 1
ATOM 2700 C CA . ALA A 1 335 ? -3.320 9.365 -15.648 1.00 88.12 335 ALA A CA 1
ATOM 2701 C C . ALA A 1 335 ? -4.671 9.069 -16.315 1.00 88.12 335 ALA A C 1
ATOM 2703 O O . ALA A 1 335 ? -5.594 9.876 -16.200 1.00 88.12 335 ALA A O 1
ATOM 2704 N N . HIS A 1 336 ? -4.808 7.913 -16.973 1.00 86.56 336 HIS A N 1
ATOM 2705 C CA . HIS A 1 336 ? -6.057 7.517 -17.608 1.00 86.56 336 HIS A CA 1
ATOM 2706 C C . HIS A 1 336 ? -7.196 7.385 -16.580 1.00 86.56 336 HIS A C 1
ATOM 2708 O O . HIS A 1 336 ? -7.101 6.667 -15.570 1.00 86.56 336 HIS A O 1
ATOM 2714 N N . THR A 1 337 ? -8.280 8.118 -16.833 1.00 80.00 337 THR A N 1
ATOM 2715 C CA . THR A 1 337 ? -9.474 8.149 -15.987 1.00 80.00 337 THR A CA 1
ATOM 2716 C C . THR A 1 337 ? -10.257 6.852 -16.115 1.00 80.00 337 THR A C 1
ATOM 2718 O O . THR A 1 337 ? -10.395 6.310 -17.201 1.00 80.00 337 THR A O 1
ATOM 2721 N N . THR A 1 338 ? -10.790 6.369 -14.995 1.00 81.06 338 THR A N 1
ATOM 2722 C CA . THR A 1 338 ? -11.617 5.158 -14.941 1.00 81.06 338 THR A CA 1
ATOM 2723 C C . THR A 1 338 ? -13.059 5.557 -14.689 1.00 81.06 338 THR A C 1
ATOM 2725 O O . THR A 1 338 ? -13.345 6.159 -13.650 1.00 81.06 338 THR A O 1
ATOM 2728 N N . GLU A 1 339 ? -13.961 5.216 -15.598 1.00 78.31 339 GLU A N 1
ATOM 2729 C CA . GLU A 1 339 ? -15.392 5.507 -15.490 1.00 78.31 339 GLU A CA 1
ATOM 2730 C C . GLU A 1 339 ? -16.155 4.401 -14.760 1.00 78.31 339 GLU A C 1
ATOM 2732 O O . GLU A 1 339 ? -17.214 4.650 -14.162 1.00 78.31 339 GLU A O 1
ATOM 2737 N N . ASN A 1 340 ? -15.613 3.179 -14.800 1.00 83.50 340 ASN A N 1
ATOM 2738 C CA . ASN A 1 340 ? -16.207 2.011 -14.173 1.00 83.50 340 ASN A CA 1
ATOM 2739 C C . ASN A 1 340 ? -15.213 1.096 -13.431 1.00 83.50 340 ASN A C 1
ATOM 2741 O O . ASN A 1 340 ? -13.992 1.262 -13.478 1.00 83.50 340 ASN A O 1
ATOM 2745 N N . ASN A 1 341 ? -15.758 0.099 -12.722 1.00 85.06 341 ASN A N 1
ATOM 2746 C CA . ASN A 1 341 ? -14.953 -0.848 -11.954 1.00 85.06 341 ASN A CA 1
ATOM 2747 C C . ASN A 1 341 ? -14.011 -1.690 -12.826 1.00 85.06 341 ASN A C 1
ATOM 2749 O O . ASN A 1 341 ? -12.874 -1.934 -12.436 1.00 85.06 341 ASN A O 1
ATOM 2753 N N . TRP A 1 342 ? -14.473 -2.131 -13.997 1.00 87.25 342 TRP A N 1
ATOM 2754 C CA . TRP A 1 342 ? -13.683 -2.967 -14.900 1.00 87.25 342 TRP A CA 1
ATOM 2755 C C . TRP A 1 342 ? -12.476 -2.213 -15.448 1.00 87.25 342 TRP A C 1
ATOM 2757 O O . TRP A 1 342 ? -11.383 -2.769 -15.513 1.00 87.25 342 TRP A O 1
ATOM 2767 N N . GLU A 1 343 ? -12.634 -0.929 -15.751 1.00 89.06 343 GLU A N 1
ATOM 2768 C CA . GLU A 1 343 ? -11.529 -0.046 -16.126 1.00 89.06 343 GLU A CA 1
ATOM 2769 C C . GLU A 1 343 ? -10.560 0.182 -14.963 1.00 89.06 343 GLU A C 1
ATOM 2771 O O . GLU A 1 343 ? -9.344 0.152 -15.156 1.00 89.06 343 GLU A O 1
ATOM 2776 N N . SER A 1 344 ? -11.065 0.339 -13.731 1.00 86.81 344 SER A N 1
ATOM 2777 C CA . SER A 1 344 ? -10.201 0.424 -12.545 1.00 86.81 344 SER A CA 1
ATOM 2778 C C . SER A 1 344 ? -9.380 -0.849 -12.342 1.00 86.81 344 SER A C 1
ATOM 2780 O O . SER A 1 344 ? -8.176 -0.759 -12.099 1.00 86.81 344 SER A O 1
ATOM 2782 N N . LEU A 1 345 ? -10.001 -2.023 -12.478 1.00 88.19 345 LEU A N 1
ATOM 2783 C CA . LEU A 1 345 ? -9.307 -3.310 -12.413 1.00 88.19 345 LEU A CA 1
ATOM 2784 C C . LEU A 1 345 ? -8.299 -3.463 -13.556 1.00 88.19 345 LEU A C 1
ATOM 2786 O O . LEU A 1 345 ? -7.175 -3.898 -13.314 1.00 88.19 345 LEU A O 1
ATOM 2790 N N . SER A 1 346 ? -8.665 -3.042 -14.769 1.00 90.31 346 SER A N 1
ATOM 2791 C CA . SER A 1 346 ? -7.783 -3.068 -15.940 1.00 90.31 346 SER A CA 1
ATOM 2792 C C . SER A 1 346 ? -6.559 -2.180 -15.732 1.00 90.31 346 SER A C 1
ATOM 2794 O O . SER A 1 346 ? -5.443 -2.614 -15.981 1.00 90.31 346 SER A O 1
ATOM 2796 N N . ARG A 1 347 ? -6.729 -0.964 -15.198 1.00 91.06 347 ARG A N 1
ATOM 2797 C CA . ARG A 1 347 ? -5.607 -0.066 -14.883 1.00 91.06 347 ARG A CA 1
ATOM 2798 C C . ARG A 1 347 ? -4.645 -0.676 -13.864 1.00 91.06 347 ARG A C 1
ATOM 2800 O O . ARG A 1 347 ? -3.435 -0.573 -14.040 1.00 91.06 347 ARG A O 1
ATOM 2807 N N . GLU A 1 348 ? -5.164 -1.282 -12.795 1.00 89.19 348 GLU A N 1
ATOM 2808 C CA . GLU A 1 348 ? -4.308 -1.930 -11.793 1.00 89.19 348 GLU A CA 1
ATOM 2809 C C . GLU A 1 348 ? -3.606 -3.168 -12.382 1.00 89.19 348 GLU A C 1
ATOM 2811 O O . GLU A 1 348 ? -2.421 -3.347 -12.122 1.00 89.19 348 GLU A O 1
ATOM 2816 N N . ALA A 1 349 ? -4.274 -3.957 -13.236 1.00 90.38 349 ALA A N 1
ATOM 2817 C CA . ALA A 1 349 ? -3.663 -5.089 -13.940 1.00 90.38 349 ALA A CA 1
ATOM 2818 C C . ALA A 1 349 ? -2.536 -4.652 -14.891 1.00 90.38 349 ALA A C 1
ATOM 2820 O O . ALA A 1 349 ? -1.434 -5.176 -14.798 1.00 90.38 349 ALA A O 1
ATOM 2821 N N . LEU A 1 350 ? -2.764 -3.632 -15.726 1.00 92.94 350 LEU A N 1
ATOM 2822 C CA . LEU A 1 350 ? -1.738 -3.089 -16.626 1.00 92.94 350 LEU A CA 1
ATOM 2823 C C . LEU A 1 350 ? -0.514 -2.582 -15.852 1.00 92.94 350 LEU A C 1
ATOM 2825 O O . LEU A 1 350 ? 0.622 -2.751 -16.292 1.00 92.94 350 LEU A O 1
ATOM 2829 N N . ARG A 1 351 ? -0.729 -1.956 -14.688 1.00 91.81 351 ARG A N 1
ATOM 2830 C CA . ARG A 1 351 ? 0.378 -1.485 -13.850 1.00 91.81 351 ARG A CA 1
ATOM 2831 C C . ARG A 1 351 ? 1.146 -2.650 -13.223 1.00 91.81 351 ARG A C 1
ATOM 2833 O O . ARG A 1 351 ? 2.373 -2.612 -13.231 1.00 91.81 351 ARG A O 1
ATOM 2840 N N . ASP A 1 352 ? 0.435 -3.660 -12.720 1.00 90.56 352 ASP A N 1
ATOM 2841 C CA . ASP A 1 352 ? 1.036 -4.884 -12.179 1.00 90.56 352 ASP A CA 1
ATOM 2842 C C . ASP A 1 352 ? 1.856 -5.617 -13.261 1.00 90.56 352 ASP A C 1
ATOM 2844 O O . ASP A 1 352 ? 2.965 -6.073 -12.983 1.00 90.56 352 ASP A O 1
ATOM 2848 N N . ASP A 1 353 ? 1.357 -5.678 -14.500 1.00 93.19 353 ASP A N 1
ATOM 2849 C CA . ASP A 1 353 ? 2.052 -6.306 -15.626 1.00 93.19 353 ASP A CA 1
ATOM 2850 C C . ASP A 1 353 ? 3.336 -5.552 -15.986 1.00 93.19 353 ASP A C 1
ATOM 2852 O O . ASP A 1 353 ? 4.381 -6.181 -16.126 1.00 93.19 353 ASP A O 1
ATOM 2856 N N . LEU A 1 354 ? 3.303 -4.215 -16.070 1.00 93.94 354 LEU A N 1
ATOM 2857 C CA . LEU A 1 354 ? 4.504 -3.399 -16.313 1.00 93.94 354 LEU A CA 1
ATOM 2858 C C . LEU A 1 354 ? 5.584 -3.624 -15.245 1.00 93.94 354 LEU A C 1
ATOM 2860 O O . LEU A 1 354 ? 6.761 -3.765 -15.578 1.00 93.94 354 LEU A O 1
ATOM 2864 N N . ASP A 1 355 ? 5.186 -3.654 -13.970 1.00 92.44 355 ASP A N 1
ATOM 2865 C CA . ASP A 1 355 ? 6.092 -3.927 -12.849 1.00 92.44 355 ASP A CA 1
ATOM 2866 C C . ASP A 1 355 ? 6.689 -5.342 -12.955 1.00 92.44 355 ASP A C 1
ATOM 2868 O O . ASP A 1 355 ? 7.903 -5.533 -12.835 1.00 92.44 355 ASP A O 1
ATOM 2872 N N . LEU A 1 356 ? 5.847 -6.336 -13.258 1.00 92.69 356 LEU A N 1
ATOM 2873 C CA . LEU A 1 356 ? 6.269 -7.721 -13.440 1.00 92.69 356 LEU A CA 1
ATOM 2874 C C . LEU A 1 356 ? 7.265 -7.875 -14.595 1.00 92.69 356 LEU A C 1
ATOM 2876 O O . LEU A 1 356 ? 8.282 -8.545 -14.412 1.00 92.69 356 LEU A O 1
ATOM 2880 N N . GLN A 1 357 ? 6.999 -7.251 -15.748 1.00 94.88 357 GLN A N 1
ATOM 2881 C CA . GLN A 1 357 ? 7.886 -7.318 -16.912 1.00 94.88 357 GLN A CA 1
ATOM 2882 C C . GLN A 1 357 ? 9.256 -6.716 -16.600 1.00 94.88 357 GLN A C 1
ATOM 2884 O O . GLN A 1 357 ? 10.276 -7.349 -16.862 1.00 94.88 357 GLN A O 1
ATOM 2889 N N . GLN A 1 358 ? 9.300 -5.534 -15.974 1.00 95.69 358 GLN A N 1
ATOM 2890 C CA . GLN A 1 358 ? 10.569 -4.908 -15.596 1.00 95.69 358 GLN A CA 1
ATOM 2891 C C . GLN A 1 358 ? 11.365 -5.797 -14.632 1.00 95.69 358 GLN A C 1
ATOM 2893 O O . GLN A 1 358 ? 12.571 -5.985 -14.814 1.00 95.69 358 GLN A O 1
ATOM 2898 N N . ARG A 1 359 ? 10.699 -6.402 -13.640 1.00 95.25 359 ARG A N 1
ATOM 2899 C CA . ARG A 1 359 ? 11.348 -7.333 -12.708 1.00 95.25 359 ARG A CA 1
ATOM 2900 C C . ARG A 1 359 ? 11.896 -8.573 -13.417 1.00 95.25 359 ARG A C 1
ATOM 2902 O O . ARG A 1 359 ? 13.020 -8.984 -13.138 1.00 95.25 359 ARG A O 1
ATOM 2909 N N . GLN A 1 360 ? 11.110 -9.184 -14.302 1.00 95.06 360 GLN A N 1
ATOM 2910 C CA . GLN A 1 360 ? 11.509 -10.391 -15.031 1.00 95.06 360 GLN A CA 1
ATOM 2911 C C . GLN A 1 360 ? 12.671 -10.121 -15.987 1.00 95.06 360 GLN A C 1
ATOM 2913 O O . GLN A 1 360 ? 13.632 -10.883 -15.977 1.00 95.06 360 GLN A O 1
ATOM 2918 N N . LEU A 1 361 ? 12.631 -9.013 -16.734 1.00 95.06 361 LEU A N 1
ATOM 2919 C CA . LEU A 1 361 ? 13.749 -8.563 -17.566 1.00 95.06 361 LEU A CA 1
ATOM 2920 C C . LEU A 1 361 ? 15.014 -8.357 -16.737 1.00 95.06 361 LEU A C 1
ATOM 2922 O O . LEU A 1 361 ? 16.065 -8.874 -17.097 1.00 95.06 361 LEU A O 1
ATOM 2926 N N . THR A 1 362 ? 14.903 -7.669 -15.596 1.00 95.00 362 THR A N 1
ATOM 2927 C CA . THR A 1 362 ? 16.037 -7.464 -14.680 1.00 95.00 362 THR A CA 1
ATOM 2928 C C . THR A 1 362 ? 16.661 -8.796 -14.267 1.00 95.00 362 THR A C 1
ATOM 2930 O O . THR A 1 362 ? 17.867 -8.977 -14.398 1.00 95.00 362 THR A O 1
ATOM 2933 N N . ALA A 1 363 ? 15.846 -9.754 -13.817 1.00 93.88 363 ALA A N 1
ATOM 2934 C CA . ALA A 1 363 ? 16.341 -11.063 -13.402 1.00 93.88 363 ALA A CA 1
ATOM 2935 C C . ALA A 1 363 ? 16.953 -11.866 -14.564 1.00 93.88 363 ALA A C 1
ATOM 2937 O O . ALA A 1 363 ? 17.976 -12.523 -14.383 1.00 93.88 363 ALA A O 1
ATOM 2938 N N . ALA A 1 364 ? 16.341 -11.820 -15.748 1.00 92.62 364 ALA A N 1
ATOM 2939 C CA . ALA A 1 364 ? 16.810 -12.554 -16.917 1.00 92.62 364 ALA A CA 1
ATOM 2940 C C . ALA A 1 364 ? 18.138 -11.993 -17.447 1.00 92.62 364 ALA A C 1
ATOM 2942 O O . ALA A 1 364 ? 19.061 -12.762 -17.686 1.00 92.62 364 ALA A O 1
ATOM 2943 N N . ILE A 1 365 ? 18.275 -10.665 -17.541 1.00 91.56 365 ILE A N 1
ATOM 2944 C CA . ILE A 1 365 ? 19.507 -9.997 -17.996 1.00 91.56 365 ILE A CA 1
ATOM 2945 C C . ILE A 1 365 ? 20.677 -10.292 -17.061 1.00 91.56 365 ILE A C 1
ATOM 2947 O O . ILE A 1 365 ? 21.785 -10.547 -17.522 1.00 91.56 365 ILE A O 1
ATOM 2951 N N . ILE A 1 366 ? 20.428 -10.290 -15.752 1.00 90.19 366 ILE A N 1
ATOM 2952 C CA . ILE A 1 366 ? 21.440 -10.642 -14.755 1.00 90.19 366 ILE A CA 1
ATOM 2953 C C . ILE A 1 366 ? 21.870 -12.114 -14.888 1.00 90.19 366 ILE A C 1
ATOM 2955 O O . ILE A 1 366 ? 23.037 -12.431 -14.678 1.00 90.19 366 ILE A O 1
ATOM 2959 N N . ASN A 1 367 ? 20.957 -13.011 -15.272 1.00 87.81 367 ASN A N 1
ATOM 2960 C CA . ASN A 1 367 ? 21.258 -14.432 -15.448 1.00 87.81 367 ASN A CA 1
ATOM 2961 C C . ASN A 1 367 ? 22.007 -14.779 -16.745 1.00 87.81 367 ASN A C 1
ATOM 2963 O O . ASN A 1 367 ? 22.563 -15.871 -16.793 1.00 87.81 367 ASN A O 1
ATOM 2967 N N . LEU A 1 368 ? 22.047 -13.895 -17.753 1.00 82.75 368 LEU A N 1
ATOM 2968 C CA . LEU A 1 368 ? 22.734 -14.157 -19.032 1.00 82.75 368 LEU A CA 1
ATOM 2969 C C . LEU A 1 368 ? 24.241 -14.409 -18.872 1.00 82.75 368 LEU A C 1
ATOM 2971 O O . LEU A 1 368 ? 24.838 -15.115 -19.671 1.00 82.75 368 LEU A O 1
ATOM 2975 N N . ASP A 1 369 ? 24.881 -13.852 -17.843 1.00 73.88 369 ASP A N 1
ATOM 2976 C CA . ASP A 1 369 ? 26.286 -14.154 -17.566 1.00 73.88 369 ASP A CA 1
ATOM 2977 C C . ASP A 1 369 ? 26.552 -14.144 -16.060 1.00 73.88 369 ASP A C 1
ATOM 2979 O O . ASP A 1 369 ? 27.061 -13.178 -15.491 1.00 73.88 369 ASP A O 1
ATOM 2983 N N . LYS A 1 370 ? 26.219 -15.262 -15.402 1.00 65.06 370 LYS A N 1
ATOM 2984 C CA . LYS A 1 370 ? 26.441 -15.458 -13.956 1.00 65.06 370 LYS A CA 1
ATOM 2985 C C . LYS A 1 370 ? 27.908 -15.318 -13.530 1.00 65.06 370 LYS A C 1
ATOM 2987 O O . LYS A 1 370 ? 28.177 -15.187 -12.339 1.00 65.06 370 LYS A O 1
ATOM 2992 N N . ASN A 1 371 ? 28.852 -15.377 -14.474 1.00 64.31 371 ASN A N 1
ATOM 2993 C CA . ASN A 1 371 ? 30.287 -15.330 -14.202 1.00 64.31 371 ASN A CA 1
ATOM 2994 C C . ASN A 1 371 ? 30.890 -13.923 -14.371 1.00 64.31 371 ASN A C 1
ATOM 2996 O O . ASN A 1 371 ? 32.024 -13.704 -13.938 1.00 64.31 371 ASN A O 1
ATOM 3000 N N . GLN A 1 372 ? 30.173 -12.963 -14.970 1.00 62.16 372 GLN A N 1
ATOM 3001 C CA . GLN A 1 372 ? 30.623 -11.571 -15.062 1.00 62.16 372 GLN A CA 1
ATOM 3002 C C . GLN A 1 372 ? 30.117 -10.741 -13.877 1.00 62.16 372 GLN A C 1
ATOM 3004 O O . GLN A 1 372 ? 28.924 -10.639 -13.625 1.00 62.16 372 GLN A O 1
ATOM 3009 N N . GLN A 1 373 ? 31.040 -10.066 -13.181 1.00 65.31 373 GLN A N 1
ATOM 3010 C CA . GLN A 1 373 ? 30.698 -9.076 -12.148 1.00 65.31 373 GLN A CA 1
ATOM 3011 C C . GLN A 1 373 ? 30.156 -7.758 -12.739 1.00 65.31 373 GLN A C 1
ATOM 3013 O O . GLN A 1 373 ? 29.618 -6.933 -12.005 1.00 65.31 373 GLN A O 1
ATOM 3018 N N . ASP A 1 374 ? 30.291 -7.544 -14.055 1.00 82.88 374 ASP A N 1
ATOM 3019 C CA . ASP A 1 374 ? 29.798 -6.346 -14.741 1.00 82.88 374 ASP A CA 1
ATOM 3020 C C . ASP A 1 374 ? 28.444 -6.591 -15.427 1.00 82.88 374 ASP A C 1
ATOM 3022 O O . ASP A 1 374 ? 28.337 -6.841 -16.634 1.00 82.88 374 ASP A O 1
ATOM 3026 N N . TYR A 1 375 ? 27.378 -6.460 -14.641 1.00 85.06 375 TYR A N 1
ATOM 3027 C CA . TYR A 1 375 ? 26.004 -6.597 -15.123 1.00 85.06 375 TYR A CA 1
ATOM 3028 C C . TYR A 1 375 ? 25.600 -5.521 -16.149 1.00 85.06 375 TYR A C 1
ATOM 3030 O O . TYR A 1 375 ? 24.695 -5.749 -16.953 1.00 85.06 375 TYR A O 1
ATOM 3038 N N . MET A 1 376 ? 26.281 -4.368 -16.194 1.00 84.62 376 MET A N 1
ATOM 3039 C CA . MET A 1 376 ? 26.009 -3.334 -17.204 1.00 84.62 376 MET A CA 1
ATOM 3040 C C . MET A 1 376 ? 26.551 -3.722 -18.580 1.00 84.62 376 MET A C 1
ATOM 3042 O O . MET A 1 376 ? 25.985 -3.345 -19.609 1.00 84.62 376 MET A O 1
ATOM 3046 N N . THR A 1 377 ? 27.615 -4.521 -18.630 1.00 85.50 377 THR A N 1
ATOM 3047 C CA . THR A 1 377 ? 28.055 -5.152 -19.878 1.00 85.50 377 THR A CA 1
ATOM 3048 C C . THR A 1 377 ? 27.061 -6.214 -20.348 1.00 85.50 377 THR A C 1
ATOM 3050 O O . THR A 1 377 ? 26.749 -6.251 -21.539 1.00 85.50 377 THR A O 1
ATOM 3053 N N . CYS A 1 378 ? 26.480 -6.996 -19.434 1.00 85.88 378 CYS A N 1
ATOM 3054 C CA . CYS A 1 378 ? 25.404 -7.942 -19.761 1.00 85.88 378 CYS A CA 1
ATOM 3055 C C . CYS A 1 378 ? 24.182 -7.221 -20.349 1.00 85.88 378 CYS A C 1
ATOM 3057 O O . CYS A 1 378 ? 23.671 -7.613 -21.395 1.00 85.88 378 CYS A O 1
ATOM 3059 N N . PHE A 1 379 ? 23.778 -6.102 -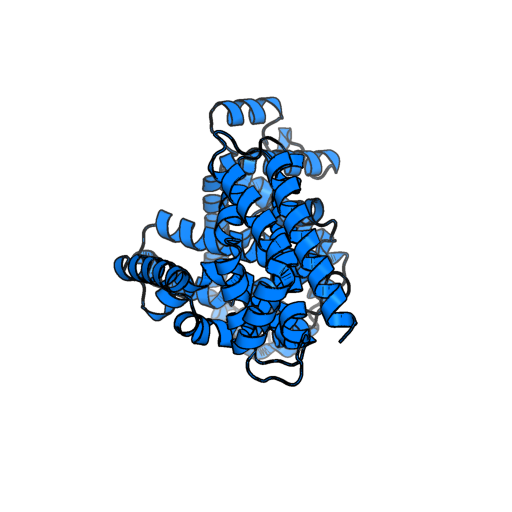19.741 1.00 89.25 379 PHE A N 1
ATOM 3060 C CA . PHE A 1 379 ? 22.709 -5.244 -20.253 1.00 89.25 379 PHE A CA 1
ATOM 3061 C C . PHE A 1 379 ? 22.983 -4.714 -21.674 1.00 89.25 379 PHE A C 1
ATOM 3063 O O . PHE A 1 379 ? 22.081 -4.705 -22.512 1.00 89.25 379 PHE A O 1
ATOM 3070 N N . ARG A 1 380 ? 24.223 -4.307 -21.982 1.00 88.62 380 ARG A N 1
ATOM 3071 C CA . ARG A 1 380 ? 24.602 -3.866 -23.339 1.00 88.62 380 ARG A CA 1
ATOM 3072 C C . ARG A 1 380 ? 24.547 -5.003 -24.360 1.00 88.62 380 ARG A C 1
ATOM 3074 O O . ARG A 1 380 ? 23.949 -4.833 -25.414 1.00 88.62 380 ARG A O 1
ATOM 3081 N N . LYS A 1 381 ? 25.096 -6.176 -24.031 1.00 88.25 381 LYS A N 1
ATOM 3082 C CA . LYS A 1 381 ? 25.018 -7.362 -24.906 1.00 88.25 381 LYS A CA 1
ATOM 3083 C C . LYS A 1 381 ? 23.566 -7.764 -25.178 1.00 88.25 381 LYS A C 1
ATOM 3085 O O . LYS A 1 381 ? 23.202 -8.045 -26.316 1.00 88.25 381 LYS A O 1
ATOM 3090 N N . TRP A 1 382 ? 22.730 -7.747 -24.140 1.00 92.25 382 TRP A N 1
ATOM 3091 C CA . TRP A 1 382 ? 21.296 -8.006 -24.255 1.00 92.25 382 TRP A CA 1
ATOM 3092 C C . TRP A 1 382 ? 20.607 -7.019 -25.208 1.00 92.25 382 TRP A C 1
ATOM 3094 O O . TRP A 1 382 ? 19.833 -7.438 -26.071 1.00 92.25 382 TRP A O 1
ATOM 3104 N N . SER A 1 383 ? 20.902 -5.720 -25.089 1.00 91.56 383 SER A N 1
ATOM 3105 C CA . SER A 1 383 ? 20.255 -4.703 -25.923 1.00 91.56 383 SER A CA 1
ATOM 3106 C C . SER A 1 383 ? 20.661 -4.795 -27.397 1.00 91.56 383 SER A C 1
ATOM 3108 O O . SER A 1 383 ? 19.823 -4.579 -28.271 1.00 91.56 383 SER A O 1
ATOM 3110 N N . GLU A 1 384 ? 21.904 -5.189 -27.682 1.00 90.94 384 GLU A N 1
ATOM 3111 C CA . GLU A 1 384 ? 22.375 -5.485 -29.040 1.00 90.94 384 GLU A CA 1
ATOM 3112 C C . GLU A 1 384 ? 21.700 -6.740 -29.612 1.00 90.94 384 GLU A C 1
ATOM 3114 O O . GLU A 1 384 ? 21.209 -6.720 -30.742 1.00 90.94 384 GLU A O 1
ATOM 3119 N N . HIS A 1 385 ? 21.605 -7.815 -28.823 1.00 90.88 385 HIS A N 1
ATOM 3120 C CA . HIS A 1 385 ? 21.002 -9.076 -29.262 1.00 90.88 385 HIS A CA 1
ATOM 3121 C C . HIS A 1 385 ? 19.500 -8.943 -29.568 1.00 90.88 385 HIS A C 1
ATOM 3123 O O . HIS A 1 385 ? 19.000 -9.528 -30.529 1.00 90.88 385 HIS A O 1
ATOM 3129 N N . HIS A 1 386 ? 18.772 -8.137 -28.789 1.00 92.56 386 HIS A N 1
ATOM 3130 C CA . HIS A 1 386 ? 17.332 -7.918 -28.962 1.00 92.56 386 HIS A CA 1
ATOM 3131 C C . HIS A 1 386 ? 16.970 -6.607 -29.665 1.00 92.56 386 HIS A C 1
ATOM 3133 O O . HIS A 1 386 ? 15.820 -6.166 -29.575 1.00 92.56 386 HIS A O 1
ATOM 3139 N N . ALA A 1 387 ? 17.906 -5.997 -30.400 1.00 93.19 387 ALA A N 1
ATOM 3140 C CA . ALA A 1 387 ? 17.714 -4.694 -31.039 1.00 93.19 387 ALA A CA 1
ATOM 3141 C C . ALA A 1 387 ? 16.408 -4.602 -31.853 1.00 93.19 387 ALA A C 1
ATOM 3143 O O . ALA A 1 387 ? 15.691 -3.608 -31.763 1.00 93.19 387 ALA A O 1
ATOM 3144 N N . HIS A 1 388 ? 16.039 -5.662 -32.582 1.00 93.31 388 HIS A N 1
AT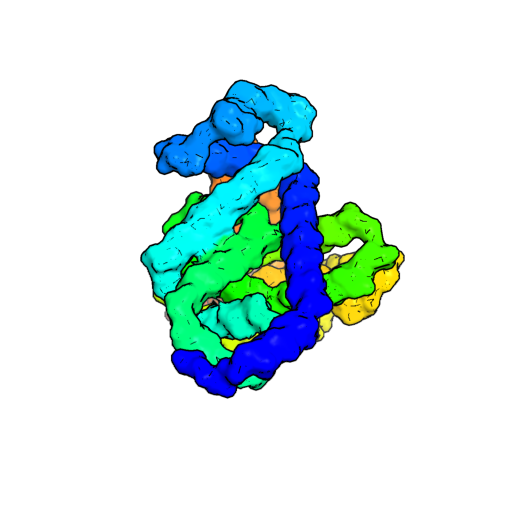OM 3145 C CA . HIS A 1 388 ? 14.798 -5.704 -33.363 1.00 93.31 388 HIS A CA 1
ATOM 3146 C C . HIS A 1 388 ? 13.519 -5.616 -32.510 1.00 93.31 388 HIS A C 1
ATOM 3148 O O . HIS A 1 388 ? 12.586 -4.903 -32.882 1.00 93.31 388 HIS A O 1
ATOM 3154 N N . LEU A 1 389 ? 13.460 -6.320 -31.375 1.00 93.31 389 LEU A N 1
ATOM 3155 C CA . LEU A 1 389 ? 12.298 -6.285 -30.476 1.00 93.31 389 LEU A CA 1
ATOM 3156 C C . LEU A 1 389 ? 12.227 -4.955 -29.718 1.00 93.31 389 LEU A C 1
ATOM 3158 O O . LEU A 1 389 ? 11.146 -4.391 -29.554 1.00 93.31 389 LEU A O 1
ATOM 3162 N N . ILE A 1 390 ? 13.382 -4.416 -29.321 1.00 95.00 390 ILE A N 1
ATOM 3163 C CA . ILE A 1 390 ? 13.482 -3.102 -28.674 1.00 95.00 390 ILE A CA 1
ATOM 3164 C C . ILE A 1 390 ? 13.021 -1.994 -29.628 1.00 95.00 390 ILE A C 1
ATOM 3166 O O . ILE A 1 390 ? 12.281 -1.101 -29.218 1.00 95.00 390 ILE A O 1
ATOM 3170 N N . GLU A 1 391 ? 13.398 -2.057 -30.906 1.00 94.44 391 GLU A N 1
ATOM 3171 C CA . GLU A 1 391 ? 12.962 -1.077 -31.905 1.00 94.44 391 GLU A CA 1
ATOM 3172 C C . GLU A 1 391 ? 11.450 -1.153 -32.158 1.00 94.44 391 GLU A C 1
ATOM 3174 O O . GLU A 1 391 ? 10.773 -0.128 -32.248 1.00 94.44 391 GLU A O 1
ATOM 3179 N N . ARG A 1 392 ? 10.882 -2.366 -32.181 1.00 93.88 392 ARG A N 1
ATOM 3180 C CA . ARG A 1 392 ? 9.426 -2.558 -32.255 1.00 93.88 392 ARG A CA 1
ATOM 3181 C C . ARG A 1 392 ? 8.708 -1.935 -31.054 1.00 93.88 392 ARG A C 1
ATOM 3183 O O . ARG A 1 392 ? 7.727 -1.218 -31.248 1.00 93.88 392 ARG A O 1
ATOM 3190 N N . TRP A 1 393 ? 9.211 -2.156 -29.838 1.00 95.50 393 TRP A N 1
ATOM 3191 C CA . TRP A 1 393 ? 8.697 -1.523 -28.618 1.00 95.50 393 TRP A CA 1
ATOM 3192 C C . TRP A 1 393 ? 8.751 0.009 -28.700 1.00 95.50 393 TRP A C 1
ATOM 3194 O O . TRP A 1 393 ? 7.748 0.680 -28.450 1.00 95.50 393 TRP A O 1
ATOM 3204 N N . ARG A 1 394 ? 9.892 0.572 -29.116 1.00 95.19 394 ARG A N 1
ATOM 3205 C CA . ARG A 1 394 ? 10.062 2.024 -29.281 1.00 95.19 394 ARG A CA 1
ATOM 3206 C C . ARG A 1 394 ? 9.075 2.606 -30.280 1.00 95.19 394 ARG A C 1
ATOM 3208 O O . ARG A 1 394 ? 8.458 3.622 -29.980 1.00 95.19 394 ARG A O 1
ATOM 3215 N N . ARG A 1 395 ? 8.866 1.935 -31.416 1.00 94.69 395 ARG A N 1
ATOM 3216 C CA . ARG A 1 395 ? 7.875 2.352 -32.413 1.00 94.69 395 ARG A CA 1
ATOM 3217 C C . ARG A 1 395 ? 6.470 2.420 -31.820 1.00 94.69 395 ARG A C 1
ATOM 3219 O O . ARG A 1 395 ? 5.783 3.412 -32.030 1.00 94.69 395 ARG A O 1
ATOM 3226 N N . ILE A 1 396 ? 6.068 1.423 -31.031 1.00 94.50 396 ILE A N 1
ATOM 3227 C CA . ILE A 1 396 ? 4.766 1.447 -30.352 1.00 94.50 396 ILE A CA 1
ATOM 3228 C C . ILE A 1 396 ? 4.680 2.631 -29.390 1.00 94.50 396 ILE A C 1
ATOM 3230 O O . ILE A 1 396 ? 3.675 3.334 -29.397 1.00 94.50 396 ILE A O 1
ATOM 3234 N N . LEU A 1 397 ? 5.720 2.903 -28.596 1.00 94.75 397 LEU A N 1
ATOM 3235 C CA . LEU A 1 397 ? 5.728 4.080 -27.722 1.00 94.75 397 LEU A CA 1
ATOM 3236 C C . LEU A 1 397 ? 5.630 5.393 -28.510 1.00 94.75 397 LEU A C 1
ATOM 3238 O O . LEU A 1 397 ? 4.920 6.303 -28.082 1.00 94.75 397 LEU A O 1
ATOM 3242 N N . THR A 1 398 ? 6.298 5.503 -29.660 1.00 94.88 398 THR A N 1
ATOM 3243 C CA . THR A 1 398 ? 6.167 6.657 -30.560 1.00 94.88 398 THR A CA 1
ATOM 3244 C C . THR A 1 398 ? 4.738 6.796 -31.083 1.00 94.88 398 THR A C 1
ATOM 3246 O O . THR A 1 398 ? 4.179 7.892 -31.024 1.00 94.88 398 THR A O 1
ATOM 3249 N N . ASP A 1 399 ? 4.116 5.695 -31.508 1.00 93.38 399 ASP A N 1
ATOM 3250 C CA . ASP A 1 399 ? 2.728 5.682 -31.972 1.00 93.38 399 ASP A CA 1
ATOM 3251 C C . ASP A 1 399 ? 1.774 6.117 -30.843 1.00 93.38 399 ASP A C 1
ATOM 3253 O O . ASP A 1 399 ? 0.928 6.988 -31.057 1.00 93.38 399 ASP A O 1
ATOM 3257 N N . LEU A 1 400 ? 1.969 5.615 -29.614 1.00 93.88 400 LEU A N 1
ATOM 3258 C CA . LEU A 1 400 ? 1.216 6.053 -28.432 1.00 93.88 400 LEU A CA 1
ATOM 3259 C C . LEU A 1 400 ? 1.388 7.559 -28.172 1.00 93.88 400 LEU A C 1
ATOM 3261 O O . LEU A 1 400 ? 0.406 8.251 -27.928 1.00 93.88 400 LEU A O 1
ATOM 3265 N N . ARG A 1 401 ? 2.617 8.087 -28.241 1.00 94.38 401 ARG A N 1
ATOM 3266 C CA . ARG A 1 401 ? 2.907 9.521 -28.036 1.00 94.38 401 ARG A CA 1
ATOM 3267 C C . ARG A 1 401 ? 2.268 10.413 -29.100 1.00 94.38 401 ARG A C 1
ATOM 3269 O O . ARG A 1 401 ? 1.950 11.562 -28.809 1.00 94.38 401 ARG A O 1
ATOM 3276 N N . SER A 1 402 ? 2.113 9.901 -30.319 1.00 93.12 402 SER A N 1
ATOM 3277 C CA . SER A 1 402 ? 1.509 10.631 -31.440 1.00 93.12 402 SER A CA 1
ATOM 3278 C C . SER A 1 402 ? -0.023 10.638 -31.414 1.00 93.12 402 SER A C 1
ATOM 3280 O O . SER A 1 402 ? -0.652 11.462 -32.079 1.00 93.12 402 SER A O 1
ATOM 3282 N N . ALA A 1 403 ? -0.634 9.728 -30.654 1.00 91.69 403 ALA A N 1
ATOM 3283 C CA . ALA A 1 403 ? -2.077 9.609 -30.579 1.00 91.69 403 ALA A CA 1
ATOM 3284 C C . ALA A 1 403 ? -2.698 10.758 -29.774 1.00 91.69 403 ALA A C 1
ATOM 3286 O O . ALA A 1 403 ? -2.232 11.113 -28.694 1.00 91.69 403 ALA A O 1
ATOM 3287 N N . SER A 1 404 ? -3.807 11.304 -30.275 1.00 85.19 404 SER A N 1
ATOM 3288 C CA . SER A 1 404 ? -4.546 12.377 -29.599 1.00 85.19 404 SER A CA 1
ATOM 3289 C C . SER A 1 404 ? -5.284 11.902 -28.344 1.00 85.19 404 SER A C 1
ATOM 3291 O O . SER A 1 404 ? -5.454 12.674 -27.403 1.00 85.19 404 SER A O 1
ATOM 3293 N N . VAL A 1 405 ? -5.725 10.640 -28.321 1.00 86.88 405 VAL A N 1
ATOM 3294 C CA . VAL A 1 405 ? -6.413 10.016 -27.186 1.00 86.88 405 VAL A CA 1
ATOM 3295 C C . VAL A 1 405 ? -5.882 8.600 -26.994 1.00 86.88 405 VAL A C 1
ATOM 3297 O O . VAL A 1 405 ? -5.959 7.771 -27.900 1.00 86.88 405 VAL A O 1
ATOM 3300 N N . LEU A 1 406 ? -5.374 8.316 -25.795 1.00 89.25 406 LEU A N 1
ATOM 3301 C CA . LEU A 1 406 ? -4.961 6.976 -25.384 1.00 89.25 406 LEU A CA 1
ATOM 3302 C C . LEU A 1 406 ? -6.152 6.192 -24.827 1.00 89.25 406 LEU A C 1
ATOM 3304 O O . LEU A 1 406 ? -6.974 6.743 -24.095 1.00 89.25 406 LEU A O 1
ATOM 3308 N N . ASN A 1 407 ? -6.218 4.896 -25.128 1.00 88.50 407 ASN A N 1
ATOM 3309 C CA . ASN A 1 407 ? -7.241 3.989 -24.607 1.00 88.50 407 ASN A CA 1
ATOM 3310 C C . ASN A 1 407 ? -6.630 2.678 -24.080 1.00 88.50 407 ASN A C 1
ATOM 3312 O O . ASN A 1 407 ? -5.465 2.363 -24.328 1.00 88.50 407 ASN A O 1
ATOM 3316 N N . TYR A 1 408 ? -7.435 1.890 -23.363 1.00 86.62 408 TYR A N 1
ATOM 3317 C CA . TYR A 1 408 ? -6.993 0.623 -22.775 1.00 86.62 408 TYR A CA 1
ATOM 3318 C C . TYR A 1 408 ? -6.468 -0.382 -23.799 1.00 86.62 408 TYR A C 1
ATOM 3320 O O . TYR A 1 408 ? -5.464 -1.039 -23.534 1.00 86.62 408 TYR A O 1
ATOM 3328 N N . THR A 1 409 ? -7.091 -0.489 -24.973 1.00 90.50 409 THR A N 1
ATOM 3329 C CA . THR A 1 409 ? -6.643 -1.402 -26.034 1.00 90.50 409 THR A CA 1
ATOM 3330 C C . THR A 1 409 ? -5.215 -1.084 -26.468 1.00 90.50 409 THR A C 1
ATOM 3332 O O . THR A 1 409 ? -4.402 -1.994 -26.608 1.00 90.50 409 THR A O 1
ATOM 3335 N N . MET A 1 410 ? -4.883 0.199 -26.608 1.00 93.06 410 MET A N 1
ATOM 3336 C CA . MET A 1 410 ? -3.534 0.646 -26.951 1.00 93.06 410 MET 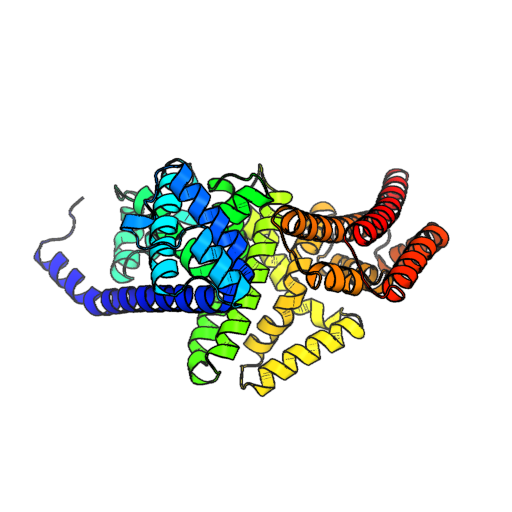A CA 1
ATOM 3337 C C . MET A 1 410 ? -2.516 0.281 -25.861 1.00 93.06 410 MET A C 1
ATOM 3339 O O . MET A 1 410 ? -1.435 -0.217 -26.176 1.00 93.06 410 MET A O 1
ATOM 3343 N N . PHE A 1 411 ? -2.870 0.443 -24.581 1.00 93.69 411 PHE A N 1
ATOM 3344 C CA . PHE A 1 411 ? -2.007 0.015 -23.474 1.00 93.69 411 PHE A CA 1
ATOM 3345 C C . PHE A 1 411 ? -1.805 -1.504 -23.433 1.00 93.69 411 PHE A C 1
ATOM 3347 O O . PHE A 1 411 ? -0.682 -1.958 -23.218 1.00 93.69 411 PHE A O 1
ATOM 3354 N N . PHE A 1 412 ? -2.855 -2.295 -23.681 1.00 92.81 412 PHE A N 1
ATOM 3355 C CA . PHE A 1 412 ? -2.748 -3.755 -23.758 1.00 92.81 412 PHE A CA 1
ATOM 3356 C C . PHE A 1 412 ? -1.815 -4.206 -24.883 1.00 92.81 412 PHE A C 1
ATOM 3358 O O . PHE A 1 412 ? -1.018 -5.119 -24.675 1.00 92.81 412 PHE A O 1
ATOM 3365 N N . VAL A 1 413 ? -1.888 -3.568 -26.056 1.00 93.44 413 VAL A N 1
ATOM 3366 C CA . VAL A 1 413 ? -0.977 -3.863 -27.172 1.00 93.44 413 VAL A CA 1
ATOM 3367 C C . VAL A 1 413 ? 0.466 -3.578 -26.767 1.00 93.44 413 VAL A C 1
ATOM 3369 O O . VAL A 1 413 ? 1.306 -4.460 -26.903 1.00 93.44 413 VAL A O 1
ATOM 3372 N N . ALA A 1 414 ? 0.747 -2.406 -26.192 1.00 93.69 414 ALA A N 1
ATOM 3373 C CA . ALA A 1 414 ? 2.096 -2.076 -25.738 1.00 93.69 414 ALA A CA 1
ATOM 3374 C C . ALA A 1 414 ? 2.617 -3.078 -24.694 1.00 93.69 414 ALA A C 1
ATOM 3376 O O . ALA A 1 414 ? 3.701 -3.632 -24.851 1.00 93.69 414 ALA A O 1
ATOM 3377 N N . ILE A 1 415 ? 1.835 -3.388 -23.660 1.00 93.44 415 ILE A N 1
ATOM 3378 C CA . ILE A 1 415 ? 2.260 -4.332 -22.614 1.00 93.44 415 ILE A CA 1
ATOM 3379 C C . ILE A 1 415 ? 2.481 -5.743 -23.163 1.00 93.44 415 ILE A C 1
ATOM 3381 O O . ILE A 1 415 ? 3.407 -6.424 -22.729 1.00 93.44 415 ILE A O 1
ATOM 3385 N N . ARG A 1 416 ? 1.691 -6.178 -24.150 1.00 93.62 416 ARG A N 1
ATOM 3386 C CA . ARG A 1 416 ? 1.905 -7.468 -24.819 1.00 93.62 416 ARG A CA 1
ATOM 3387 C C . ARG A 1 416 ? 3.233 -7.520 -25.575 1.00 93.62 416 ARG A C 1
ATOM 3389 O O . ARG A 1 416 ? 3.852 -8.574 -25.644 1.00 93.62 416 ARG A O 1
ATOM 3396 N N . GLU A 1 417 ? 3.668 -6.396 -26.117 1.00 93.56 417 GLU A N 1
ATOM 3397 C CA . GLU A 1 417 ? 4.922 -6.275 -26.865 1.00 93.56 417 GLU A CA 1
ATOM 3398 C C . GLU A 1 417 ? 6.122 -6.240 -25.915 1.00 93.56 417 GLU A C 1
ATOM 3400 O O . GLU A 1 417 ? 7.138 -6.887 -26.164 1.00 93.56 417 GLU A O 1
ATOM 3405 N N . LEU A 1 418 ? 5.966 -5.597 -24.754 1.00 94.50 418 LEU A N 1
ATOM 3406 C CA . LEU A 1 418 ? 6.932 -5.711 -23.662 1.00 94.50 418 LEU A CA 1
ATOM 3407 C C . LEU A 1 418 ? 7.024 -7.152 -23.134 1.00 94.50 418 LEU A C 1
ATOM 3409 O O . LEU A 1 418 ? 8.118 -7.633 -22.857 1.00 94.50 418 LEU A O 1
ATOM 3413 N N . LEU A 1 419 ? 5.893 -7.854 -23.021 1.00 94.25 419 LEU A N 1
ATOM 3414 C CA . LEU A 1 419 ? 5.856 -9.259 -22.612 1.00 94.25 419 LEU A CA 1
ATOM 3415 C C . LEU A 1 419 ? 6.609 -10.167 -23.595 1.00 94.25 419 LEU A C 1
ATOM 3417 O O . LEU A 1 419 ? 7.336 -11.050 -23.148 1.00 94.25 419 LEU A O 1
ATOM 3421 N N . ASP A 1 420 ? 6.463 -9.954 -24.905 1.00 93.25 420 ASP A N 1
ATOM 3422 C CA . ASP A 1 420 ? 7.185 -10.715 -25.938 1.00 93.25 420 ASP A CA 1
ATOM 3423 C C . ASP A 1 420 ? 8.711 -10.545 -25.801 1.00 93.25 420 ASP A C 1
ATOM 3425 O O . ASP A 1 420 ? 9.471 -11.521 -25.799 1.00 93.25 420 ASP A O 1
ATOM 3429 N N . LEU A 1 421 ? 9.164 -9.307 -25.558 1.00 94.06 421 LEU A N 1
ATOM 3430 C CA . LEU A 1 421 ? 10.564 -9.006 -25.248 1.00 94.06 421 LEU A CA 1
ATOM 3431 C C . LEU A 1 421 ? 11.042 -9.742 -23.984 1.00 94.06 421 LEU A C 1
ATOM 3433 O O . LEU A 1 421 ? 12.109 -10.365 -23.998 1.00 94.06 421 LEU A O 1
ATOM 3437 N N . THR A 1 422 ? 10.256 -9.715 -22.906 1.00 93.50 422 THR A N 1
ATOM 3438 C CA . THR A 1 422 ? 10.584 -10.415 -21.655 1.00 93.50 422 THR A CA 1
ATOM 3439 C C . THR A 1 422 ? 10.679 -11.924 -21.848 1.00 93.50 422 THR A C 1
ATOM 3441 O O . THR A 1 422 ? 11.660 -12.532 -21.427 1.00 93.50 422 THR A O 1
ATOM 3444 N N . GLN A 1 423 ? 9.693 -12.541 -22.503 1.00 92.81 423 GLN A N 1
ATOM 3445 C CA . GLN A 1 423 ? 9.660 -13.990 -22.719 1.00 92.81 423 GLN A CA 1
ATOM 3446 C C . GLN A 1 423 ? 10.840 -14.460 -23.569 1.00 92.81 423 GLN A C 1
ATOM 3448 O O . GLN A 1 423 ? 11.487 -15.449 -23.223 1.00 92.81 423 GLN A O 1
ATOM 3453 N N . THR A 1 424 ? 11.163 -13.726 -24.635 1.00 91.44 424 THR A N 1
ATOM 3454 C CA . THR A 1 424 ? 12.313 -14.041 -25.490 1.00 91.44 424 THR A CA 1
ATOM 3455 C C . THR A 1 424 ? 13.629 -13.918 -24.717 1.00 91.44 424 THR A C 1
ATOM 3457 O O . THR A 1 424 ? 14.502 -14.775 -24.844 1.00 91.44 424 THR A O 1
ATOM 3460 N N . THR A 1 425 ? 13.754 -12.901 -23.857 1.00 90.12 425 THR A N 1
ATOM 3461 C CA . THR A 1 425 ? 14.930 -12.723 -22.989 1.00 90.12 425 THR A CA 1
ATOM 3462 C C . THR A 1 425 ? 15.080 -13.884 -22.001 1.00 90.12 425 THR A C 1
ATOM 3464 O O . THR A 1 425 ? 16.169 -14.433 -21.844 1.00 90.12 425 THR A O 1
ATOM 3467 N N . MET A 1 426 ? 13.985 -14.300 -21.357 1.00 88.69 426 MET A N 1
ATOM 3468 C CA . MET A 1 426 ? 13.998 -15.421 -20.411 1.00 88.69 426 MET A CA 1
ATOM 3469 C C . MET A 1 426 ? 14.427 -16.732 -21.083 1.00 88.69 426 MET A C 1
ATOM 3471 O O . MET A 1 426 ? 15.260 -17.450 -20.536 1.00 88.69 426 MET A O 1
ATOM 3475 N N . GLN A 1 427 ? 13.930 -17.014 -22.292 1.00 87.75 427 GLN A N 1
ATOM 3476 C CA . GLN A 1 427 ? 14.294 -18.221 -23.044 1.00 87.75 427 GLN A CA 1
ATOM 3477 C C . GLN A 1 427 ? 15.781 -18.293 -23.411 1.00 87.75 427 GLN A C 1
ATOM 3479 O O . GLN A 1 427 ? 16.310 -19.394 -23.552 1.00 87.75 427 GLN A O 1
ATOM 3484 N N . LEU A 1 428 ? 16.452 -17.153 -23.597 1.00 81.06 428 LEU A N 1
ATOM 3485 C CA . LEU A 1 428 ? 17.902 -17.130 -23.802 1.00 81.06 428 LEU A CA 1
ATOM 3486 C C . LEU A 1 428 ? 18.649 -17.406 -22.500 1.00 81.06 428 LEU A C 1
ATOM 3488 O O . LEU A 1 428 ? 19.532 -18.253 -22.491 1.00 81.06 428 LEU A O 1
ATOM 3492 N N . SER A 1 429 ? 18.224 -16.786 -21.395 1.00 74.19 429 SER A N 1
ATOM 3493 C CA . SER A 1 429 ? 18.845 -16.998 -20.079 1.00 74.19 429 SER A CA 1
ATOM 3494 C C . SER A 1 429 ? 18.702 -18.422 -19.525 1.00 74.19 429 SER A C 1
ATOM 3496 O O . SER A 1 429 ? 19.411 -18.786 -18.598 1.00 74.19 429 SER A O 1
ATOM 3498 N N . GLU A 1 430 ? 17.766 -19.221 -20.051 1.00 73.00 430 GLU A N 1
ATOM 3499 C CA . GLU A 1 430 ? 17.604 -20.640 -19.697 1.00 73.00 430 GLU A CA 1
ATOM 3500 C C . GLU A 1 430 ? 18.447 -21.585 -20.572 1.00 73.00 430 GLU A C 1
ATOM 3502 O O . GLU A 1 430 ? 18.598 -22.759 -20.227 1.00 73.00 430 GLU A O 1
ATOM 3507 N N . LYS A 1 431 ? 18.945 -21.113 -21.724 1.00 58.31 431 LYS A N 1
ATOM 3508 C CA . LYS A 1 431 ? 19.724 -21.916 -22.684 1.00 58.31 431 LYS A CA 1
ATOM 3509 C C . LYS A 1 431 ? 21.237 -21.816 -22.483 1.00 58.31 431 LYS A C 1
ATOM 3511 O O . LYS A 1 431 ? 21.943 -22.702 -22.966 1.00 58.31 431 LYS A O 1
ATOM 3516 N N . GLU A 1 432 ? 21.703 -20.761 -21.824 1.00 48.72 432 GLU A N 1
ATOM 3517 C CA . GLU A 1 432 ? 23.094 -20.545 -21.393 1.00 48.72 432 GLU A CA 1
ATOM 3518 C C . GLU A 1 432 ? 23.273 -20.961 -19.927 1.00 48.72 432 GLU A C 1
ATOM 3520 O O . GLU A 1 432 ? 24.338 -21.547 -19.616 1.00 48.72 432 GLU A O 1
#

Sequence (432 aa):
SGDLTYKQRNELLEEMTEEVAALVLRDNYVQTRAISLTTAQSFRLLQLHSRFVNELERTGKIDRAVEFIPNEKAMLERKLSGAGLTAPTIAVLLCYSKMIVKEQLLATNVPEDAYLKTLLIHYFPKPLQERFSQEMQHHKLKREIIATKLSNILVNEMGFAFAFRMEDETGAPISAIARAYMIARRVLDIDKVWQELEAIEQSISGEQQADIIMMYVRLLRRVTRWFLRNQRLKLNIGKTIKLYTPGVVELKKVIPAIFSEGNHAHYDGYLKQYLDLGITAALAHELAMSHFLFSALDIVDVAYKLDISVTDVAKVYFSIGEFLDLPWIRSQVIAHTTENNWESLSREALRDDLDLQQRQLTAAIINLDKNQQDYMTCFRKWSEHHAHLIERWRRILTDLRSASVLNYTMFFVAIRELLDLTQTTMQLSEKE

Radius of gyration: 24.16 Å; chains: 1; bounding box: 63×47×81 Å